Protein AF-A0A831TPX5-F1 (afdb_monomer)

Structure (mmCIF, N/CA/C/O backbone):
data_AF-A0A831TPX5-F1
#
_entry.id   AF-A0A831TPX5-F1
#
loop_
_atom_site.group_PDB
_atom_site.id
_atom_site.type_symbol
_atom_site.label_atom_id
_atom_site.label_alt_id
_atom_site.label_comp_id
_atom_site.label_asym_id
_atom_site.label_entity_id
_atom_site.label_seq_id
_atom_site.pdbx_PDB_ins_code
_atom_site.Cartn_x
_atom_site.Cartn_y
_atom_site.Cartn_z
_atom_site.occupancy
_atom_site.B_iso_or_equiv
_atom_site.auth_seq_id
_atom_site.auth_comp_id
_atom_site.auth_asym_id
_atom_site.auth_atom_id
_atom_site.pdbx_PDB_model_num
ATOM 1 N N . MET A 1 1 ? 73.472 39.319 -43.547 1.00 36.28 1 MET A N 1
ATOM 2 C CA . MET A 1 1 ? 73.494 40.676 -42.965 1.00 36.28 1 MET A CA 1
ATOM 3 C C . MET A 1 1 ? 72.247 40.851 -42.100 1.00 36.28 1 MET A C 1
ATOM 5 O O . MET A 1 1 ? 71.162 40.742 -42.641 1.00 36.28 1 MET A O 1
ATOM 9 N N . GLY A 1 2 ? 72.446 41.021 -40.784 1.00 32.66 2 GLY A N 1
ATOM 10 C CA . GLY A 1 2 ? 71.631 41.785 -39.815 1.00 32.66 2 GLY A CA 1
ATOM 11 C C . GLY A 1 2 ? 70.143 41.485 -39.553 1.00 32.66 2 GLY A C 1
ATOM 12 O O . GLY A 1 2 ? 69.319 41.897 -40.351 1.00 32.66 2 GLY A O 1
ATOM 13 N N . ASN A 1 3 ? 69.875 40.934 -38.349 1.00 35.81 3 ASN A N 1
ATOM 14 C CA . ASN A 1 3 ? 68.800 41.208 -37.353 1.00 35.81 3 ASN A CA 1
ATOM 15 C C . ASN A 1 3 ? 67.333 41.333 -37.812 1.00 35.81 3 ASN A C 1
ATOM 17 O O . ASN A 1 3 ? 67.030 42.085 -38.720 1.00 35.81 3 ASN A O 1
ATOM 21 N N . GLY A 1 4 ? 66.309 40.757 -37.173 1.00 29.73 4 GLY A N 1
ATOM 22 C CA . GLY A 1 4 ? 66.047 40.147 -35.853 1.00 29.73 4 GLY A CA 1
ATOM 23 C C . GLY A 1 4 ? 64.501 40.185 -35.685 1.00 29.73 4 GLY A C 1
ATOM 24 O O . GLY A 1 4 ? 63.853 40.926 -36.408 1.00 29.73 4 GLY A O 1
ATOM 25 N N . GLY A 1 5 ? 63.760 39.456 -34.855 1.00 30.70 5 GLY A N 1
ATOM 26 C CA . GLY A 1 5 ? 63.975 38.416 -33.864 1.00 30.70 5 GLY A CA 1
ATOM 27 C C . GLY A 1 5 ? 62.591 37.945 -33.350 1.00 30.70 5 GLY A C 1
ATOM 28 O O . GLY A 1 5 ? 61.688 38.757 -33.204 1.00 30.70 5 GLY A O 1
ATOM 29 N N . ARG A 1 6 ? 62.485 36.635 -33.067 1.00 35.03 6 ARG A N 1
ATOM 30 C CA . ARG A 1 6 ? 61.672 35.922 -32.043 1.00 35.03 6 ARG A CA 1
ATOM 31 C C . ARG A 1 6 ? 60.117 35.889 -32.076 1.00 35.03 6 ARG A C 1
ATOM 33 O O . ARG A 1 6 ? 59.445 36.823 -31.671 1.00 35.03 6 ARG A O 1
ATOM 40 N N . ASN A 1 7 ? 59.638 34.665 -32.366 1.00 34.72 7 ASN A N 1
ATOM 41 C CA . ASN A 1 7 ? 58.795 33.746 -31.558 1.00 34.72 7 ASN A CA 1
ATOM 42 C C . ASN A 1 7 ? 57.271 33.946 -31.315 1.00 34.72 7 ASN A C 1
ATOM 44 O O . ASN A 1 7 ? 56.852 34.683 -30.435 1.00 34.72 7 ASN A O 1
ATOM 48 N N . SER A 1 8 ? 56.503 33.094 -32.025 1.00 32.41 8 SER A N 1
ATOM 49 C CA . SER A 1 8 ? 55.579 32.012 -31.573 1.00 32.41 8 SER A CA 1
ATOM 50 C C . SER A 1 8 ? 54.280 32.257 -30.760 1.00 32.41 8 SER A C 1
ATOM 52 O O . SER A 1 8 ? 54.316 32.642 -29.600 1.00 32.41 8 SER A O 1
ATOM 54 N N . SER A 1 9 ? 53.182 31.776 -31.382 1.00 31.91 9 SER A N 1
ATOM 55 C CA . SER A 1 9 ? 52.057 30.926 -30.898 1.00 31.91 9 SER A CA 1
ATOM 56 C C . SER A 1 9 ? 50.964 31.418 -29.916 1.00 31.91 9 SER A C 1
ATOM 58 O O . SER A 1 9 ? 51.201 31.525 -28.723 1.00 31.91 9 SER A O 1
ATOM 60 N N . ALA A 1 10 ? 49.735 31.462 -30.468 1.00 32.88 10 ALA A N 1
ATOM 61 C CA . ALA A 1 10 ? 48.449 30.860 -30.037 1.00 32.88 10 ALA A CA 1
ATOM 62 C C . ALA A 1 10 ? 47.629 31.336 -28.797 1.00 32.88 10 ALA A C 1
ATOM 64 O O . ALA A 1 10 ? 48.148 31.532 -27.708 1.00 32.88 10 ALA A O 1
ATOM 65 N N . ILE A 1 11 ? 46.293 31.266 -29.010 1.00 29.12 11 ILE A N 1
ATOM 66 C CA . ILE A 1 11 ? 45.110 31.198 -28.100 1.00 29.12 11 ILE A CA 1
ATOM 67 C C . ILE A 1 11 ? 44.296 32.511 -27.869 1.00 29.12 11 ILE A C 1
ATOM 69 O O . ILE A 1 11 ? 44.862 33.589 -27.778 1.00 29.12 11 ILE A O 1
ATOM 73 N N . ALA A 1 12 ? 42.952 32.335 -27.852 1.00 30.84 12 ALA A N 1
ATOM 74 C CA . ALA A 1 12 ? 41.735 33.192 -27.692 1.00 30.84 12 ALA A CA 1
ATOM 75 C C . ALA A 1 12 ? 41.741 34.233 -26.513 1.00 30.84 12 ALA A C 1
ATOM 77 O O . ALA A 1 12 ? 42.834 34.443 -26.001 1.00 30.84 12 ALA A O 1
ATOM 78 N N . PRO A 1 13 ? 40.635 34.838 -25.949 1.00 55.84 13 PRO A N 1
ATOM 79 C CA . PRO A 1 13 ? 39.155 34.778 -26.169 1.00 55.84 13 PRO A CA 1
ATOM 80 C C . PRO A 1 13 ? 38.347 36.111 -25.878 1.00 55.84 13 PRO A C 1
ATOM 82 O O . PRO A 1 13 ? 38.926 37.179 -25.716 1.00 55.84 13 PRO A O 1
ATOM 85 N N . HIS A 1 14 ? 37.005 35.989 -25.729 1.00 29.92 14 HIS A N 1
ATOM 86 C CA . HIS A 1 14 ? 36.028 36.778 -24.913 1.00 29.92 14 HIS A CA 1
ATOM 87 C C . HIS A 1 14 ? 35.236 37.979 -25.481 1.00 29.92 14 HIS A C 1
ATOM 89 O O . HIS A 1 14 ? 35.812 38.940 -25.973 1.00 29.92 14 HIS A O 1
ATOM 95 N N . LEU A 1 15 ? 33.910 37.989 -25.208 1.00 27.42 15 LEU A N 1
ATOM 96 C CA . LEU A 1 15 ? 33.195 39.126 -24.584 1.00 27.42 15 LEU A CA 1
ATOM 97 C C . LEU A 1 15 ? 31.768 38.780 -24.089 1.00 27.42 15 LEU A C 1
ATOM 99 O O . LEU A 1 15 ? 31.024 38.048 -24.735 1.00 27.42 15 LEU A O 1
ATOM 103 N N . HIS A 1 16 ? 31.418 39.346 -22.926 1.00 29.38 16 HIS A N 1
ATOM 104 C CA . HIS A 1 16 ? 30.116 39.333 -22.244 1.00 29.38 16 HIS A CA 1
ATOM 105 C C . HIS A 1 16 ? 29.332 40.647 -22.494 1.00 29.38 16 HIS A C 1
ATOM 107 O O . HIS A 1 16 ? 29.947 41.698 -22.644 1.00 29.38 16 HIS A O 1
ATOM 113 N N . SER A 1 17 ? 27.992 40.529 -22.426 1.00 28.44 17 SER A N 1
ATOM 114 C CA . SER A 1 17 ? 26.932 41.485 -21.997 1.00 28.44 17 SER A CA 1
ATOM 115 C C . SER A 1 17 ? 26.693 42.840 -22.709 1.00 28.44 17 SER A C 1
ATOM 117 O O . SER A 1 17 ? 27.591 43.651 -22.885 1.00 28.44 17 SER A O 1
ATOM 119 N N . VAL A 1 18 ? 25.411 43.150 -23.005 1.00 28.69 18 VAL A N 1
ATOM 120 C CA . VAL A 1 18 ? 24.556 44.180 -22.339 1.00 28.69 18 VAL A CA 1
ATOM 121 C C . VAL A 1 18 ? 23.216 44.391 -23.093 1.00 28.69 18 VAL A C 1
ATOM 123 O O . VAL A 1 18 ? 23.148 44.378 -24.317 1.00 28.69 18 VAL A O 1
ATOM 126 N N . ILE A 1 19 ? 22.153 44.583 -22.301 1.00 31.42 19 ILE A N 1
ATOM 127 C CA . ILE A 1 19 ? 20.743 44.889 -22.616 1.00 31.42 19 ILE A CA 1
ATOM 128 C C . ILE A 1 19 ? 20.555 46.357 -23.058 1.00 31.42 19 ILE A C 1
ATOM 130 O O . ILE A 1 19 ? 21.204 47.245 -22.509 1.00 31.42 19 ILE A O 1
ATOM 134 N N . ALA A 1 20 ? 19.597 46.633 -23.957 1.00 26.70 20 ALA A N 1
ATOM 135 C CA . ALA A 1 20 ? 19.160 47.988 -24.322 1.00 26.70 20 ALA A CA 1
ATOM 136 C C . ALA A 1 20 ? 17.652 48.228 -24.079 1.00 26.70 20 ALA A C 1
ATOM 138 O O . ALA A 1 20 ? 16.811 47.367 -24.325 1.00 26.70 20 ALA A O 1
ATOM 139 N N . VAL A 1 21 ? 17.354 49.442 -23.605 1.00 31.36 21 VAL A N 1
ATOM 140 C CA . VAL A 1 21 ? 16.054 50.050 -23.243 1.00 31.36 21 VAL A CA 1
ATOM 141 C C . VAL A 1 21 ? 15.618 51.030 -24.352 1.00 31.36 21 VAL A C 1
ATOM 143 O O . VAL A 1 21 ? 16.508 51.586 -24.998 1.00 31.36 21 VAL A O 1
ATOM 146 N N . PRO A 1 22 ? 14.322 51.372 -24.544 1.00 40.38 22 PRO A N 1
ATOM 147 C CA . PRO A 1 22 ? 13.937 52.535 -25.342 1.00 40.38 22 PRO A CA 1
ATOM 148 C C . PRO A 1 22 ? 13.558 53.774 -24.504 1.00 40.38 22 PRO A C 1
ATOM 150 O O . PRO A 1 22 ? 13.015 53.702 -23.404 1.00 40.38 22 PRO A O 1
ATOM 153 N N . SER A 1 23 ? 13.884 54.932 -25.077 1.00 33.12 23 SER A N 1
ATOM 154 C CA . SER A 1 23 ? 13.981 56.272 -24.486 1.00 33.12 23 SER A CA 1
ATOM 155 C C . SER A 1 23 ? 12.757 57.181 -24.665 1.00 33.12 23 SER A C 1
ATOM 157 O O . SER A 1 23 ? 12.065 57.055 -25.672 1.00 33.12 23 SER A O 1
ATOM 159 N N . CYS A 1 24 ? 12.654 58.209 -23.802 1.00 28.72 24 CYS A N 1
ATOM 160 C CA . CYS A 1 24 ? 12.491 59.665 -24.085 1.00 28.72 24 CYS A CA 1
ATOM 161 C C . CYS A 1 24 ? 11.648 60.334 -22.979 1.00 28.72 24 CYS A C 1
ATOM 163 O O . CYS A 1 24 ? 10.703 59.729 -22.502 1.00 28.72 24 CYS A O 1
ATOM 165 N N . ARG A 1 25 ? 11.805 61.591 -22.547 1.00 31.75 25 ARG A N 1
ATOM 166 C CA . ARG A 1 25 ? 12.797 62.686 -22.634 1.00 31.75 25 ARG A CA 1
ATOM 167 C C . ARG A 1 25 ? 12.273 63.758 -21.650 1.00 31.75 25 ARG A C 1
ATOM 169 O O . ARG A 1 25 ? 11.066 63.963 -21.608 1.00 31.75 25 ARG A O 1
ATOM 176 N N . GLY A 1 26 ? 13.140 64.505 -20.956 1.00 27.52 26 GLY A N 1
ATOM 177 C CA . GLY A 1 26 ? 12.713 65.739 -20.269 1.00 27.52 26 GLY A CA 1
ATOM 178 C C . GLY A 1 26 ? 13.573 66.205 -19.089 1.00 27.52 26 GLY A C 1
ATOM 179 O O . GLY A 1 26 ? 13.233 65.946 -17.948 1.00 27.52 26 GLY A O 1
ATOM 180 N N . THR A 1 27 ? 14.682 66.889 -19.400 1.00 31.92 27 THR A N 1
ATOM 181 C CA . THR A 1 27 ? 15.332 68.035 -18.698 1.00 31.92 27 THR A CA 1
ATOM 182 C C . THR A 1 27 ? 14.761 68.479 -17.330 1.00 31.92 27 THR A C 1
ATOM 184 O O . THR A 1 27 ? 13.565 68.699 -17.237 1.00 31.92 27 THR A O 1
ATOM 187 N N . ARG A 1 28 ? 15.512 68.817 -16.264 1.00 28.83 28 ARG A N 1
ATOM 188 C CA . ARG A 1 28 ? 16.747 69.628 -16.137 1.00 28.83 28 ARG A CA 1
ATOM 189 C C . ARG A 1 28 ? 17.283 69.532 -14.679 1.00 28.83 28 ARG A C 1
ATOM 191 O O . ARG A 1 28 ? 16.526 69.308 -13.746 1.00 28.83 28 ARG A O 1
ATOM 198 N N . ARG A 1 29 ? 18.599 69.753 -14.532 1.00 31.20 29 ARG A N 1
ATOM 199 C CA . ARG A 1 29 ? 19.448 69.994 -13.325 1.00 31.20 29 ARG A CA 1
ATOM 200 C C . ARG A 1 29 ? 18.780 70.910 -12.256 1.00 31.20 29 ARG A C 1
ATOM 202 O O . ARG A 1 29 ? 17.997 71.752 -12.659 1.00 31.20 29 ARG A O 1
ATOM 209 N N . ARG A 1 30 ? 19.098 70.950 -10.944 1.00 30.22 30 ARG A N 1
ATOM 210 C CA . ARG A 1 30 ? 20.373 70.821 -10.188 1.00 30.22 30 ARG A CA 1
ATOM 211 C C . ARG A 1 30 ? 20.082 70.899 -8.655 1.00 30.22 30 ARG A C 1
ATOM 213 O O . ARG A 1 30 ? 19.224 71.674 -8.270 1.00 30.22 30 ARG A O 1
ATOM 220 N N . ARG A 1 31 ? 20.883 70.181 -7.844 1.00 30.41 31 ARG A N 1
ATOM 221 C CA . ARG A 1 31 ? 21.394 70.445 -6.462 1.00 30.41 31 ARG A CA 1
ATOM 222 C C . ARG A 1 31 ? 20.493 71.055 -5.356 1.00 30.41 31 ARG A C 1
ATOM 224 O O . ARG A 1 31 ? 20.192 72.235 -5.409 1.00 30.41 31 ARG A O 1
ATOM 231 N N . GLY A 1 32 ? 20.418 70.326 -4.230 1.00 27.17 32 GLY A N 1
ATOM 232 C CA . GLY A 1 32 ? 21.005 70.775 -2.950 1.00 27.17 32 GLY A CA 1
ATOM 233 C C . GLY A 1 32 ? 20.066 71.181 -1.801 1.00 27.17 32 GLY A C 1
ATOM 234 O O . GLY A 1 32 ? 19.286 72.108 -1.951 1.00 27.17 32 GLY A O 1
ATOM 235 N N . SER A 1 33 ? 20.298 70.544 -0.638 1.00 28.81 33 SER A N 1
ATOM 236 C CA . SER A 1 33 ? 20.060 70.983 0.762 1.00 28.81 33 SER A CA 1
ATOM 237 C C . SER A 1 33 ? 18.623 71.176 1.290 1.00 28.81 33 SER A C 1
ATOM 239 O O . SER A 1 33 ? 17.896 72.047 0.832 1.00 28.81 33 SER A O 1
ATOM 241 N N . GLY A 1 34 ? 18.267 70.417 2.343 1.00 25.14 34 GLY A N 1
ATOM 242 C CA . GLY A 1 34 ? 17.235 70.802 3.335 1.00 25.14 34 GLY A CA 1
ATOM 243 C C . GLY A 1 34 ? 17.777 71.839 4.341 1.00 25.14 34 GLY A C 1
ATOM 244 O O . GLY A 1 34 ? 18.803 72.445 4.027 1.00 25.14 34 GLY A O 1
ATOM 245 N N . PRO A 1 35 ? 1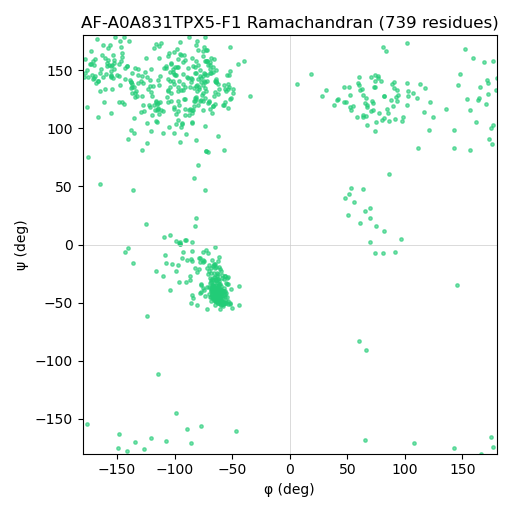7.233 71.996 5.573 1.00 57.00 35 PRO A N 1
ATOM 246 C CA . PRO A 1 35 ? 16.007 71.445 6.182 1.00 57.00 35 PRO A CA 1
ATOM 247 C C . PRO A 1 35 ? 15.150 72.512 6.949 1.00 57.00 35 PRO A C 1
ATOM 249 O O . PRO A 1 35 ? 15.473 73.693 6.928 1.00 57.00 35 PRO A O 1
ATOM 252 N N . LEU A 1 36 ? 14.132 72.035 7.696 1.00 28.33 36 LEU A N 1
ATOM 253 C CA . LEU A 1 36 ? 13.447 72.613 8.888 1.00 28.33 36 LEU A CA 1
ATOM 254 C C . LEU A 1 36 ? 12.051 73.281 8.755 1.00 28.33 36 LEU A C 1
ATOM 256 O O . LEU A 1 36 ? 11.840 74.168 7.942 1.00 28.33 36 LEU A O 1
ATOM 260 N N . ALA A 1 37 ? 11.154 72.778 9.631 1.00 28.92 37 ALA A N 1
ATOM 261 C CA . ALA A 1 37 ? 10.067 73.372 10.449 1.00 28.92 37 ALA A CA 1
ATOM 262 C C . ALA A 1 37 ? 9.495 74.766 10.091 1.00 28.92 37 ALA A C 1
ATOM 264 O O . ALA A 1 37 ? 10.238 75.660 9.729 1.00 28.92 37 ALA A O 1
ATOM 265 N N . GLY A 1 38 ? 8.213 75.100 10.285 1.00 28.47 38 GLY A N 1
ATOM 266 C CA . GLY A 1 38 ? 7.075 74.495 10.990 1.00 28.47 38 GLY A CA 1
ATOM 267 C C . GLY A 1 38 ? 5.949 75.551 11.143 1.00 28.47 38 GLY A C 1
ATOM 268 O O . GLY A 1 38 ? 6.144 76.690 10.738 1.00 28.47 38 GLY A O 1
ATOM 269 N N . GLU A 1 39 ? 4.832 75.154 11.773 1.00 28.22 39 GLU A N 1
ATOM 270 C CA . GLU A 1 39 ? 3.588 75.903 12.119 1.00 28.22 39 GLU A CA 1
ATOM 271 C C . GLU A 1 39 ? 2.426 75.895 11.094 1.00 28.22 39 GLU A C 1
ATOM 273 O O . GLU A 1 39 ? 2.648 76.057 9.904 1.00 28.22 39 GLU A O 1
ATOM 278 N N . ALA A 1 40 ? 1.129 75.794 11.442 1.00 32.75 40 ALA A N 1
ATOM 279 C CA . ALA A 1 40 ? 0.383 75.257 12.594 1.00 32.75 40 ALA A CA 1
ATOM 280 C C . ALA A 1 40 ? -1.153 75.305 12.300 1.00 32.75 40 ALA A C 1
ATOM 282 O O . ALA A 1 40 ? -1.613 76.219 11.624 1.00 32.75 40 ALA A O 1
ATOM 283 N N . ARG A 1 41 ? -1.924 74.423 12.979 1.00 30.56 41 ARG A N 1
ATOM 284 C CA . ARG A 1 41 ? -3.391 74.442 13.304 1.00 30.56 41 ARG A CA 1
ATOM 285 C C . ARG A 1 41 ? -4.397 74.084 12.173 1.00 30.56 41 ARG A C 1
ATOM 287 O O . ARG A 1 41 ? -4.149 74.406 11.027 1.00 30.56 41 ARG A O 1
ATOM 294 N N . PHE A 1 42 ? -5.550 73.415 12.375 1.00 27.08 42 PHE A N 1
ATOM 295 C CA . PHE A 1 42 ? -6.477 73.258 13.519 1.00 27.08 42 PHE A CA 1
ATOM 296 C C . PHE A 1 42 ? -7.366 71.977 13.392 1.00 27.08 42 PHE A C 1
ATOM 298 O O . PHE A 1 42 ? -7.716 71.593 12.284 1.00 27.08 42 PHE A O 1
ATOM 305 N N . ALA A 1 43 ? -7.806 71.448 14.551 1.00 28.58 43 ALA A N 1
ATOM 306 C CA . ALA A 1 43 ? -9.050 70.704 14.882 1.00 28.58 43 ALA A CA 1
ATOM 307 C C . ALA A 1 43 ? -9.395 69.322 14.263 1.00 28.58 43 ALA A C 1
ATOM 309 O O . ALA A 1 43 ? -9.509 69.150 13.057 1.00 28.58 43 ALA A O 1
ATOM 310 N N . GLY A 1 44 ? -9.727 68.367 15.148 1.00 28.47 44 GLY A N 1
ATOM 311 C CA . GLY A 1 44 ? -10.442 67.118 14.845 1.00 28.47 44 GLY A CA 1
ATOM 312 C C . GLY A 1 44 ? -11.785 67.014 15.579 1.00 28.47 44 GLY A C 1
ATOM 313 O O . GLY A 1 44 ? -12.021 67.803 16.487 1.00 28.47 44 GLY A O 1
ATOM 314 N N . VAL A 1 45 ? -12.621 66.027 15.213 1.00 28.38 45 VAL A N 1
ATOM 315 C CA . VAL A 1 45 ? -13.722 65.432 16.012 1.00 28.38 45 VAL A CA 1
ATOM 316 C C . VAL A 1 45 ? -13.948 63.970 15.556 1.00 28.38 45 VAL A C 1
ATOM 318 O O . VAL A 1 45 ? -13.583 63.581 14.452 1.00 28.38 45 VAL A O 1
ATOM 321 N N . ASP A 1 46 ? -14.521 63.180 16.461 1.00 34.00 46 ASP A N 1
ATOM 322 C CA . ASP A 1 46 ? -14.434 61.742 16.713 1.00 34.00 46 ASP A CA 1
ATOM 323 C C . ASP A 1 46 ? -15.769 60.970 16.454 1.00 34.00 46 ASP A C 1
ATOM 325 O O . ASP A 1 46 ? -16.851 61.546 16.567 1.00 34.00 46 ASP A O 1
ATOM 329 N N . ARG A 1 47 ? -15.655 59.637 16.279 1.00 34.38 47 ARG A N 1
ATOM 330 C CA . ARG A 1 47 ? -16.516 58.515 16.773 1.00 34.38 47 ARG A CA 1
ATOM 331 C C . ARG A 1 47 ? -17.927 58.121 16.241 1.00 34.38 47 ARG A C 1
ATOM 333 O O . ARG A 1 47 ? -18.856 58.921 16.203 1.00 34.38 47 ARG A O 1
ATOM 340 N N . ARG A 1 48 ? -18.085 56.767 16.191 1.00 30.94 48 ARG A N 1
ATOM 341 C CA . ARG A 1 48 ? -19.246 55.820 16.386 1.00 30.94 48 ARG A CA 1
ATOM 342 C C . ARG A 1 48 ? -19.592 55.000 15.121 1.00 30.94 48 ARG A C 1
ATOM 344 O O . ARG A 1 48 ? -19.666 55.580 14.056 1.00 30.94 48 ARG A O 1
ATOM 351 N N . GLY A 1 49 ? -19.836 53.680 15.089 1.00 27.77 49 GLY A N 1
ATOM 352 C CA . GLY A 1 49 ? -20.083 52.607 16.070 1.00 27.77 49 GLY A CA 1
ATOM 353 C C . GLY A 1 49 ? -21.267 51.730 15.589 1.00 27.77 49 GLY A C 1
ATOM 354 O O . GLY A 1 49 ? -22.357 52.270 15.480 1.00 27.77 49 GLY A O 1
ATOM 355 N N . TRP A 1 50 ? -21.086 50.430 15.299 1.00 31.00 50 TRP A N 1
ATOM 356 C CA . TRP A 1 50 ? -22.143 49.437 14.954 1.00 31.00 50 TRP A CA 1
ATOM 357 C C . TRP A 1 50 ? -21.697 48.055 15.493 1.00 31.00 50 TRP A C 1
ATOM 359 O O . TRP A 1 50 ? -20.519 47.737 15.379 1.00 31.00 50 TRP A O 1
ATOM 369 N N . GLY A 1 51 ? -22.484 47.173 16.123 1.00 27.28 51 GLY A N 1
ATOM 370 C CA . GLY A 1 51 ? -23.938 47.079 16.295 1.00 27.28 51 GLY A CA 1
ATOM 371 C C . GLY A 1 51 ? -24.471 45.749 15.727 1.00 27.28 51 GLY A C 1
ATOM 372 O O . GLY A 1 51 ? -24.660 45.637 14.526 1.00 27.28 51 GLY A O 1
ATOM 373 N N . THR A 1 52 ? -24.687 44.749 16.586 1.00 34.00 52 THR A N 1
ATOM 374 C CA . THR A 1 52 ? -25.214 43.384 16.336 1.00 34.00 52 THR A CA 1
ATOM 375 C C . THR A 1 52 ? -26.685 43.318 15.888 1.00 34.00 52 THR A C 1
ATOM 377 O O . THR A 1 52 ? -27.486 44.053 16.458 1.00 34.00 52 THR A O 1
ATOM 380 N N . ALA A 1 53 ? -27.077 42.328 15.060 1.00 27.44 53 ALA A N 1
ATOM 381 C CA . ALA A 1 53 ? -28.406 41.677 15.115 1.00 27.44 53 ALA A CA 1
ATOM 382 C C . ALA A 1 53 ? -28.486 40.338 14.332 1.00 27.44 53 ALA A C 1
ATOM 384 O O . ALA A 1 53 ? -28.110 40.262 13.166 1.00 27.44 53 ALA A O 1
ATOM 385 N N . ARG A 1 54 ? -29.036 39.301 14.987 1.00 33.62 54 ARG A N 1
ATOM 386 C CA . ARG A 1 54 ? -29.666 38.096 14.402 1.00 33.62 54 ARG A CA 1
ATOM 387 C C . ARG A 1 54 ? -31.115 38.425 14.016 1.00 33.62 54 ARG A C 1
ATOM 389 O O . ARG A 1 54 ? -31.742 39.176 14.757 1.00 33.62 54 ARG A O 1
ATOM 396 N N . LEU A 1 55 ? -31.685 37.740 13.018 1.00 26.42 55 LEU A N 1
ATOM 397 C CA . LEU A 1 55 ? -33.111 37.370 13.004 1.00 26.42 55 LEU A CA 1
ATOM 398 C C . LEU A 1 55 ? -33.400 36.209 12.034 1.00 26.42 55 LEU A C 1
ATOM 400 O O . LEU A 1 55 ? -32.925 36.182 10.904 1.00 26.42 55 LEU A O 1
ATOM 404 N N . LEU A 1 56 ? -34.172 35.249 12.547 1.00 29.95 56 LEU A N 1
ATOM 405 C CA . LEU A 1 56 ? -34.832 34.131 11.871 1.00 29.95 56 LEU A CA 1
ATOM 406 C C . LEU A 1 56 ? -36.020 34.618 11.026 1.00 29.95 56 LEU A C 1
ATOM 408 O O . LEU A 1 56 ? -36.649 35.609 11.387 1.00 29.95 56 LEU A O 1
ATOM 412 N N . THR A 1 57 ? -36.430 33.842 10.019 1.00 27.53 57 THR A N 1
ATOM 413 C CA . THR A 1 57 ? -37.842 33.435 9.845 1.00 27.53 57 THR A CA 1
ATOM 414 C C . THR A 1 57 ? -37.989 32.263 8.871 1.00 27.53 57 THR A C 1
ATOM 416 O O . THR A 1 57 ? -37.158 32.022 8.003 1.00 27.53 57 THR A O 1
ATOM 419 N N . CYS A 1 58 ? -39.048 31.502 9.128 1.00 26.22 58 CYS A N 1
ATOM 420 C CA . CYS A 1 58 ? -39.452 30.212 8.586 1.00 26.22 58 CYS A CA 1
ATOM 421 C C . CYS A 1 58 ? -40.438 30.392 7.410 1.00 26.22 58 CYS A C 1
ATOM 423 O O . CYS A 1 58 ? -41.062 31.447 7.310 1.00 26.22 58 CYS A O 1
ATOM 425 N N . GLY A 1 59 ? -40.655 29.359 6.587 1.00 24.70 59 GLY A N 1
ATOM 426 C CA . GLY A 1 59 ? -41.733 29.359 5.587 1.00 24.70 59 GLY A CA 1
ATOM 427 C C . GLY A 1 59 ? -41.762 28.134 4.669 1.00 24.70 59 GLY A C 1
ATOM 428 O O . GLY A 1 59 ? -41.187 28.151 3.589 1.00 24.70 59 GLY A O 1
ATOM 429 N N . SER A 1 60 ? -42.436 27.079 5.123 1.00 28.83 60 SER A N 1
ATOM 430 C CA . SER A 1 60 ? -42.750 25.817 4.432 1.00 28.83 60 SER A CA 1
ATOM 431 C C . SER A 1 60 ? -43.754 25.966 3.270 1.00 28.83 60 SER A C 1
ATOM 433 O O . SER A 1 60 ? -44.508 26.927 3.271 1.00 28.83 60 SER A O 1
ATOM 435 N N . PHE A 1 61 ? -43.798 24.986 2.346 1.00 26.11 61 PHE A N 1
ATOM 436 C CA . PHE A 1 61 ? -44.962 24.269 1.737 1.00 26.11 61 PHE A CA 1
ATOM 437 C C . PHE A 1 61 ? -44.477 23.588 0.422 1.00 26.11 61 PHE A C 1
ATOM 439 O O . PHE A 1 61 ? -43.996 24.266 -0.475 1.00 26.11 61 PHE A O 1
ATOM 446 N N . ALA A 1 62 ? -44.283 22.255 0.372 1.00 28.33 62 ALA A N 1
ATOM 447 C CA . ALA A 1 62 ? -45.248 21.203 -0.034 1.00 28.33 62 ALA A CA 1
ATOM 448 C C . ALA A 1 62 ? -45.770 21.332 -1.485 1.00 28.33 62 ALA A C 1
ATOM 450 O O . ALA A 1 62 ? -46.100 22.427 -1.904 1.00 28.33 62 ALA A O 1
ATOM 451 N N . ARG A 1 63 ? -46.040 20.294 -2.286 1.00 28.20 63 ARG A N 1
ATOM 452 C CA . ARG A 1 63 ? -45.664 18.871 -2.433 1.00 28.20 63 ARG A CA 1
ATOM 453 C C . ARG A 1 63 ? -46.286 18.451 -3.792 1.00 28.20 63 ARG A C 1
ATOM 455 O O . ARG A 1 63 ? -47.309 19.012 -4.161 1.00 28.20 63 ARG A O 1
ATOM 462 N N . ALA A 1 64 ? -45.751 17.389 -4.402 1.00 27.81 64 ALA A N 1
ATOM 463 C CA . ALA A 1 64 ? -46.410 16.465 -5.351 1.00 27.81 64 ALA A CA 1
ATOM 464 C C . ALA A 1 64 ? -46.764 16.951 -6.781 1.00 27.81 64 ALA A C 1
ATOM 466 O O . ALA A 1 64 ? -47.553 17.865 -6.966 1.00 27.81 64 ALA A O 1
ATOM 467 N N . ALA A 1 65 ? -46.279 16.260 -7.822 1.00 26.84 65 ALA A N 1
ATOM 468 C CA . ALA A 1 65 ? -46.857 15.034 -8.405 1.00 26.84 65 ALA A CA 1
ATOM 469 C C . ALA A 1 65 ? -46.236 14.734 -9.798 1.00 26.84 65 ALA A C 1
ATOM 471 O O . ALA A 1 65 ? -46.084 15.627 -10.624 1.00 26.84 65 ALA A O 1
ATOM 472 N N . GLN A 1 66 ? -45.877 13.470 -10.049 1.00 27.86 66 GLN A N 1
ATOM 473 C CA . GLN A 1 66 ? -45.557 12.884 -11.370 1.00 27.86 66 GLN A CA 1
ATOM 474 C C . GLN A 1 66 ? -46.861 12.410 -12.080 1.00 27.86 66 GLN A C 1
ATOM 476 O O . GLN A 1 66 ? -47.914 12.456 -11.447 1.00 27.86 66 GLN A O 1
ATOM 481 N N . PRO A 1 67 ? -46.809 11.677 -13.218 1.00 57.41 67 PRO A N 1
ATOM 482 C CA . PRO A 1 67 ? -46.387 11.996 -14.594 1.00 57.41 67 PRO A CA 1
ATOM 483 C C . PRO A 1 67 ? -47.574 11.756 -15.585 1.00 57.41 67 PRO A C 1
ATOM 485 O O . PRO A 1 67 ? -48.704 11.580 -15.127 1.00 57.41 67 PRO A O 1
ATOM 488 N N . PRO A 1 68 ? -47.384 11.707 -16.928 1.00 40.91 68 PRO A N 1
ATOM 489 C CA . PRO A 1 68 ? -47.319 10.380 -17.573 1.00 40.91 68 PRO A CA 1
ATOM 490 C C . PRO A 1 68 ? -46.470 10.268 -18.872 1.00 40.91 68 PRO A C 1
ATOM 492 O O . PRO A 1 68 ? -45.859 11.214 -19.353 1.00 40.91 68 PRO A O 1
ATOM 495 N N . ARG A 1 69 ? -46.445 9.019 -19.368 1.00 28.52 69 ARG A N 1
ATOM 496 C CA . ARG A 1 69 ? -45.695 8.350 -20.454 1.00 28.52 69 ARG A CA 1
ATOM 497 C C . ARG A 1 69 ? -46.075 8.714 -21.910 1.00 28.52 69 ARG A C 1
ATOM 499 O O . ARG A 1 69 ? -47.211 9.111 -22.143 1.00 28.52 69 ARG A O 1
ATOM 506 N N . LYS A 1 70 ? -45.179 8.288 -22.833 1.00 26.61 70 LYS A N 1
ATOM 507 C CA . LYS A 1 70 ? -45.345 7.645 -24.181 1.00 26.61 70 LYS A CA 1
ATOM 508 C C . LYS A 1 70 ? -44.641 8.404 -25.319 1.00 26.61 70 LYS A C 1
ATOM 510 O O . LYS A 1 70 ? -44.909 9.575 -25.520 1.00 26.61 70 LYS A O 1
ATOM 515 N N . GLU A 1 71 ? -43.555 7.869 -25.885 1.00 27.95 71 GLU A N 1
ATOM 516 C CA . GLU A 1 71 ? -43.394 6.867 -26.977 1.00 27.95 71 GLU A CA 1
ATOM 517 C C . GLU A 1 71 ? -43.026 7.531 -28.324 1.00 27.95 71 GLU A C 1
ATOM 519 O O . GLU A 1 71 ? -43.785 8.326 -28.858 1.00 27.95 71 GLU A O 1
ATOM 524 N N . ASN A 1 72 ? -41.858 7.122 -28.840 1.00 28.66 72 ASN A N 1
ATOM 525 C CA . ASN A 1 72 ? -41.422 6.960 -30.236 1.00 28.66 72 ASN A CA 1
ATOM 526 C C . ASN A 1 72 ? -41.632 8.083 -31.273 1.00 28.66 72 ASN A C 1
ATOM 528 O O . ASN A 1 72 ? -42.749 8.367 -31.688 1.00 28.66 72 ASN A O 1
ATOM 532 N N . SER A 1 73 ? -40.536 8.536 -31.897 1.00 28.06 73 SER A N 1
ATOM 533 C CA . SER A 1 73 ? -40.259 8.268 -33.328 1.00 28.06 73 SER A CA 1
ATOM 534 C C . SER A 1 73 ? -38.983 8.960 -33.839 1.00 28.06 73 SER A C 1
ATOM 536 O O . SER A 1 73 ? -38.456 9.899 -33.251 1.00 28.06 73 SER A O 1
ATOM 538 N N . HIS A 1 74 ? -38.465 8.383 -34.920 1.00 28.17 74 HIS A N 1
ATOM 539 C CA . HIS A 1 74 ? -37.197 8.614 -35.598 1.00 28.17 74 HIS A CA 1
ATOM 540 C C . HIS A 1 74 ? -37.048 9.963 -36.338 1.00 28.17 74 HIS A C 1
ATOM 542 O O . HIS A 1 74 ? -38.004 10.493 -36.886 1.00 28.17 74 HIS A O 1
ATOM 548 N N . ALA A 1 75 ? -35.771 10.334 -36.506 1.00 27.98 75 ALA A N 1
ATOM 549 C CA . ALA A 1 75 ? -35.135 10.882 -37.716 1.00 27.98 75 ALA A CA 1
ATOM 550 C C . ALA A 1 75 ? -35.336 12.361 -38.137 1.00 27.98 75 ALA A C 1
ATOM 552 O O . ALA A 1 75 ? -36.337 12.748 -38.725 1.00 27.98 75 ALA A O 1
ATOM 553 N N . SER A 1 76 ? -34.201 13.070 -38.050 1.00 27.20 76 SER A N 1
ATOM 554 C CA . SER A 1 76 ? -33.561 13.847 -39.130 1.00 27.20 76 SER A CA 1
ATOM 555 C C . SER A 1 76 ? -33.927 15.317 -39.388 1.00 27.20 76 SER A C 1
ATOM 557 O O . SER A 1 76 ? -35.077 15.701 -39.542 1.00 27.20 76 SER A O 1
ATOM 559 N N . LEU A 1 77 ? -32.830 16.052 -39.638 1.00 25.11 77 LEU A N 1
ATOM 560 C CA . LEU A 1 77 ? -32.641 17.285 -40.419 1.00 25.11 77 LEU A CA 1
ATOM 561 C C . LEU A 1 77 ? -32.748 18.656 -39.723 1.00 25.11 77 LEU A C 1
ATOM 563 O O . LEU A 1 77 ? -33.813 19.188 -39.454 1.00 25.11 77 LEU A O 1
ATOM 567 N N . ALA A 1 78 ? -31.551 19.244 -39.590 1.00 25.08 78 ALA A N 1
ATOM 568 C CA . ALA A 1 78 ? -31.161 20.580 -40.045 1.00 25.08 78 ALA A CA 1
ATOM 569 C C . ALA A 1 78 ? -32.021 21.783 -39.626 1.00 25.08 78 ALA A C 1
ATOM 571 O O . ALA A 1 78 ? -33.113 22.007 -40.137 1.00 25.08 78 ALA A O 1
ATOM 572 N N . CYS A 1 79 ? -31.412 22.680 -38.846 1.00 23.84 79 CYS A N 1
ATOM 573 C CA . CYS A 1 79 ? -31.842 24.070 -38.767 1.00 23.84 79 CYS A CA 1
ATOM 574 C C . CYS A 1 79 ? -30.732 24.986 -39.295 1.00 23.84 79 CYS A C 1
ATOM 576 O O . CYS A 1 79 ? -29.697 25.189 -38.660 1.00 23.84 79 CYS A O 1
ATOM 578 N N . CYS A 1 80 ? -30.965 25.524 -40.491 1.00 24.52 80 CYS A N 1
ATOM 579 C CA . CYS A 1 80 ? -30.364 26.762 -40.955 1.00 24.52 80 CYS A CA 1
ATOM 580 C C . CYS A 1 80 ? -31.032 27.937 -40.230 1.00 24.52 80 CYS A C 1
ATOM 582 O O . CYS A 1 80 ? -32.256 28.039 -40.240 1.00 24.52 80 CYS A O 1
ATOM 584 N N . ILE A 1 81 ? -30.246 28.896 -39.738 1.00 28.20 81 ILE A N 1
ATOM 585 C CA . ILE A 1 81 ? -30.708 30.279 -39.579 1.00 28.20 81 ILE A CA 1
ATOM 586 C C . ILE A 1 81 ? -29.865 31.155 -40.507 1.00 28.20 81 ILE A C 1
ATOM 588 O O . ILE A 1 81 ? -28.637 31.150 -40.477 1.00 28.20 81 ILE A O 1
ATOM 592 N N . ARG A 1 82 ? -30.572 31.865 -41.387 1.00 27.16 82 ARG A N 1
ATOM 593 C CA . ARG A 1 82 ? -30.092 32.836 -42.379 1.00 27.16 82 ARG A CA 1
ATOM 594 C C . ARG A 1 82 ? -30.589 34.245 -41.951 1.00 27.16 82 ARG A C 1
ATOM 596 O O . ARG A 1 82 ? -31.337 34.343 -40.984 1.00 27.16 82 ARG A O 1
ATOM 603 N N . PRO A 1 83 ? -30.193 35.352 -42.606 1.00 45.47 83 PRO A N 1
ATOM 604 C CA . PRO A 1 83 ? -29.226 36.299 -42.047 1.00 45.47 83 PRO A CA 1
ATOM 605 C C . PRO A 1 83 ? -29.741 37.759 -42.027 1.00 45.47 83 PRO A C 1
ATOM 607 O O . PRO A 1 83 ? -30.849 38.055 -42.475 1.00 45.47 83 PRO A O 1
ATOM 610 N N . ARG A 1 84 ? -28.888 38.707 -41.611 1.00 25.88 84 ARG A N 1
ATOM 611 C CA . ARG A 1 84 ? -29.004 40.134 -41.975 1.00 25.88 84 ARG A CA 1
ATOM 612 C C . ARG A 1 84 ? -27.821 40.577 -42.846 1.00 25.88 84 ARG A C 1
ATOM 614 O O . ARG A 1 84 ? -26.706 40.098 -42.682 1.00 25.88 84 ARG A O 1
ATOM 621 N N . ARG A 1 85 ? -28.143 41.431 -43.823 1.00 30.38 85 ARG A N 1
ATOM 622 C CA . ARG A 1 85 ? -27.332 41.923 -44.953 1.00 30.38 85 ARG A CA 1
ATOM 623 C C . ARG A 1 85 ? -26.453 43.131 -44.586 1.00 30.38 85 ARG A C 1
ATOM 625 O O . ARG A 1 85 ? -26.820 43.890 -43.698 1.00 30.38 85 ARG A O 1
ATOM 632 N N . GLY A 1 86 ? -25.420 43.358 -45.405 1.00 26.98 86 GLY A N 1
ATOM 633 C CA . GLY A 1 86 ? -24.650 44.608 -45.549 1.00 26.98 86 GLY A CA 1
ATOM 634 C C . GLY A 1 86 ? -23.168 44.286 -45.775 1.00 26.98 86 GLY A C 1
ATOM 635 O O . GLY A 1 86 ? -22.492 43.960 -44.815 1.00 26.98 86 GLY A O 1
ATOM 636 N N . ALA A 1 87 ? -22.735 43.992 -47.004 1.00 31.12 87 ALA A N 1
ATOM 637 C CA . ALA A 1 87 ? -22.234 44.914 -48.039 1.00 31.12 87 ALA A CA 1
ATOM 638 C C . ALA A 1 87 ? -20.701 45.121 -47.960 1.00 31.12 87 ALA A C 1
ATOM 640 O O . ALA A 1 87 ? -20.147 45.310 -46.887 1.00 31.12 87 ALA A O 1
ATOM 641 N N . ASP A 1 88 ? -20.089 45.065 -49.147 1.00 29.95 88 ASP A N 1
ATOM 642 C CA . ASP A 1 88 ? -18.710 45.389 -49.548 1.00 29.95 88 ASP A CA 1
ATOM 643 C C . ASP A 1 88 ? -17.569 44.350 -49.406 1.00 29.95 88 ASP A C 1
ATOM 645 O O . ASP A 1 88 ? -17.163 43.904 -48.338 1.00 29.95 88 ASP A O 1
ATOM 649 N N . ARG A 1 89 ? -17.029 43.992 -50.586 1.00 30.06 89 ARG A N 1
ATOM 650 C CA . ARG A 1 89 ? -15.725 43.358 -50.883 1.00 30.06 89 ARG A CA 1
ATOM 651 C C . ARG A 1 89 ? -14.784 44.457 -51.425 1.00 30.06 89 ARG A C 1
ATOM 653 O O . ARG A 1 89 ? -15.300 45.394 -52.031 1.00 30.06 89 ARG A O 1
ATOM 660 N N . PRO A 1 90 ? -13.441 44.334 -51.316 1.00 46.31 90 PRO A N 1
ATOM 661 C CA . PRO A 1 90 ? -12.619 43.585 -52.297 1.00 46.31 90 PRO A CA 1
ATOM 662 C C . PRO A 1 90 ? -11.526 42.707 -51.638 1.00 46.31 90 PRO A C 1
ATOM 664 O O . PRO A 1 90 ? -10.981 43.050 -50.601 1.00 46.31 90 PRO A O 1
ATOM 667 N N . ARG A 1 91 ? -11.360 41.448 -52.073 1.00 31.69 91 ARG A N 1
ATOM 668 C CA . ARG A 1 91 ? -10.269 40.906 -52.930 1.00 31.69 91 ARG A CA 1
ATOM 669 C C . ARG A 1 91 ? -8.829 41.195 -52.465 1.00 31.69 91 ARG A C 1
ATOM 671 O O . ARG A 1 91 ? -8.379 42.331 -52.515 1.00 31.69 91 ARG A O 1
ATOM 678 N N . GLY A 1 92 ? -8.098 40.112 -52.189 1.00 27.80 92 GLY A N 1
ATOM 679 C CA . GLY A 1 92 ? -6.637 40.042 -52.131 1.00 27.80 92 GLY A CA 1
ATOM 680 C C . GLY A 1 92 ? -6.192 38.576 -52.116 1.00 27.80 92 GLY A C 1
ATOM 681 O O . GLY A 1 92 ? -6.470 37.863 -51.157 1.00 27.80 92 GLY A O 1
ATOM 682 N N . ASP A 1 93 ? -5.597 38.136 -53.223 1.00 31.55 93 ASP A N 1
ATOM 683 C CA . ASP A 1 93 ? -5.120 36.780 -53.507 1.00 31.55 93 ASP A CA 1
ATOM 684 C C . ASP A 1 93 ? -3.876 36.392 -52.685 1.00 31.55 93 ASP A C 1
ATOM 686 O O . ASP A 1 93 ? -3.067 37.243 -52.322 1.00 31.55 93 ASP A O 1
ATOM 690 N N . GLY A 1 94 ? -3.683 35.088 -52.454 1.00 28.77 94 GLY A N 1
ATOM 691 C CA . GLY A 1 94 ? -2.476 34.543 -51.822 1.00 28.77 94 GLY A CA 1
ATOM 692 C C . GLY A 1 94 ? -2.462 33.015 -51.774 1.00 28.77 94 GLY A C 1
ATOM 693 O O . GLY A 1 94 ? -2.703 32.415 -50.733 1.00 28.77 94 GLY A O 1
ATOM 694 N N . VAL A 1 95 ? -2.206 32.388 -52.923 1.00 30.02 95 VAL A N 1
ATOM 695 C CA . VAL A 1 95 ? -2.007 30.940 -53.102 1.00 30.02 95 VAL A CA 1
ATOM 696 C C . VAL A 1 95 ? -0.556 30.567 -52.777 1.00 30.02 95 VAL A C 1
ATOM 698 O O . VAL A 1 95 ? 0.354 31.183 -53.320 1.00 30.02 95 VAL A O 1
ATOM 701 N N . TRP A 1 96 ? -0.340 29.494 -52.009 1.00 27.27 96 TRP A N 1
ATOM 702 C CA . TRP A 1 96 ? 0.908 28.718 -52.020 1.00 27.27 96 TRP A CA 1
ATOM 703 C C . TRP A 1 96 ? 0.584 27.232 -52.235 1.00 27.27 96 TRP A C 1
ATOM 705 O O . TRP A 1 96 ? -0.162 26.628 -51.468 1.00 27.27 96 TRP A O 1
ATOM 715 N N . ARG A 1 97 ? 1.114 26.664 -53.328 1.00 28.88 97 ARG A N 1
ATOM 716 C CA . ARG A 1 97 ? 1.062 25.238 -53.698 1.00 28.88 97 ARG A CA 1
ATOM 717 C C . ARG A 1 97 ? 2.438 24.605 -53.463 1.00 28.88 97 ARG A C 1
ATOM 719 O O . ARG A 1 97 ? 3.440 25.223 -53.808 1.00 28.88 97 ARG A O 1
ATOM 726 N N . PHE A 1 98 ? 2.465 23.356 -52.997 1.00 31.09 98 PHE A N 1
ATOM 727 C CA . PHE A 1 98 ? 3.630 22.457 -53.050 1.00 31.09 98 PHE A CA 1
ATOM 728 C C . PHE A 1 98 ? 3.416 21.346 -54.109 1.00 31.09 98 PHE A C 1
ATOM 730 O O . PHE A 1 98 ? 2.261 21.054 -54.439 1.00 31.09 98 PHE A O 1
ATOM 737 N N . PRO A 1 99 ? 4.489 20.769 -54.694 1.00 38.28 99 PRO A N 1
ATOM 738 C CA . PRO A 1 99 ? 4.433 19.961 -55.919 1.00 38.28 99 PRO A CA 1
ATOM 739 C C . PRO A 1 99 ? 4.243 18.447 -55.659 1.00 38.28 99 PRO A C 1
ATOM 741 O O . PRO A 1 99 ? 4.498 17.988 -54.546 1.00 38.28 99 PRO A O 1
ATOM 744 N N . PRO A 1 100 ? 3.834 17.650 -56.673 1.00 39.44 100 PRO A N 1
ATOM 745 C CA . PRO A 1 100 ? 3.701 16.196 -56.558 1.00 39.44 100 PRO A CA 1
ATOM 746 C C . PRO A 1 100 ? 4.992 15.455 -56.968 1.00 39.44 100 PRO A C 1
ATOM 748 O O . PRO A 1 100 ? 5.791 15.999 -57.737 1.00 39.44 100 PRO A O 1
ATOM 751 N N . PRO A 1 101 ? 5.196 14.199 -56.523 1.00 42.84 101 PRO A N 1
ATOM 752 C CA . PRO A 1 101 ? 6.352 13.407 -56.923 1.00 42.84 101 PRO A CA 1
ATOM 753 C C . PRO A 1 101 ? 6.169 12.775 -58.311 1.00 42.84 101 PRO A C 1
ATOM 755 O O . PRO A 1 101 ? 5.083 12.332 -58.694 1.00 42.84 101 PRO A O 1
ATOM 758 N N . ALA A 1 102 ? 7.272 12.735 -59.058 1.00 35.53 102 ALA A N 1
ATOM 759 C CA . ALA A 1 102 ? 7.400 12.081 -60.352 1.00 35.53 102 ALA A CA 1
ATOM 760 C C . ALA A 1 102 ? 7.461 10.553 -60.201 1.00 35.53 102 ALA A C 1
ATOM 762 O O . ALA A 1 102 ? 8.121 10.032 -59.305 1.00 35.53 102 ALA A O 1
ATOM 763 N N . GLY A 1 103 ? 6.796 9.844 -61.113 1.00 30.98 103 GLY A N 1
ATOM 764 C CA . GLY A 1 103 ? 6.912 8.397 -61.261 1.00 30.98 103 GLY A CA 1
ATOM 765 C C . GLY A 1 103 ? 7.832 7.993 -62.410 1.00 30.98 103 GLY A C 1
ATOM 766 O O . GLY A 1 103 ? 8.073 8.771 -63.333 1.00 30.98 103 GLY A O 1
ATOM 767 N N . THR A 1 104 ? 8.222 6.721 -62.417 1.00 32.28 104 THR A N 1
ATOM 768 C CA . THR A 1 104 ? 8.624 5.994 -63.626 1.00 32.28 104 THR A CA 1
ATOM 769 C C . THR A 1 104 ? 7.947 4.619 -63.686 1.00 32.28 104 THR A C 1
ATOM 771 O O . THR A 1 104 ? 7.930 3.838 -62.743 1.00 32.28 104 THR A O 1
ATOM 774 N N . ARG A 1 105 ? 7.326 4.416 -64.854 1.00 32.47 105 ARG A N 1
ATOM 775 C CA . ARG A 1 105 ? 6.750 3.224 -65.514 1.00 32.47 105 ARG A CA 1
ATOM 776 C C . ARG A 1 105 ? 7.749 2.049 -65.570 1.00 32.47 105 ARG A C 1
ATOM 778 O O . ARG A 1 105 ? 8.933 2.303 -65.441 1.00 32.47 105 ARG A O 1
ATOM 785 N N . ARG A 1 106 ? 7.453 0.792 -65.926 1.00 33.28 106 ARG A N 1
ATOM 786 C CA . ARG A 1 106 ? 6.307 -0.060 -66.341 1.00 33.28 106 ARG A CA 1
ATOM 787 C C . ARG A 1 106 ? 6.937 -1.468 -66.462 1.00 33.28 106 ARG A C 1
ATOM 789 O O . ARG A 1 106 ? 8.065 -1.535 -66.926 1.00 33.28 106 ARG A O 1
ATOM 796 N N . HIS A 1 107 ? 6.196 -2.549 -66.226 1.00 29.28 107 HIS A N 1
ATOM 797 C CA . HIS A 1 107 ? 6.094 -3.662 -67.186 1.00 29.28 107 HIS A CA 1
ATOM 798 C C . HIS A 1 107 ? 4.847 -4.501 -66.872 1.00 29.28 107 HIS A C 1
ATOM 800 O O . HIS A 1 107 ? 4.636 -4.946 -65.749 1.00 29.28 107 HIS A O 1
ATOM 806 N N . LEU A 1 108 ? 3.988 -4.616 -67.885 1.00 31.23 108 LEU A N 1
ATOM 807 C CA . LEU A 1 108 ? 2.864 -5.540 -67.984 1.00 31.23 108 LEU A CA 1
ATOM 808 C C . LEU A 1 108 ? 3.394 -6.871 -68.517 1.00 31.23 108 LEU A C 1
ATOM 810 O O . LEU A 1 108 ? 4.153 -6.842 -69.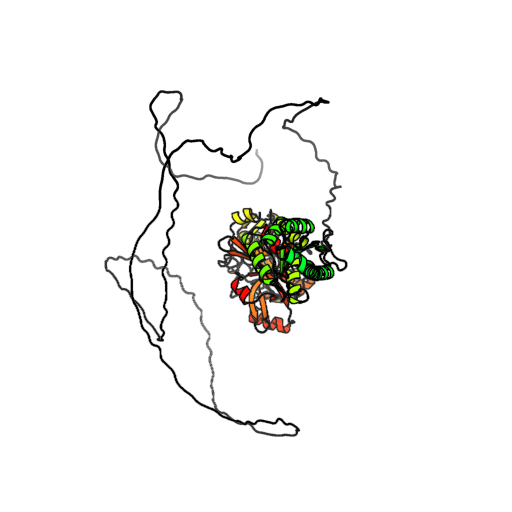479 1.00 31.23 108 LEU A O 1
ATOM 814 N N . GLU A 1 109 ? 2.866 -7.985 -68.016 1.00 28.50 109 GLU A N 1
ATOM 815 C CA . GLU A 1 109 ? 2.335 -9.047 -68.872 1.00 28.50 109 GLU A CA 1
ATOM 816 C C . GLU A 1 109 ? 1.261 -9.849 -68.124 1.00 28.50 109 GLU A C 1
ATOM 818 O O . GLU A 1 109 ? 1.282 -9.992 -66.905 1.00 28.50 109 GLU A O 1
ATOM 823 N N . ALA A 1 110 ? 0.247 -10.256 -68.880 1.00 30.70 110 ALA A N 1
ATOM 824 C CA . ALA A 1 110 ? -1.030 -10.795 -68.434 1.00 30.70 110 ALA A CA 1
ATOM 825 C C . ALA A 1 110 ? -1.200 -12.253 -68.887 1.00 30.70 110 ALA A C 1
ATOM 827 O O . ALA A 1 110 ? -0.466 -12.690 -69.771 1.00 30.70 110 ALA A O 1
ATOM 828 N N . ARG A 1 111 ? -2.287 -12.882 -68.390 1.00 31.36 111 ARG A N 1
ATOM 829 C CA . ARG A 1 111 ? -2.989 -14.134 -68.804 1.00 31.36 111 ARG A CA 1
ATOM 830 C C . ARG A 1 111 ? -2.865 -15.242 -67.743 1.00 31.36 111 ARG A C 1
ATOM 832 O O . ARG A 1 111 ? -1.800 -15.416 -67.184 1.00 31.36 111 ARG A O 1
ATOM 839 N N . HIS A 1 112 ? -3.872 -16.040 -67.383 1.00 29.22 112 HIS A N 1
ATOM 840 C CA . HIS A 1 112 ? -5.229 -16.287 -67.881 1.00 29.22 112 HIS A CA 1
ATOM 841 C C . HIS A 1 112 ? -6.092 -16.840 -66.719 1.00 29.22 112 HIS A C 1
ATOM 843 O O . HIS A 1 112 ? -5.617 -17.631 -65.912 1.00 29.22 112 HIS A O 1
ATOM 849 N N . HIS A 1 113 ? -7.375 -16.475 -66.682 1.00 33.53 113 HIS A N 1
ATOM 850 C CA . HIS A 1 113 ? -8.458 -17.216 -66.010 1.00 33.53 113 HIS A CA 1
ATOM 851 C C . HIS A 1 113 ? -9.110 -18.165 -67.047 1.00 33.53 113 HIS A C 1
ATOM 853 O O . HIS A 1 113 ? -9.018 -17.860 -68.241 1.00 33.53 113 HIS A O 1
ATOM 859 N N . PRO A 1 114 ? -9.788 -19.266 -66.648 1.00 49.34 114 PRO A N 1
ATOM 860 C CA . PRO A 1 114 ? -11.209 -19.134 -66.295 1.00 49.34 114 PRO A CA 1
ATOM 861 C C . PRO A 1 114 ? -11.733 -20.043 -65.165 1.00 49.34 114 PRO A C 1
ATOM 863 O O . PRO A 1 114 ? -11.161 -21.063 -64.799 1.00 49.34 114 PRO A O 1
ATOM 866 N N . ARG A 1 115 ? -12.881 -19.602 -64.633 1.00 36.03 115 ARG A N 1
ATOM 867 C CA . ARG A 1 115 ? -13.792 -20.260 -63.683 1.00 36.03 115 ARG A CA 1
ATOM 868 C C . ARG A 1 115 ? -14.669 -21.316 -64.364 1.00 36.03 115 ARG A C 1
ATOM 870 O O . ARG A 1 115 ? -15.135 -21.036 -65.460 1.00 36.03 115 ARG A O 1
ATOM 877 N N . ILE A 1 116 ? -15.057 -22.360 -63.621 1.00 31.05 116 ILE A N 1
ATOM 878 C CA . ILE A 1 116 ? -16.360 -23.080 -63.626 1.00 31.05 116 ILE A CA 1
ATOM 879 C C . ILE A 1 116 ? -16.467 -23.683 -62.198 1.00 31.05 116 ILE A C 1
ATOM 881 O O . ILE A 1 116 ? -15.451 -24.152 -61.706 1.00 31.05 116 ILE A O 1
ATOM 885 N N . GLY A 1 117 ? -17.525 -23.668 -61.376 1.00 27.73 117 GLY A N 1
ATOM 886 C CA . GLY A 1 117 ? -18.978 -23.558 -61.529 1.00 27.73 117 GLY A CA 1
ATOM 887 C C . GLY A 1 117 ? -19.619 -24.809 -60.887 1.00 27.73 117 GLY A C 1
ATOM 888 O O . GLY A 1 117 ? -19.277 -25.908 -61.301 1.00 27.73 117 GLY A O 1
ATOM 889 N N . GLY A 1 118 ? -20.527 -24.683 -59.903 1.00 26.47 118 GLY A N 1
ATOM 890 C CA . GLY A 1 118 ? -21.358 -25.822 -59.452 1.00 26.47 118 GLY A CA 1
ATOM 891 C C . GLY A 1 118 ? -21.884 -25.777 -58.008 1.00 26.47 118 GLY A C 1
ATOM 892 O O . GLY A 1 118 ? -21.114 -25.636 -57.070 1.00 26.47 118 GLY A O 1
ATOM 893 N N . ARG A 1 119 ? -23.210 -25.897 -57.858 1.00 31.25 119 ARG A N 1
ATOM 894 C CA . ARG A 1 119 ? -24.040 -25.917 -56.631 1.00 31.25 119 ARG A CA 1
ATOM 895 C C . ARG A 1 119 ? -24.339 -27.357 -56.143 1.00 31.25 119 ARG A C 1
ATOM 897 O O . ARG A 1 119 ? -24.165 -28.285 -56.920 1.00 31.25 119 ARG A O 1
ATOM 904 N N . ALA A 1 120 ? -24.994 -27.430 -54.966 1.00 29.14 120 ALA A N 1
ATOM 905 C CA . ALA A 1 120 ? -25.825 -28.513 -54.374 1.00 29.14 120 ALA A CA 1
ATOM 906 C C . ALA A 1 120 ? -25.050 -29.538 -53.512 1.00 29.14 120 ALA A C 1
ATOM 908 O O . ALA A 1 120 ? -24.033 -30.046 -53.954 1.00 29.14 120 ALA A O 1
ATOM 909 N N . ALA A 1 121 ? -25.313 -29.727 -52.210 1.00 30.70 121 ALA A N 1
ATOM 910 C CA . ALA A 1 121 ? -26.513 -30.120 -51.442 1.00 30.70 121 ALA A CA 1
ATOM 911 C C . ALA A 1 121 ? -26.686 -31.650 -51.292 1.00 30.70 121 ALA A C 1
ATOM 913 O O . ALA A 1 121 ? -26.833 -32.349 -52.285 1.00 30.70 121 ALA A O 1
ATOM 914 N N . LEU A 1 122 ? -26.789 -32.058 -50.016 1.00 30.62 122 LEU A N 1
ATOM 915 C CA . LEU A 1 122 ? -27.439 -33.246 -49.431 1.00 30.62 122 LEU A CA 1
ATOM 916 C C . LEU A 1 122 ? -26.770 -34.642 -49.460 1.00 30.62 122 LEU A C 1
ATOM 918 O O . LEU A 1 122 ? -26.232 -35.108 -50.455 1.00 30.62 122 LEU A O 1
ATOM 922 N N . ASP A 1 123 ? -26.978 -35.283 -48.301 1.00 28.39 123 ASP A N 1
ATOM 923 C CA . ASP A 1 123 ? -27.110 -36.709 -47.974 1.00 28.39 123 ASP A CA 1
ATOM 924 C C . ASP A 1 123 ? -25.920 -37.583 -47.528 1.00 28.39 123 ASP A C 1
ATOM 926 O O . ASP A 1 123 ? -24.903 -37.771 -48.189 1.00 28.39 123 ASP A O 1
ATOM 930 N N . SER A 1 124 ? -26.143 -38.168 -46.341 1.00 33.00 124 SER A N 1
ATOM 931 C CA . SER A 1 124 ? -25.444 -39.290 -45.701 1.00 33.00 124 SER A CA 1
ATOM 932 C C . SER A 1 124 ? -25.802 -40.647 -46.335 1.00 33.00 124 SER A C 1
ATOM 934 O O . SER A 1 124 ? -26.806 -40.761 -47.036 1.00 33.00 124 SER A O 1
ATOM 936 N N . PRO A 1 125 ? -25.076 -41.724 -45.975 1.00 44.69 125 PRO A N 1
ATOM 937 C CA . PRO A 1 125 ? -25.719 -42.893 -45.328 1.00 44.69 125 PRO A CA 1
ATOM 938 C C . PRO A 1 125 ? -24.886 -43.457 -44.140 1.00 44.69 125 PRO A C 1
ATOM 940 O O . PRO A 1 125 ? -23.665 -43.374 -44.154 1.00 44.69 125 PRO A O 1
ATOM 943 N N . ARG A 1 126 ? -25.495 -43.842 -42.994 1.00 33.22 126 ARG A N 1
ATOM 944 C CA . ARG A 1 126 ? -25.898 -45.219 -42.547 1.00 33.22 126 ARG A CA 1
ATOM 945 C C . ARG A 1 126 ? -24.760 -46.268 -42.623 1.00 33.22 126 ARG A C 1
ATOM 947 O O . ARG A 1 126 ? -24.120 -46.347 -43.655 1.00 33.22 126 ARG A O 1
ATOM 954 N N . THR A 1 127 ? -24.454 -47.178 -41.681 1.00 31.02 127 THR A N 1
ATOM 955 C CA . THR A 1 127 ? -25.083 -47.817 -40.483 1.00 31.02 127 THR A CA 1
ATOM 956 C C . THR A 1 127 ? -24.028 -48.814 -39.923 1.00 31.02 127 THR A C 1
ATOM 958 O O . THR A 1 127 ? -23.292 -49.364 -40.733 1.00 31.02 127 THR A O 1
ATOM 961 N N . ALA A 1 128 ? -23.810 -49.062 -38.619 1.00 28.12 128 ALA A N 1
ATOM 962 C CA . ALA A 1 128 ? -24.461 -50.043 -37.708 1.00 28.12 128 ALA A CA 1
ATOM 963 C C . ALA A 1 128 ? -23.426 -50.420 -36.601 1.00 28.12 128 ALA A C 1
ATOM 965 O O . ALA A 1 128 ? -22.240 -50.240 -36.838 1.00 28.12 128 ALA A O 1
ATOM 966 N N . ALA A 1 129 ? -23.676 -51.095 -35.471 1.00 31.05 129 ALA A N 1
ATOM 967 C CA . ALA A 1 129 ? -24.711 -51.167 -34.429 1.00 31.05 129 ALA A CA 1
ATOM 968 C C . ALA A 1 129 ? -24.226 -52.218 -33.382 1.00 31.05 129 ALA A C 1
ATOM 970 O O . ALA A 1 129 ? -23.472 -53.112 -33.763 1.00 31.05 129 ALA A O 1
ATOM 971 N N . ARG A 1 130 ? -24.778 -52.170 -32.146 1.00 30.98 130 ARG A N 1
ATOM 972 C CA . ARG A 1 130 ? -24.730 -53.120 -30.981 1.00 30.98 130 ARG A CA 1
ATOM 973 C C . ARG A 1 130 ? -23.845 -52.648 -29.806 1.00 30.98 130 ARG A C 1
ATOM 975 O O . ARG A 1 130 ? -22.715 -52.259 -30.039 1.00 30.98 130 ARG A O 1
ATOM 982 N N . THR A 1 131 ? -24.252 -52.638 -28.526 1.00 26.98 131 THR A N 1
ATOM 983 C CA . THR A 1 131 ? -25.464 -53.108 -27.805 1.00 26.98 131 THR A CA 1
ATOM 984 C C . THR A 1 131 ? -25.513 -52.479 -26.389 1.00 26.98 131 THR A C 1
ATOM 986 O O . THR A 1 131 ? -24.471 -52.255 -25.784 1.00 26.98 131 THR A O 1
ATOM 989 N N . ARG A 1 132 ? -26.731 -52.218 -25.883 1.00 31.50 132 ARG A N 1
ATOM 990 C CA . ARG A 1 132 ? -27.163 -51.829 -24.502 1.00 31.50 132 ARG A CA 1
ATOM 991 C C . ARG A 1 132 ? -27.414 -53.098 -23.629 1.00 31.50 132 ARG A C 1
ATOM 993 O O . ARG A 1 132 ? -27.305 -54.160 -24.247 1.00 31.50 132 ARG A O 1
ATOM 1000 N N . PRO A 1 133 ? -27.794 -53.092 -22.311 1.00 47.38 133 PRO A N 1
ATOM 1001 C CA . PRO A 1 133 ? -28.725 -52.181 -21.576 1.00 47.38 133 PRO A CA 1
ATOM 1002 C C . PRO A 1 133 ? -28.322 -51.853 -20.099 1.00 47.38 133 PRO A C 1
ATOM 1004 O O . PRO A 1 133 ? -27.292 -52.316 -19.642 1.00 47.38 133 PRO A O 1
ATOM 1007 N N . GLY A 1 134 ? -29.015 -51.039 -19.286 1.00 23.64 134 GLY A N 1
ATOM 1008 C CA . GLY A 1 134 ? -30.398 -50.558 -19.311 1.00 23.64 134 GLY A CA 1
ATOM 1009 C C . GLY A 1 134 ? -30.687 -49.385 -18.347 1.00 23.64 134 GLY A C 1
ATOM 1010 O O . GLY A 1 134 ? -29.824 -48.924 -17.610 1.00 23.64 134 GLY A O 1
ATOM 1011 N N . PHE A 1 135 ? -31.929 -48.918 -18.443 1.00 34.19 135 PHE A N 1
ATOM 1012 C CA . PHE A 1 135 ? -32.648 -47.823 -17.756 1.00 34.19 135 PHE A CA 1
ATOM 1013 C C . PHE A 1 135 ? -33.771 -48.479 -16.893 1.00 34.19 135 PHE A C 1
ATOM 1015 O O . PHE A 1 135 ? -33.986 -49.678 -17.120 1.00 34.19 135 PHE A O 1
ATOM 1022 N N . PRO A 1 136 ? -34.528 -47.803 -15.984 1.00 47.84 136 PRO A N 1
ATOM 1023 C CA . PRO A 1 136 ? -35.363 -46.641 -16.346 1.00 47.84 136 PRO A CA 1
ATOM 1024 C C . PRO A 1 136 ? -35.685 -45.576 -15.272 1.00 47.84 136 PRO A C 1
ATOM 1026 O O . PRO A 1 136 ? -35.615 -45.809 -14.070 1.00 47.84 136 PRO A O 1
ATOM 1029 N N . ASP A 1 137 ? -36.121 -44.418 -15.777 1.00 36.09 137 ASP A N 1
ATOM 1030 C CA . ASP A 1 137 ? -36.978 -43.438 -15.098 1.00 36.09 137 ASP A CA 1
ATOM 1031 C C . ASP A 1 137 ? -38.462 -43.852 -15.175 1.00 36.09 137 ASP A C 1
ATOM 1033 O O . ASP A 1 137 ? -38.908 -44.385 -16.194 1.00 36.09 137 ASP A O 1
ATOM 1037 N N . ALA A 1 138 ? -39.222 -43.502 -14.135 1.00 33.47 138 ALA A N 1
ATOM 1038 C CA . ALA A 1 138 ? -40.664 -43.206 -14.103 1.00 33.47 138 ALA A CA 1
ATOM 1039 C C . ALA A 1 138 ? -40.908 -42.424 -12.780 1.00 33.47 138 ALA A C 1
ATOM 1041 O O . ALA A 1 138 ? -40.228 -42.699 -11.799 1.00 33.47 138 ALA A O 1
ATOM 1042 N N . ASP A 1 139 ? -41.787 -41.429 -12.622 1.00 27.92 139 ASP A N 1
ATOM 1043 C CA . ASP A 1 139 ? -43.134 -41.299 -13.168 1.00 27.92 139 ASP A CA 1
ATOM 1044 C C . ASP A 1 139 ? -43.715 -39.874 -12.958 1.00 27.92 139 ASP A C 1
ATOM 1046 O O . ASP A 1 139 ? -43.310 -39.129 -12.065 1.00 27.92 139 ASP A O 1
ATOM 1050 N N . LEU A 1 140 ? -44.729 -39.541 -13.762 1.00 31.98 140 LEU A N 1
ATOM 1051 C CA . LEU A 1 140 ? -45.655 -38.400 -13.652 1.00 31.98 140 LEU A CA 1
ATOM 1052 C C . LEU A 1 140 ? -47.023 -38.897 -13.137 1.00 31.98 140 LEU A C 1
ATOM 1054 O O . LEU A 1 140 ? -47.427 -39.977 -13.555 1.00 31.98 140 LEU A O 1
ATOM 1058 N N . ARG A 1 141 ? -47.774 -38.071 -12.368 1.00 27.67 141 ARG A N 1
ATOM 1059 C CA . ARG A 1 141 ? -49.273 -37.905 -12.302 1.00 27.67 141 ARG A CA 1
ATOM 1060 C C . ARG A 1 141 ? -49.694 -37.311 -10.935 1.00 27.67 141 ARG A C 1
ATOM 1062 O O . ARG A 1 141 ? -49.293 -37.835 -9.911 1.00 27.67 141 ARG A O 1
ATOM 1069 N N . THR A 1 142 ? -50.280 -36.108 -10.817 1.00 30.56 142 THR A N 1
ATOM 1070 C CA . THR A 1 142 ? -51.677 -35.622 -11.042 1.00 30.56 142 THR A CA 1
ATOM 1071 C C . THR A 1 142 ? -52.778 -36.151 -10.099 1.00 30.56 142 THR A C 1
ATOM 1073 O O . THR A 1 142 ? -53.039 -37.347 -10.102 1.00 30.56 142 THR A O 1
ATOM 1076 N N . GLY A 1 143 ? -53.528 -35.221 -9.470 1.00 25.47 143 GLY A N 1
ATOM 1077 C CA . GLY A 1 143 ? -54.907 -35.371 -8.930 1.00 25.47 143 GLY A CA 1
ATOM 1078 C C . GLY A 1 143 ? -55.111 -34.608 -7.602 1.00 25.47 143 GLY A C 1
ATOM 1079 O O . GLY A 1 143 ? -54.495 -34.988 -6.620 1.00 25.47 143 GLY A O 1
ATOM 1080 N N . ARG A 1 144 ? -55.693 -33.393 -7.551 1.00 29.31 144 ARG A N 1
ATOM 1081 C CA . ARG A 1 144 ? -57.126 -32.967 -7.568 1.00 29.31 144 ARG A CA 1
ATOM 1082 C C . ARG A 1 144 ? -57.958 -33.358 -6.331 1.00 29.31 144 ARG A C 1
ATOM 1084 O O . ARG A 1 144 ? -58.194 -34.538 -6.146 1.00 29.31 144 ARG A O 1
ATOM 1091 N N . GLU A 1 145 ? -58.472 -32.338 -5.626 1.00 28.41 145 GLU A N 1
ATOM 1092 C CA . GLU A 1 145 ? -59.884 -32.032 -5.248 1.00 28.41 145 GLU A CA 1
ATOM 1093 C C . GLU A 1 145 ? -59.859 -30.661 -4.504 1.00 28.41 145 GLU A C 1
ATOM 1095 O O . GLU A 1 145 ? -58.967 -30.453 -3.686 1.00 28.41 145 GLU A O 1
ATOM 1100 N N . ALA A 1 146 ? -60.511 -29.569 -4.958 1.00 31.19 146 ALA A N 1
ATOM 1101 C CA . ALA A 1 146 ? -61.956 -29.219 -4.932 1.00 31.19 146 ALA A CA 1
ATOM 1102 C C . ALA A 1 146 ? -62.498 -29.171 -3.484 1.00 31.19 146 ALA A C 1
ATOM 1104 O O . ALA A 1 146 ? -62.130 -30.027 -2.697 1.00 31.19 146 ALA A O 1
ATOM 1105 N N . ASP A 1 147 ? -63.342 -28.269 -2.986 1.00 31.20 147 ASP A N 1
ATOM 1106 C CA . ASP A 1 147 ? -64.201 -27.151 -3.423 1.00 31.20 147 ASP A CA 1
ATOM 1107 C C . ASP A 1 147 ? -64.588 -26.475 -2.069 1.00 31.20 147 ASP A C 1
ATOM 1109 O O . ASP A 1 147 ? -64.631 -27.160 -1.048 1.00 31.20 147 ASP A O 1
ATOM 1113 N N . ASP A 1 148 ? -64.647 -25.160 -1.877 1.00 31.30 148 ASP A N 1
ATOM 1114 C CA . ASP A 1 148 ? -65.838 -24.297 -1.979 1.00 31.30 148 ASP A CA 1
ATOM 1115 C C . ASP A 1 148 ? -65.354 -22.917 -1.456 1.00 31.30 148 ASP A C 1
ATOM 1117 O O . ASP A 1 148 ? -64.597 -22.843 -0.491 1.00 31.30 148 ASP A O 1
ATOM 1121 N N . GLY A 1 149 ? -65.682 -21.748 -1.995 1.00 26.94 149 GLY A N 1
ATOM 1122 C CA . GLY A 1 149 ? -66.869 -21.406 -2.752 1.00 26.94 149 GLY A CA 1
ATOM 1123 C C . GLY A 1 149 ? -67.674 -20.349 -1.985 1.00 26.94 149 GLY A C 1
ATOM 1124 O O . GLY A 1 149 ? -68.275 -20.650 -0.964 1.00 26.94 149 GLY A O 1
ATOM 1125 N N . ARG A 1 150 ? -67.752 -19.147 -2.582 1.00 29.38 150 ARG A N 1
ATOM 1126 C CA . ARG A 1 150 ? -68.672 -18.001 -2.346 1.00 29.38 150 ARG A CA 1
ATOM 1127 C C . ARG A 1 150 ? -68.130 -16.871 -1.458 1.00 29.38 150 ARG A C 1
ATOM 1129 O O . ARG A 1 150 ? -67.875 -17.056 -0.282 1.00 29.38 150 ARG A O 1
ATOM 1136 N N . GLN A 1 151 ? -67.764 -15.710 -2.012 1.00 29.70 151 GLN A N 1
ATOM 1137 C CA . GLN A 1 151 ? -68.494 -14.694 -2.808 1.00 29.70 151 GLN A CA 1
ATOM 1138 C C . GLN A 1 151 ? -69.093 -13.578 -1.941 1.00 29.70 151 GLN A C 1
ATOM 1140 O O . GLN A 1 151 ? -69.959 -13.864 -1.125 1.00 29.70 151 GLN A O 1
ATOM 1145 N N . ARG A 1 152 ? -68.748 -12.336 -2.348 1.00 30.34 152 ARG A N 1
ATOM 1146 C CA . ARG A 1 152 ? -69.610 -11.131 -2.405 1.00 30.34 152 ARG A CA 1
ATOM 1147 C C . ARG A 1 152 ? -69.934 -10.493 -1.038 1.00 30.34 152 ARG A C 1
ATOM 1149 O O . ARG A 1 152 ? -70.163 -11.191 -0.071 1.00 30.34 152 ARG A O 1
ATOM 1156 N N . ASP A 1 153 ? -69.884 -9.183 -0.808 1.00 28.92 153 ASP A N 1
ATOM 1157 C CA . ASP A 1 153 ? -70.022 -7.981 -1.633 1.00 28.92 153 ASP A CA 1
ATOM 1158 C C . ASP A 1 153 ? -69.268 -6.808 -0.955 1.00 28.92 153 ASP A C 1
ATOM 1160 O O . ASP A 1 153 ? -69.121 -6.779 0.267 1.00 28.92 153 ASP A O 1
ATOM 1164 N N . GLY A 1 154 ? -68.806 -5.816 -1.725 1.00 28.72 154 GLY A N 1
ATOM 1165 C CA . GLY A 1 154 ? -68.613 -4.451 -1.197 1.00 28.72 154 GLY A CA 1
ATOM 1166 C C . GLY A 1 154 ? -69.900 -3.634 -1.379 1.00 28.72 154 GLY A C 1
ATOM 1167 O O . GLY A 1 154 ? -70.931 -4.201 -1.727 1.00 28.72 154 GLY A O 1
ATOM 1168 N N . PRO A 1 155 ? -69.850 -2.294 -1.376 1.00 57.84 155 PRO A N 1
ATOM 1169 C CA . PRO A 1 155 ? -69.120 -1.341 -0.539 1.00 57.84 155 PRO A CA 1
ATOM 1170 C C . PRO A 1 155 ? -70.117 -0.642 0.426 1.00 57.84 155 PRO A C 1
ATOM 1172 O O . PRO A 1 155 ? -71.258 -1.074 0.509 1.00 57.84 155 PRO A O 1
ATOM 1175 N N . VAL A 1 156 ? -69.719 0.428 1.137 1.00 29.67 156 VAL A N 1
ATOM 1176 C CA . VAL A 1 156 ? -70.525 1.647 1.442 1.00 29.67 156 VAL A CA 1
ATOM 1177 C C . VAL A 1 156 ? -69.885 2.437 2.598 1.00 29.67 156 VAL A C 1
ATOM 1179 O O . VAL A 1 156 ? -69.690 1.931 3.698 1.00 29.67 156 VAL A O 1
ATOM 1182 N N . ALA A 1 157 ? -69.604 3.714 2.335 1.00 36.69 157 ALA A N 1
ATOM 1183 C CA . ALA A 1 157 ? -69.569 4.785 3.332 1.00 36.69 157 ALA A CA 1
ATOM 1184 C C . ALA A 1 157 ? -70.911 5.541 3.287 1.00 36.69 157 ALA A C 1
ATOM 1186 O O . ALA A 1 157 ? -71.526 5.608 2.221 1.00 36.69 157 ALA A O 1
ATOM 1187 N N . PRO A 1 158 ? -71.349 6.154 4.397 1.00 43.12 158 PRO A N 1
ATOM 1188 C CA . PRO A 1 158 ? -71.557 7.616 4.408 1.00 43.12 158 PRO A CA 1
ATOM 1189 C C . PRO A 1 158 ? -71.056 8.233 5.741 1.00 43.12 158 PRO A C 1
ATOM 1191 O O . PRO A 1 158 ? -71.041 7.566 6.766 1.00 43.12 158 PRO A O 1
ATOM 1194 N N . ALA A 1 159 ? -70.426 9.411 5.815 1.00 30.19 159 ALA A N 1
ATOM 1195 C CA . ALA A 1 159 ? -70.847 10.787 5.503 1.00 30.19 159 ALA A CA 1
ATOM 1196 C C . ALA A 1 159 ? -71.849 11.424 6.503 1.00 30.19 159 ALA A C 1
ATOM 1198 O O . ALA A 1 159 ? -72.979 10.969 6.625 1.00 30.19 159 ALA A O 1
ATOM 1199 N N . GLY A 1 160 ? -71.437 12.565 7.093 1.00 28.17 160 GLY A N 1
ATOM 1200 C CA . GLY A 1 160 ? -72.281 13.632 7.683 1.00 28.17 160 GLY A CA 1
ATOM 1201 C C . GLY A 1 160 ? -72.380 13.634 9.223 1.00 28.17 160 GLY A C 1
ATOM 1202 O O . GLY A 1 160 ? -72.627 12.597 9.808 1.00 28.17 160 GLY A O 1
ATOM 1203 N N . GLY A 1 161 ? -72.221 14.732 9.974 1.00 25.95 161 GLY A N 1
ATOM 1204 C CA . GLY A 1 161 ? -72.037 16.145 9.641 1.00 25.95 161 GLY A CA 1
ATOM 1205 C C . GLY A 1 161 ? -71.864 17.029 10.897 1.00 25.95 161 GLY A C 1
ATOM 1206 O O . GLY A 1 161 ? -72.473 16.778 11.925 1.00 25.95 161 GLY A O 1
ATOM 1207 N N . ARG A 1 162 ? -71.004 18.053 10.769 1.00 30.42 162 ARG A N 1
ATOM 1208 C CA . ARG A 1 162 ? -71.175 19.484 11.133 1.00 30.42 162 ARG A CA 1
ATOM 1209 C C . ARG A 1 162 ? -72.061 19.887 12.332 1.00 30.42 162 ARG A C 1
ATOM 1211 O O . ARG A 1 162 ? -73.250 19.612 12.327 1.00 30.42 162 ARG A O 1
ATOM 1218 N N . LEU A 1 163 ? -71.518 20.787 13.169 1.00 29.62 163 LEU A N 1
ATOM 1219 C CA . LEU A 1 163 ? -71.934 22.194 13.440 1.00 29.62 163 LEU A CA 1
ATOM 1220 C C . LEU A 1 163 ? -71.118 22.688 14.663 1.00 29.62 163 LEU A C 1
ATOM 1222 O O . LEU A 1 163 ? -71.002 21.958 15.634 1.00 29.62 163 LEU A O 1
ATOM 1226 N N . GLY A 1 164 ? -70.311 23.756 14.559 1.00 26.06 164 GLY A N 1
ATOM 1227 C CA . GLY A 1 164 ? -70.663 25.134 14.967 1.00 26.06 164 GLY A CA 1
ATOM 1228 C C . GLY A 1 164 ? -70.468 25.307 16.488 1.00 26.06 164 GLY A C 1
ATOM 1229 O O . GLY A 1 164 ? -70.959 24.495 17.245 1.00 26.06 164 GLY A O 1
ATOM 1230 N N . GLY A 1 165 ? -69.766 26.269 17.079 1.00 26.58 165 GLY A N 1
ATOM 1231 C CA . GLY A 1 165 ? -69.227 27.554 16.668 1.00 26.58 165 GLY A CA 1
ATOM 1232 C C . GLY A 1 165 ? -69.292 28.489 17.892 1.00 26.58 165 GLY A C 1
ATOM 1233 O O . GLY A 1 165 ? -70.324 28.548 18.543 1.00 26.58 165 GLY A O 1
ATOM 1234 N N . GLN A 1 166 ? -68.218 29.256 18.117 1.00 28.59 166 GLN A N 1
ATOM 1235 C CA . GLN A 1 166 ? -68.178 30.586 18.759 1.00 28.59 166 GLN A CA 1
ATOM 1236 C C . GLN A 1 166 ? -68.183 30.778 20.299 1.00 28.59 166 GLN A C 1
ATOM 1238 O O . GLN A 1 166 ? -69.153 30.467 20.973 1.00 28.59 166 GLN A O 1
ATOM 1243 N N . ARG A 1 167 ? -67.167 31.578 20.715 1.00 27.17 167 ARG A N 1
ATOM 1244 C CA . ARG A 1 167 ? -67.154 32.671 21.735 1.00 27.17 167 ARG A CA 1
ATOM 1245 C C . ARG A 1 167 ? -67.217 32.228 23.216 1.00 27.17 167 ARG A C 1
ATOM 1247 O O . ARG A 1 167 ? -67.880 31.260 23.524 1.00 27.17 167 ARG A O 1
ATOM 1254 N N . ARG A 1 168 ? -66.589 32.878 24.207 1.00 27.17 168 ARG A N 1
ATOM 1255 C CA . ARG A 1 168 ? -65.887 34.173 24.363 1.00 27.17 168 ARG A CA 1
ATOM 1256 C C . ARG A 1 168 ? -65.162 34.181 25.735 1.00 27.17 168 ARG A C 1
ATOM 1258 O O . ARG A 1 168 ? -65.602 33.466 26.621 1.00 27.17 168 ARG A O 1
ATOM 1265 N N . GLU A 1 169 ? -64.096 34.989 25.833 1.00 27.78 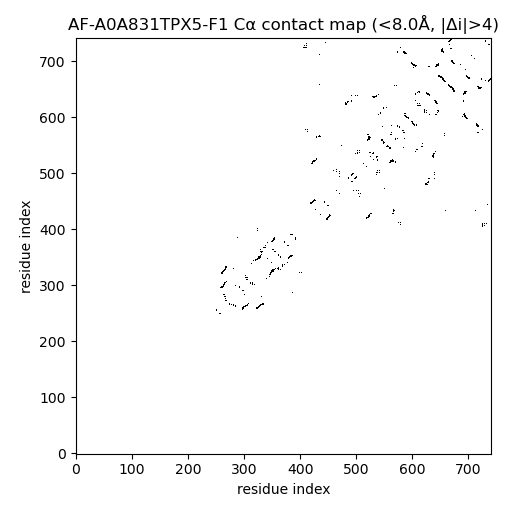169 GLU A N 1
ATOM 1266 C CA . GLU A 1 169 ? -63.671 35.899 26.939 1.00 27.78 169 GLU A CA 1
ATOM 1267 C C . GLU A 1 169 ? -63.855 35.457 28.411 1.00 27.78 169 GLU A C 1
ATOM 1269 O O . GLU A 1 169 ? -64.959 35.141 28.824 1.00 27.78 169 GLU A O 1
ATOM 1274 N N . ALA A 1 170 ? -62.756 35.364 29.185 1.00 27.88 170 ALA A N 1
ATOM 1275 C CA . ALA A 1 170 ? -62.282 36.349 30.198 1.00 27.88 170 ALA A CA 1
ATOM 1276 C C . ALA A 1 170 ? -63.096 36.283 31.517 1.00 27.88 170 ALA A C 1
ATOM 1278 O O . ALA A 1 170 ? -64.288 36.044 31.477 1.00 27.88 170 ALA A O 1
ATOM 1279 N N . ALA A 1 171 ? -62.588 36.451 32.734 1.00 28.27 171 ALA A N 1
ATOM 1280 C CA . ALA A 1 171 ? -61.353 36.967 33.305 1.00 28.27 171 ALA A CA 1
ATOM 1281 C C . ALA A 1 171 ? -61.207 36.360 34.725 1.00 28.27 171 ALA A C 1
ATOM 1283 O O . ALA A 1 171 ? -62.147 35.741 35.213 1.00 28.27 171 ALA A O 1
ATOM 1284 N N . ASP A 1 172 ? -60.039 36.507 35.355 1.00 27.06 172 ASP A N 1
ATOM 1285 C CA . ASP A 1 172 ? -59.918 37.144 36.681 1.00 27.06 172 ASP A CA 1
ATOM 1286 C C . ASP A 1 172 ? -58.459 37.081 37.166 1.00 27.06 172 ASP A C 1
ATOM 1288 O O . ASP A 1 172 ? -57.946 36.052 37.608 1.00 27.06 172 ASP A O 1
ATOM 1292 N N . GLU A 1 173 ? -57.781 38.226 37.052 1.00 29.30 173 GLU A N 1
ATOM 1293 C CA . GLU A 1 173 ? -56.733 38.634 37.993 1.00 29.30 173 GLU A CA 1
ATOM 1294 C C . GLU A 1 173 ? -57.393 39.109 39.303 1.00 29.30 173 GLU A C 1
ATOM 1296 O O . GLU A 1 173 ? -58.577 39.453 39.323 1.00 29.30 173 GLU A O 1
ATOM 1301 N N . PRO A 1 174 ? -56.606 39.265 40.379 1.00 39.62 174 PRO A N 1
ATOM 1302 C CA . PRO A 1 174 ? -56.398 40.652 40.785 1.00 39.62 174 PRO A CA 1
ATOM 1303 C C . PRO A 1 174 ? -54.935 41.041 41.042 1.00 39.62 174 PRO A C 1
ATOM 1305 O O . PRO A 1 174 ? -54.146 40.336 41.672 1.00 39.62 174 PRO A O 1
ATOM 1308 N N . GLU A 1 175 ? -54.647 42.250 40.558 1.00 28.55 175 GLU A N 1
ATOM 1309 C CA . GLU A 1 175 ? -53.554 43.172 40.869 1.00 28.55 175 GLU A CA 1
ATOM 1310 C C . GLU A 1 175 ? -53.274 43.349 42.383 1.00 28.55 175 GLU A C 1
ATOM 1312 O O . GLU A 1 175 ? -54.194 43.318 43.194 1.00 28.55 175 GLU A O 1
ATOM 1317 N N . CYS A 1 176 ? -52.046 43.732 42.787 1.00 24.25 176 CYS A N 1
ATOM 1318 C CA . CYS A 1 176 ? -51.652 45.157 42.866 1.00 24.25 176 CYS A CA 1
ATOM 1319 C C . CYS A 1 176 ? -50.277 45.439 43.536 1.00 24.25 176 CYS A C 1
ATOM 1321 O O . CYS A 1 176 ? -50.036 45.112 44.690 1.00 24.25 176 CYS A O 1
ATOM 1323 N N . ARG A 1 177 ? -49.473 46.233 42.802 1.00 26.88 177 ARG A N 1
ATOM 1324 C CA . ARG A 1 177 ? -48.630 47.397 43.202 1.00 26.88 177 ARG A CA 1
ATOM 1325 C C . ARG A 1 177 ? -47.321 47.277 44.025 1.00 26.88 177 ARG A C 1
ATOM 1327 O O . ARG A 1 177 ? -47.330 47.094 45.228 1.00 26.88 177 ARG A O 1
ATOM 1334 N N . ARG A 1 178 ? -46.233 47.681 43.321 1.00 29.73 178 ARG A N 1
ATOM 1335 C CA . ARG A 1 178 ? -45.255 48.797 43.566 1.00 29.73 178 ARG A CA 1
ATOM 1336 C C . ARG A 1 178 ? -44.593 48.859 44.967 1.00 29.73 178 ARG A C 1
ATOM 1338 O O . ARG A 1 178 ? -45.287 48.969 45.954 1.00 29.73 178 ARG A O 1
ATOM 1345 N N . GLN A 1 179 ? -43.266 48.953 45.149 1.00 27.22 179 GLN A N 1
ATOM 1346 C CA . GLN A 1 179 ? -42.310 49.930 44.594 1.00 27.22 179 GLN A CA 1
ATOM 1347 C C . GLN A 1 179 ? -40.837 49.541 44.929 1.00 27.22 179 GLN A C 1
ATOM 1349 O O . GLN A 1 179 ? -40.568 48.690 45.766 1.00 27.22 179 GLN A O 1
ATOM 1354 N N . ARG A 1 180 ? -39.886 50.190 44.242 1.00 31.77 180 ARG A N 1
ATOM 1355 C CA . ARG A 1 180 ? -38.427 49.943 44.139 1.00 31.77 180 ARG A CA 1
ATOM 1356 C C . ARG A 1 180 ? -37.594 50.213 45.410 1.00 31.77 180 ARG A C 1
ATOM 1358 O O . ARG A 1 180 ? -37.859 51.195 46.083 1.00 31.77 180 ARG A O 1
ATOM 1365 N N . THR A 1 181 ? -36.434 49.545 45.543 1.00 27.08 181 THR A N 1
ATOM 1366 C CA . THR A 1 181 ? -35.094 50.173 45.736 1.00 27.08 181 THR A CA 1
ATOM 1367 C C . THR A 1 181 ? -33.939 49.222 45.336 1.00 27.08 181 THR A C 1
ATOM 1369 O O . THR A 1 181 ? -34.110 48.015 45.229 1.00 27.08 181 THR A O 1
ATOM 1372 N N . ARG A 1 182 ? -32.781 49.813 44.997 1.00 30.73 182 ARG A N 1
ATOM 1373 C CA . ARG A 1 182 ? -31.602 49.278 44.270 1.00 30.73 182 ARG A CA 1
ATOM 1374 C C . ARG A 1 182 ? -30.635 48.427 45.123 1.00 30.73 182 ARG A C 1
ATOM 1376 O O . ARG A 1 182 ? -30.417 48.787 46.273 1.00 30.73 182 ARG A O 1
ATOM 1383 N N . ARG A 1 183 ? -29.875 47.505 44.491 1.00 27.80 183 ARG A N 1
ATOM 1384 C CA . ARG A 1 183 ? -28.386 47.382 44.575 1.00 27.80 183 ARG A CA 1
ATOM 1385 C C . ARG A 1 183 ? -27.809 46.402 43.520 1.00 27.80 183 ARG A C 1
ATOM 1387 O O . ARG A 1 183 ? -28.463 45.444 43.135 1.00 27.80 183 ARG A O 1
ATOM 1394 N N . HIS A 1 184 ? -26.615 46.729 43.011 1.00 29.38 184 HIS A N 1
ATOM 1395 C CA . HIS A 1 184 ? -25.915 46.180 41.828 1.00 29.38 184 HIS A CA 1
ATOM 1396 C C . HIS A 1 184 ? -25.264 44.780 41.995 1.00 29.38 184 HIS A C 1
ATOM 1398 O O . HIS A 1 184 ? -24.964 44.396 43.124 1.00 29.38 184 HIS A O 1
ATOM 1404 N N . PRO A 1 185 ? -24.933 44.076 40.882 1.00 40.44 185 PRO A N 1
ATOM 1405 C CA . PRO A 1 185 ? -24.272 42.764 40.878 1.00 40.44 185 PRO A CA 1
ATOM 1406 C C . PRO A 1 185 ? -22.738 42.820 40.675 1.00 40.44 185 PRO A C 1
ATOM 1408 O O . PRO A 1 185 ? -22.212 43.718 40.015 1.00 40.44 185 PRO A O 1
ATOM 1411 N N . ARG A 1 186 ? -22.023 41.811 41.203 1.00 30.50 186 ARG A N 1
ATOM 1412 C CA . ARG A 1 186 ? -20.577 41.569 41.008 1.00 30.50 186 ARG A CA 1
ATOM 1413 C C . ARG A 1 186 ? -20.319 40.656 39.797 1.00 30.50 186 ARG A C 1
ATOM 1415 O O . ARG A 1 186 ? -20.990 39.644 39.631 1.00 30.50 186 ARG A O 1
ATOM 1422 N N . ARG A 1 187 ? -19.329 41.030 38.975 1.00 29.48 187 ARG A N 1
ATOM 1423 C CA . ARG A 1 187 ? -18.803 40.306 37.801 1.00 29.48 187 ARG A CA 1
ATOM 1424 C C . ARG A 1 187 ? -17.614 39.406 38.175 1.00 29.48 187 ARG A C 1
ATOM 1426 O O . ARG A 1 187 ? -16.791 39.806 38.993 1.00 29.48 187 ARG A O 1
ATOM 1433 N N . LEU A 1 188 ? -17.487 38.268 37.488 1.00 28.41 188 LEU A N 1
ATOM 1434 C CA . LEU A 1 188 ? -16.268 37.453 37.350 1.00 28.41 188 LEU A CA 1
ATOM 1435 C C . LEU A 1 188 ? -15.556 37.818 36.025 1.00 28.41 188 LEU A C 1
ATOM 1437 O O . LEU A 1 188 ? -16.265 38.029 35.036 1.00 28.41 188 LEU A O 1
ATOM 1441 N N . PRO A 1 189 ? -14.209 37.906 35.957 1.00 39.28 189 PRO A N 1
ATOM 1442 C CA . PRO A 1 189 ? -13.499 38.221 34.718 1.00 39.28 189 PRO A CA 1
ATOM 1443 C C . PRO A 1 189 ? -12.750 37.031 34.090 1.00 39.28 189 PRO A C 1
ATOM 1445 O O . PRO A 1 189 ? -12.261 36.129 34.769 1.00 39.28 189 PRO A O 1
ATOM 1448 N N . ALA A 1 190 ? -12.626 37.115 32.763 1.00 29.95 190 ALA A N 1
ATOM 1449 C CA . ALA A 1 190 ? -11.766 36.326 31.888 1.00 29.95 190 ALA A CA 1
ATOM 1450 C C . ALA A 1 190 ? -10.268 36.605 32.132 1.00 29.95 190 ALA A C 1
ATOM 1452 O O . ALA A 1 190 ? -9.899 37.715 32.517 1.00 29.95 190 ALA A O 1
ATOM 1453 N N . ARG A 1 191 ? -9.395 35.627 31.847 1.00 30.80 191 ARG A N 1
ATOM 1454 C CA . ARG A 1 191 ? -7.933 35.802 31.843 1.00 30.80 191 ARG A CA 1
ATOM 1455 C C . ARG A 1 191 ? -7.363 35.623 30.440 1.00 30.80 191 ARG A C 1
ATOM 1457 O O . ARG A 1 191 ? -7.512 34.570 29.830 1.00 30.80 191 ARG A O 1
ATOM 1464 N N . GLY A 1 192 ? -6.687 36.671 29.978 1.00 27.38 192 GLY A N 1
ATOM 1465 C CA . GLY A 1 192 ? -5.757 36.666 28.860 1.00 27.38 192 GLY A CA 1
ATOM 1466 C C . GLY A 1 192 ? -4.315 36.852 29.346 1.00 27.38 192 GLY A C 1
ATOM 1467 O O . GLY A 1 192 ? -4.083 37.442 30.395 1.00 27.38 192 GLY A O 1
ATOM 1468 N N . ARG A 1 193 ? -3.412 36.281 28.543 1.00 30.17 193 ARG A N 1
ATOM 1469 C CA . ARG A 1 193 ? -1.997 36.575 28.241 1.00 30.17 193 ARG A CA 1
ATOM 1470 C C . ARG A 1 193 ? -1.079 37.263 29.272 1.00 30.17 193 ARG A C 1
ATOM 1472 O O . ARG A 1 193 ? -1.300 38.376 29.727 1.00 30.17 193 ARG A O 1
ATOM 1479 N N . TRP A 1 194 ? 0.038 36.561 29.445 1.00 29.31 194 TRP A N 1
ATOM 1480 C CA . TRP A 1 194 ? 1.399 36.922 29.834 1.00 29.31 194 TRP A CA 1
ATOM 1481 C C . TRP A 1 194 ? 1.930 38.287 29.362 1.00 29.31 194 TRP A C 1
ATOM 1483 O O . TRP A 1 194 ? 1.979 38.516 28.156 1.00 29.31 194 TRP A O 1
ATOM 1493 N N . GLN A 1 195 ? 2.439 39.095 30.305 1.00 27.39 195 GLN A N 1
ATOM 1494 C CA . GLN A 1 195 ? 3.780 39.711 30.271 1.00 27.39 195 GLN A CA 1
ATOM 1495 C C . GLN A 1 195 ? 4.142 40.392 31.614 1.00 27.39 195 GLN A C 1
ATOM 1497 O O . GLN A 1 195 ? 3.286 40.983 32.264 1.00 27.39 195 GLN A O 1
ATOM 1502 N N . ASP A 1 196 ? 5.428 40.258 31.961 1.00 27.25 196 ASP A N 1
ATOM 1503 C CA . ASP A 1 196 ? 6.310 41.087 32.808 1.00 27.25 196 ASP A CA 1
ATOM 1504 C C . ASP A 1 196 ? 6.205 41.122 34.356 1.00 27.25 196 ASP A C 1
ATOM 1506 O O . ASP A 1 196 ? 5.415 41.834 34.962 1.00 27.25 196 ASP A O 1
ATOM 1510 N N . ALA A 1 197 ? 7.087 40.310 34.963 1.00 27.52 197 ALA A N 1
ATOM 1511 C CA . ALA A 1 197 ? 8.305 40.660 35.726 1.00 27.52 197 ALA A CA 1
ATOM 1512 C C . ALA A 1 197 ? 8.294 41.545 37.009 1.00 27.52 197 ALA A C 1
ATOM 1514 O O . ALA A 1 197 ? 7.772 42.651 37.037 1.00 27.52 197 ALA A O 1
ATOM 1515 N N . LEU A 1 198 ? 9.103 41.056 37.977 1.00 26.72 198 LEU A N 1
ATOM 1516 C CA . LEU A 1 198 ? 9.759 41.693 39.145 1.00 26.72 198 LEU A CA 1
ATOM 1517 C C . LEU A 1 198 ? 8.921 41.926 40.421 1.00 26.72 198 LEU A C 1
ATOM 1519 O O . LEU A 1 198 ? 8.096 42.825 40.485 1.00 26.72 198 LEU A O 1
ATOM 1523 N N . ASP A 1 199 ? 9.165 41.142 41.483 1.00 27.27 199 ASP A N 1
ATOM 1524 C CA . ASP A 1 199 ? 10.081 41.504 42.588 1.00 27.27 199 ASP A CA 1
ATOM 1525 C C . ASP A 1 199 ? 9.958 40.544 43.794 1.00 27.27 199 ASP A C 1
ATOM 1527 O O . ASP A 1 199 ? 8.891 39.982 44.045 1.00 27.27 199 ASP A O 1
ATOM 1531 N N . ARG A 1 200 ? 11.033 40.482 44.602 1.00 29.95 200 ARG A N 1
ATOM 1532 C CA . ARG A 1 200 ? 11.274 39.692 45.844 1.00 29.95 200 ARG A CA 1
ATOM 1533 C C . ARG A 1 200 ? 11.784 38.264 45.574 1.00 29.95 200 ARG A C 1
ATOM 1535 O O . ARG A 1 200 ? 11.067 37.438 45.039 1.00 29.95 200 ARG A O 1
ATOM 1542 N N . GLY A 1 201 ? 13.008 37.862 45.905 1.00 25.12 201 GLY A N 1
ATOM 1543 C CA . GLY A 1 201 ? 13.975 38.394 46.858 1.00 25.12 201 GLY A CA 1
ATOM 1544 C C . GLY A 1 201 ? 14.126 37.406 48.007 1.00 25.12 201 GLY A C 1
ATOM 1545 O O . GLY A 1 201 ? 13.510 37.611 49.040 1.00 25.12 201 GLY A O 1
ATOM 1546 N N . GLU A 1 202 ? 14.951 36.370 47.842 1.00 30.02 202 GLU A N 1
ATOM 1547 C CA . GLU A 1 202 ? 15.551 35.653 48.969 1.00 30.02 202 GLU A CA 1
ATOM 1548 C C . GLU A 1 202 ? 16.857 34.956 48.566 1.00 30.02 202 GLU A C 1
ATOM 1550 O O . GLU A 1 202 ? 17.089 34.600 47.413 1.00 30.02 202 GLU A O 1
ATOM 1555 N N . ARG A 1 203 ? 17.772 34.928 49.532 1.00 27.67 203 ARG A N 1
ATOM 1556 C CA . ARG A 1 203 ? 19.227 34.833 49.390 1.00 27.67 203 ARG A CA 1
ATOM 1557 C C . ARG A 1 203 ? 19.688 33.378 49.367 1.00 27.67 203 ARG A C 1
ATOM 1559 O O . ARG A 1 203 ? 19.257 32.609 50.213 1.00 27.67 203 ARG A O 1
ATOM 1566 N N . CYS A 1 204 ? 20.717 33.080 48.575 1.00 25.94 204 CYS A N 1
ATOM 1567 C CA . CYS A 1 204 ? 21.762 32.141 48.991 1.00 25.94 204 CYS A CA 1
ATOM 1568 C C . CYS A 1 204 ? 23.113 32.531 48.359 1.00 25.94 204 CYS A C 1
ATOM 1570 O O . CYS A 1 204 ? 23.228 32.690 47.148 1.00 25.94 204 CYS A O 1
ATOM 1572 N N . ARG A 1 205 ? 24.107 32.765 49.226 1.00 27.64 205 ARG A N 1
ATOM 1573 C CA . ARG A 1 205 ? 25.525 33.091 48.956 1.00 27.64 205 ARG A CA 1
ATOM 1574 C C . ARG A 1 205 ? 26.230 31.848 48.379 1.00 27.64 205 ARG A C 1
ATOM 1576 O O . ARG A 1 205 ? 25.997 30.764 48.892 1.00 27.64 205 ARG A O 1
ATOM 1583 N N . SER A 1 206 ? 26.833 31.904 47.189 1.00 30.55 206 SER A N 1
ATOM 1584 C CA . SER A 1 206 ? 28.181 32.379 46.795 1.00 30.55 206 SER A CA 1
ATOM 1585 C C . SER A 1 206 ? 29.311 31.364 47.011 1.00 30.55 206 SER A C 1
ATOM 1587 O O . SER A 1 206 ? 29.708 31.146 48.146 1.00 30.55 206 SER A O 1
ATOM 1589 N N . ASP A 1 207 ? 29.828 30.825 45.902 1.00 28.52 207 ASP A N 1
ATOM 1590 C CA . ASP A 1 207 ? 31.247 30.623 45.539 1.00 28.52 207 ASP A CA 1
ATOM 1591 C C . ASP A 1 207 ? 31.257 29.939 44.151 1.00 28.52 207 ASP A C 1
ATOM 1593 O O . ASP A 1 207 ? 30.478 29.028 43.917 1.00 28.52 207 ASP A O 1
ATOM 1597 N N . GLY A 1 208 ? 32.020 30.305 43.123 1.00 27.27 208 GLY A N 1
ATOM 1598 C CA . GLY A 1 208 ? 32.970 31.380 42.919 1.00 27.27 208 GLY A CA 1
ATOM 1599 C C . GLY A 1 208 ? 33.365 31.437 41.430 1.00 27.27 208 GLY A C 1
ATOM 1600 O O . GLY A 1 208 ? 33.528 30.417 40.777 1.00 27.27 208 GLY A O 1
ATOM 1601 N N . LYS A 1 209 ? 33.541 32.674 40.952 1.00 27.64 209 LYS A N 1
ATOM 1602 C CA . LYS A 1 209 ? 34.453 33.156 39.892 1.00 27.64 209 LYS A CA 1
ATOM 1603 C C . LYS A 1 209 ? 34.308 32.685 38.422 1.00 27.64 209 LYS A C 1
ATOM 1605 O O . LYS A 1 209 ? 34.803 31.636 38.052 1.00 27.64 209 LYS A O 1
ATOM 1610 N N . ARG A 1 210 ? 33.868 33.678 37.616 1.00 28.28 210 ARG A N 1
ATOM 1611 C CA . ARG A 1 210 ? 34.469 34.252 36.372 1.00 28.28 210 ARG A CA 1
ATOM 1612 C C . ARG A 1 210 ? 34.635 33.309 35.163 1.00 28.28 210 ARG A C 1
ATOM 1614 O O . ARG A 1 210 ? 35.208 32.249 35.289 1.00 28.28 210 ARG A O 1
ATOM 1621 N N . GLY A 1 211 ? 34.286 33.664 33.928 1.00 26.41 211 GLY A N 1
ATOM 1622 C CA . GLY A 1 211 ? 33.812 34.916 33.339 1.00 26.41 211 GLY A CA 1
ATOM 1623 C C . GLY A 1 211 ? 33.934 34.833 31.806 1.00 26.41 211 GLY A C 1
ATOM 1624 O O . GLY A 1 211 ? 34.996 34.505 31.300 1.00 26.41 211 GLY A O 1
ATOM 1625 N N . SER A 1 212 ? 32.812 35.087 31.127 1.00 28.62 212 SER A N 1
ATOM 1626 C CA . SER A 1 212 ? 32.612 35.812 29.856 1.00 28.62 212 SER A CA 1
ATOM 1627 C C . SER A 1 212 ? 33.532 35.655 28.620 1.00 28.62 212 SER A C 1
ATOM 1629 O O . SER A 1 212 ? 34.687 36.062 28.651 1.00 28.62 212 SER A O 1
ATOM 1631 N N . LEU A 1 213 ? 32.855 35.314 27.504 1.00 29.28 213 LEU A N 1
ATOM 1632 C CA . LEU A 1 213 ? 32.796 36.003 26.186 1.00 29.28 213 LEU A CA 1
ATOM 1633 C C . LEU A 1 213 ? 34.106 36.109 25.368 1.00 29.28 213 LEU A C 1
ATOM 1635 O O . LEU A 1 213 ? 35.054 36.749 25.792 1.00 29.28 213 LEU A O 1
ATOM 1639 N N . LEU A 1 214 ? 34.263 35.431 24.223 1.00 27.78 214 LEU A N 1
ATOM 1640 C CA . LEU A 1 214 ? 33.631 35.628 22.897 1.00 27.78 214 LEU A CA 1
ATOM 1641 C C . LEU A 1 214 ? 34.057 36.940 22.211 1.00 27.78 214 LEU A C 1
ATOM 1643 O O . LEU A 1 214 ? 33.512 37.988 22.543 1.00 27.78 214 LEU A O 1
ATOM 1647 N N . HIS A 1 215 ? 34.968 36.855 21.229 1.00 25.86 215 HIS A N 1
ATOM 1648 C CA . HIS A 1 215 ? 35.031 37.716 20.036 1.00 25.86 215 HIS A CA 1
ATOM 1649 C C . HIS A 1 215 ? 35.849 37.062 18.909 1.00 25.86 215 HIS A C 1
ATOM 1651 O O . HIS A 1 215 ? 36.774 36.290 19.149 1.00 25.86 215 HIS A O 1
ATOM 1657 N N . GLU A 1 216 ? 35.415 37.360 17.689 1.00 28.55 216 GLU A N 1
ATOM 1658 C CA . GLU A 1 216 ? 35.799 36.793 16.400 1.00 28.55 216 GLU A CA 1
ATOM 1659 C C . GLU A 1 216 ? 37.130 37.335 15.832 1.00 28.55 216 GLU A C 1
ATOM 1661 O O . GLU A 1 216 ? 37.595 38.407 16.207 1.00 28.55 216 GLU A O 1
ATOM 1666 N N . ALA A 1 217 ? 37.603 36.617 14.801 1.00 28.42 217 ALA A N 1
ATOM 1667 C CA . ALA A 1 217 ? 38.059 37.139 13.501 1.00 28.42 217 ALA A CA 1
ATOM 1668 C C . ALA A 1 217 ? 39.568 37.365 13.198 1.00 28.42 217 ALA A C 1
ATOM 1670 O O . ALA A 1 217 ? 40.159 38.375 13.554 1.00 28.42 217 ALA A O 1
ATOM 1671 N N . ILE A 1 218 ? 40.046 36.479 12.301 1.00 26.91 218 ILE A N 1
ATOM 1672 C CA . ILE A 1 218 ? 40.722 36.735 11.000 1.00 26.91 218 ILE A CA 1
ATOM 1673 C C . ILE A 1 218 ? 42.269 36.800 10.918 1.00 26.91 218 ILE A C 1
ATOM 1675 O O . ILE A 1 218 ? 42.918 37.634 11.534 1.00 26.91 218 ILE A O 1
ATOM 1679 N N . ALA A 1 219 ? 42.760 35.995 9.950 1.00 26.00 219 ALA A N 1
ATOM 1680 C CA . ALA A 1 219 ? 44.031 36.012 9.194 1.00 26.00 219 ALA A CA 1
ATOM 1681 C C . ALA A 1 219 ? 45.312 35.586 9.941 1.00 26.00 219 ALA A C 1
ATOM 1683 O O . ALA A 1 219 ? 45.562 36.017 11.053 1.00 26.00 219 ALA A O 1
ATOM 1684 N N . GLY A 1 220 ? 46.210 34.765 9.391 1.00 24.19 220 GLY A N 1
ATOM 1685 C CA . GLY A 1 220 ? 46.345 34.166 8.065 1.00 24.19 220 GLY A CA 1
ATOM 1686 C C . GLY A 1 220 ? 47.652 33.350 7.990 1.00 24.19 220 GLY A C 1
ATOM 1687 O O . GLY A 1 220 ? 48.371 33.250 8.980 1.00 24.19 220 GLY A O 1
ATOM 1688 N N . CYS A 1 221 ? 47.938 32.852 6.785 1.00 24.33 221 CYS A N 1
ATOM 1689 C CA . CYS A 1 221 ? 49.208 32.295 6.290 1.00 24.33 221 CYS A CA 1
ATOM 1690 C C . CYS A 1 221 ? 49.523 30.803 6.543 1.00 24.33 221 CYS A C 1
ATOM 1692 O O . CYS A 1 221 ? 49.864 30.381 7.639 1.00 24.33 221 CYS A O 1
ATOM 1694 N N . GLU A 1 222 ? 49.401 30.051 5.439 1.00 26.94 222 GLU A N 1
ATOM 1695 C CA . GLU A 1 222 ? 50.439 29.226 4.787 1.00 26.94 222 GLU A CA 1
ATOM 1696 C C . GLU A 1 222 ? 51.306 28.279 5.636 1.00 26.94 222 GLU A C 1
ATOM 1698 O O . GLU A 1 222 ? 52.077 28.701 6.490 1.00 26.94 222 GLU A O 1
ATOM 1703 N N . GLY A 1 223 ? 51.270 26.987 5.286 1.00 27.02 223 GLY A N 1
ATOM 1704 C CA . GLY A 1 223 ? 52.233 26.000 5.773 1.00 27.02 223 GLY A CA 1
ATOM 1705 C C . GLY A 1 223 ? 51.898 24.560 5.382 1.00 27.02 223 GLY A C 1
ATOM 1706 O O . GLY A 1 223 ? 51.183 23.880 6.102 1.00 27.02 223 GLY A O 1
ATOM 1707 N N . GLU A 1 224 ? 52.430 24.150 4.231 1.00 26.86 224 GLU A N 1
ATOM 1708 C CA . GLU A 1 224 ? 52.952 22.814 3.893 1.00 26.86 224 GLU A CA 1
ATOM 1709 C C . GLU A 1 224 ? 52.085 21.546 4.050 1.00 26.86 224 GLU A C 1
ATOM 1711 O O . GLU A 1 224 ? 51.703 21.087 5.123 1.00 26.86 224 GLU A O 1
ATOM 1716 N N . VAL A 1 225 ? 51.896 20.898 2.898 1.00 28.64 225 VAL A N 1
ATOM 1717 C CA . VAL A 1 225 ? 51.462 19.510 2.736 1.00 28.64 225 VAL A CA 1
ATOM 1718 C C . VAL A 1 225 ? 52.639 18.579 3.039 1.00 28.64 225 VAL A C 1
ATOM 1720 O O . VAL A 1 225 ? 53.688 18.696 2.411 1.00 28.64 225 VAL A O 1
ATOM 1723 N N . SER A 1 226 ? 52.436 17.594 3.917 1.00 26.06 226 SER A N 1
ATOM 1724 C CA . SER A 1 226 ? 53.232 16.361 3.937 1.00 26.06 226 SER A CA 1
ATOM 1725 C C . SER A 1 226 ? 52.340 15.159 4.299 1.00 26.06 226 SER A C 1
ATOM 1727 O O . SER A 1 226 ? 51.392 15.328 5.074 1.00 26.06 226 SER A O 1
ATOM 1729 N N . PRO A 1 227 ? 52.557 13.975 3.694 1.00 34.03 227 PRO A N 1
ATOM 1730 C CA . PRO A 1 227 ? 51.583 12.895 3.654 1.00 34.03 227 PRO A CA 1
ATOM 1731 C C . PRO A 1 227 ? 51.840 11.887 4.776 1.00 34.03 227 PRO A C 1
ATOM 1733 O O . PRO A 1 227 ? 52.909 11.302 4.825 1.00 34.03 227 PRO A O 1
ATOM 1736 N N . ASP A 1 228 ? 50.866 11.685 5.663 1.00 27.89 228 ASP A N 1
ATOM 1737 C CA . ASP A 1 228 ? 50.584 10.388 6.301 1.00 27.89 228 ASP A CA 1
ATOM 1738 C C . ASP A 1 228 ? 49.485 10.544 7.358 1.00 27.89 228 ASP A C 1
ATOM 1740 O O . ASP A 1 228 ? 49.698 10.989 8.482 1.00 27.89 228 ASP A O 1
ATOM 1744 N N . SER A 1 229 ? 48.263 10.174 6.985 1.00 26.48 229 SER A N 1
ATOM 1745 C CA . SER A 1 229 ? 47.236 9.695 7.925 1.00 26.48 229 SER A CA 1
ATOM 1746 C C . SER A 1 229 ? 46.106 9.008 7.155 1.00 26.48 229 SER A C 1
ATOM 1748 O O . SER A 1 229 ? 44.919 9.286 7.313 1.00 26.48 229 SER A O 1
ATOM 1750 N N . ALA A 1 230 ? 46.482 8.050 6.305 1.00 33.28 230 ALA A N 1
ATOM 1751 C CA . ALA A 1 230 ? 45.564 7.054 5.771 1.00 33.28 230 ALA A CA 1
ATOM 1752 C C . ALA A 1 230 ? 45.340 5.939 6.809 1.00 33.28 230 ALA A C 1
ATOM 1754 O O . ALA A 1 230 ? 45.772 4.810 6.622 1.00 33.28 230 ALA A O 1
ATOM 1755 N N . ALA A 1 231 ? 44.677 6.248 7.925 1.00 30.91 231 ALA A N 1
ATOM 1756 C CA . ALA A 1 231 ? 44.067 5.248 8.802 1.00 30.91 231 ALA A CA 1
ATOM 1757 C C . ALA A 1 231 ? 43.106 5.922 9.792 1.00 30.91 231 ALA A C 1
ATOM 1759 O O . ALA A 1 231 ? 43.417 6.958 10.362 1.00 30.91 231 ALA A O 1
ATOM 1760 N N . ALA A 1 232 ? 41.968 5.270 10.040 1.00 32.34 232 ALA A N 1
ATOM 1761 C CA . ALA A 1 232 ? 40.955 5.604 11.051 1.00 32.34 232 ALA A CA 1
ATOM 1762 C C . ALA A 1 232 ? 39.868 6.630 10.668 1.00 32.34 232 ALA A C 1
ATOM 1764 O O . ALA A 1 232 ? 39.587 7.587 11.382 1.00 32.34 232 ALA A O 1
ATOM 1765 N N . ARG A 1 233 ? 39.086 6.298 9.634 1.00 27.72 233 ARG A N 1
ATOM 1766 C CA . ARG A 1 233 ? 37.621 6.458 9.700 1.00 27.72 233 ARG A CA 1
ATOM 1767 C C . ARG A 1 233 ? 36.953 5.150 9.292 1.00 27.72 233 ARG A C 1
ATOM 1769 O O . ARG A 1 233 ? 36.530 4.974 8.155 1.00 27.72 233 ARG A O 1
ATOM 1776 N N . ARG A 1 234 ? 36.868 4.210 10.242 1.00 26.25 234 ARG A N 1
ATOM 1777 C CA . ARG A 1 234 ? 35.929 3.084 10.157 1.00 26.25 234 ARG A CA 1
ATOM 1778 C C . ARG A 1 234 ? 34.516 3.669 10.157 1.00 26.25 234 ARG A C 1
ATOM 1780 O O . ARG A 1 234 ? 33.959 3.944 11.213 1.00 26.25 234 ARG A O 1
ATOM 1787 N N . ARG A 1 235 ? 33.956 3.896 8.968 1.00 28.64 235 ARG A N 1
ATOM 1788 C CA . ARG A 1 235 ? 32.507 4.007 8.800 1.00 28.64 235 ARG A CA 1
ATOM 1789 C C . ARG A 1 235 ? 31.929 2.640 9.149 1.00 28.64 235 ARG A C 1
ATOM 1791 O O . ARG A 1 235 ? 32.336 1.627 8.582 1.00 28.64 235 ARG A O 1
ATOM 1798 N N . SER A 1 236 ? 31.049 2.614 10.139 1.00 28.23 236 SER A N 1
ATOM 1799 C CA . SER A 1 236 ? 30.210 1.466 10.444 1.00 28.23 236 SER A CA 1
ATOM 1800 C C . SER A 1 236 ? 29.497 1.017 9.166 1.00 28.23 236 SER A C 1
ATOM 1802 O O . SER A 1 236 ? 28.845 1.810 8.489 1.00 28.23 236 SER A O 1
ATOM 1804 N N . ARG A 1 237 ? 29.667 -0.262 8.819 1.00 24.19 237 ARG A N 1
ATOM 1805 C CA . ARG A 1 237 ? 28.839 -0.962 7.832 1.00 24.19 237 ARG A CA 1
ATOM 1806 C C . ARG A 1 237 ? 27.364 -0.804 8.233 1.00 24.19 237 ARG A C 1
ATOM 1808 O O . ARG A 1 237 ? 27.072 -1.051 9.405 1.00 24.19 237 ARG A O 1
ATOM 1815 N N . PRO A 1 238 ? 26.436 -0.464 7.323 1.00 25.30 238 PRO A N 1
ATOM 1816 C CA . PRO A 1 238 ? 25.031 -0.715 7.591 1.00 25.30 238 PRO A CA 1
ATOM 1817 C C . PRO A 1 238 ? 24.856 -2.236 7.625 1.00 25.30 238 PRO A C 1
ATOM 1819 O O . PRO A 1 238 ? 25.211 -2.940 6.678 1.00 25.30 238 PRO A O 1
ATOM 1822 N N . ALA A 1 239 ? 24.424 -2.748 8.774 1.00 26.39 239 ALA A N 1
ATOM 1823 C CA . ALA A 1 239 ? 24.101 -4.154 8.920 1.00 26.39 239 ALA A CA 1
ATOM 1824 C C . ALA A 1 239 ? 22.909 -4.498 8.019 1.00 26.39 239 ALA A C 1
ATOM 1826 O O . ALA A 1 239 ? 21.998 -3.696 7.822 1.00 26.39 239 ALA A O 1
ATOM 1827 N N . GLN A 1 240 ? 22.989 -5.697 7.458 1.00 32.31 240 GLN A N 1
ATOM 1828 C CA . GLN A 1 240 ? 22.027 -6.332 6.573 1.00 32.31 240 GLN A CA 1
ATOM 1829 C C . GLN A 1 240 ? 20.605 -6.269 7.145 1.00 32.31 240 GLN A C 1
ATOM 1831 O O . GLN A 1 240 ? 20.381 -6.603 8.307 1.00 32.31 240 GLN A O 1
ATOM 1836 N N . GLY A 1 241 ? 19.644 -5.893 6.301 1.00 28.00 241 GLY A N 1
ATOM 1837 C CA . GLY A 1 241 ? 18.225 -6.098 6.561 1.00 28.00 241 GLY A CA 1
ATOM 1838 C C . GLY A 1 241 ? 17.886 -7.581 6.447 1.00 28.00 241 GLY A C 1
ATOM 1839 O O . GLY A 1 241 ? 17.395 -8.031 5.422 1.00 28.00 241 GLY A O 1
ATOM 1840 N N . SER A 1 242 ? 18.176 -8.351 7.492 1.00 26.70 242 SER A N 1
ATOM 1841 C CA . SER A 1 242 ? 17.285 -9.449 7.857 1.00 26.70 242 SER A CA 1
ATOM 1842 C C . SER A 1 242 ? 16.115 -8.816 8.601 1.00 26.70 242 SER A C 1
ATOM 1844 O O . SER A 1 242 ? 16.355 -7.958 9.451 1.00 26.70 242 SER A O 1
ATOM 1846 N N . LEU A 1 243 ? 14.882 -9.224 8.306 1.00 40.53 243 LEU A N 1
ATOM 1847 C CA . LEU A 1 243 ? 13.708 -8.976 9.147 1.00 40.53 243 LEU A CA 1
ATOM 1848 C C . LEU A 1 243 ? 13.972 -9.547 10.552 1.00 40.53 243 LEU A C 1
ATOM 1850 O O . LEU A 1 243 ? 13.595 -10.670 10.871 1.00 40.53 243 LEU A O 1
ATOM 1854 N N . VAL A 1 244 ? 14.695 -8.795 11.380 1.00 29.23 244 VAL A N 1
ATOM 1855 C CA . VAL A 1 244 ? 14.796 -9.044 12.811 1.00 29.23 244 VAL A CA 1
ATOM 1856 C C . VAL A 1 244 ? 13.478 -8.534 13.386 1.00 29.23 244 VAL A C 1
ATOM 1858 O O . VAL A 1 244 ? 13.147 -7.372 13.133 1.00 29.23 244 VAL A O 1
ATOM 1861 N N . PRO A 1 245 ? 12.704 -9.361 14.111 1.00 33.84 245 PRO A N 1
ATOM 1862 C CA . PRO A 1 245 ? 11.543 -8.876 14.843 1.00 33.84 245 PRO A CA 1
ATOM 1863 C C . PRO A 1 245 ? 11.986 -7.688 15.690 1.00 33.84 245 PRO A C 1
ATOM 1865 O O . PRO A 1 245 ? 12.970 -7.798 16.423 1.00 33.84 245 PRO A O 1
ATOM 1868 N N . ASP A 1 246 ? 11.309 -6.550 15.547 1.00 40.81 246 ASP A N 1
ATOM 1869 C CA . ASP A 1 246 ? 11.589 -5.380 16.370 1.00 40.81 246 ASP A CA 1
ATOM 1870 C C . ASP A 1 246 ? 11.509 -5.814 17.848 1.00 40.81 246 ASP A C 1
ATOM 1872 O O . ASP A 1 246 ? 10.448 -6.272 18.281 1.00 40.81 246 ASP A O 1
ATOM 1876 N N . PRO A 1 247 ? 12.602 -5.726 18.630 1.00 36.22 247 PRO A N 1
ATOM 1877 C CA . PRO A 1 247 ? 12.625 -6.191 20.015 1.00 36.22 247 PRO A CA 1
ATOM 1878 C C . PRO A 1 247 ? 11.688 -5.394 20.942 1.00 36.22 247 PRO A C 1
ATOM 1880 O O . PRO A 1 247 ? 11.593 -5.718 22.124 1.00 36.22 247 PRO A O 1
ATOM 1883 N N . SER A 1 248 ? 11.002 -4.363 20.431 1.00 43.28 248 SER A N 1
ATOM 1884 C CA . SER A 1 248 ? 9.940 -3.637 21.132 1.00 43.28 248 SER A CA 1
ATOM 1885 C C . SER A 1 248 ? 8.537 -4.254 21.005 1.00 43.28 248 SER A C 1
ATOM 1887 O O . SER A 1 248 ? 7.662 -3.886 21.789 1.00 43.28 248 SER A O 1
ATOM 1889 N N . LEU A 1 249 ? 8.321 -5.212 20.091 1.00 52.22 249 LEU A N 1
ATOM 1890 C CA . LEU A 1 249 ? 7.021 -5.859 19.885 1.00 52.22 249 LEU A CA 1
ATOM 1891 C C . LEU A 1 249 ? 6.664 -6.778 21.055 1.00 52.22 249 LEU A C 1
ATOM 1893 O O . LEU A 1 249 ? 7.360 -7.757 21.346 1.00 52.22 249 LEU A O 1
ATOM 1897 N N . ARG A 1 250 ? 5.527 -6.508 21.700 1.00 62.50 250 ARG A N 1
ATOM 1898 C CA . ARG A 1 250 ? 4.970 -7.419 22.705 1.00 62.50 250 ARG A CA 1
ATOM 1899 C C . ARG A 1 250 ? 4.378 -8.621 21.984 1.00 62.50 250 ARG A C 1
ATOM 1901 O O . ARG A 1 250 ? 3.278 -8.521 21.454 1.00 62.50 250 ARG A O 1
ATOM 1908 N N . VAL A 1 251 ? 5.069 -9.755 21.965 1.00 58.16 251 VAL A N 1
ATOM 1909 C CA . VAL A 1 251 ? 4.576 -10.981 21.318 1.00 58.16 251 VAL A CA 1
ATOM 1910 C C . VAL A 1 251 ? 4.267 -12.096 22.314 1.00 58.16 251 VAL A C 1
ATOM 1912 O O . VAL A 1 251 ? 4.947 -12.248 23.329 1.00 58.16 251 VAL A O 1
ATOM 1915 N N . ASP A 1 252 ? 3.236 -12.890 22.026 1.00 56.88 252 ASP A N 1
ATOM 1916 C CA . ASP A 1 252 ? 2.884 -14.075 22.800 1.00 56.88 252 ASP A CA 1
ATOM 1917 C C . ASP A 1 252 ? 3.880 -15.219 22.536 1.00 56.88 252 ASP A C 1
ATOM 1919 O O . ASP A 1 252 ? 4.796 -15.131 21.715 1.00 56.88 252 ASP A O 1
ATOM 1923 N N . ARG A 1 253 ? 3.677 -16.358 23.210 1.00 42.62 253 ARG A N 1
ATOM 1924 C CA . ARG A 1 253 ? 4.512 -17.564 23.043 1.00 42.62 253 ARG A CA 1
ATOM 1925 C C . ARG A 1 253 ? 4.486 -18.156 21.625 1.00 42.62 253 ARG A C 1
ATOM 1927 O O . ARG A 1 253 ? 5.264 -19.064 21.350 1.00 42.62 253 ARG A O 1
ATOM 1934 N N . ARG A 1 254 ? 3.586 -17.691 20.754 1.00 45.16 254 ARG A N 1
ATOM 1935 C CA . ARG A 1 254 ? 3.426 -18.101 19.353 1.00 45.16 254 ARG A CA 1
ATOM 1936 C C . ARG A 1 254 ? 3.867 -16.999 18.375 1.00 45.16 254 ARG A C 1
ATOM 1938 O O . ARG A 1 254 ? 3.697 -17.178 17.173 1.00 45.16 254 ARG A O 1
ATOM 1945 N N . GLY A 1 255 ? 4.439 -15.895 18.866 1.00 51.75 255 GLY A N 1
ATOM 1946 C CA . GLY A 1 255 ? 4.919 -14.778 18.051 1.00 51.75 255 GLY A CA 1
ATOM 1947 C C . GLY A 1 255 ? 3.839 -13.781 17.613 1.00 51.75 255 GLY A C 1
ATOM 1948 O O . GLY A 1 255 ? 4.112 -12.956 16.745 1.00 51.75 255 GLY A O 1
ATOM 1949 N N . ARG A 1 256 ? 2.620 -13.839 18.168 1.00 59.69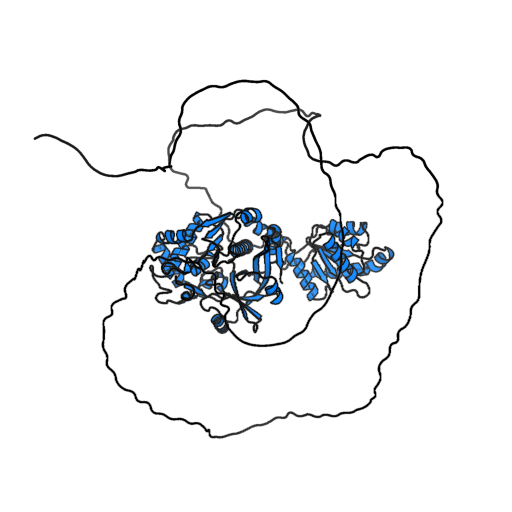 256 ARG A N 1
ATOM 1950 C CA . ARG A 1 256 ? 1.513 -12.924 17.830 1.00 59.69 256 ARG A CA 1
ATOM 1951 C C . ARG A 1 256 ? 1.552 -11.674 18.694 1.00 59.69 256 ARG A C 1
ATOM 1953 O O . ARG A 1 256 ? 1.857 -11.776 19.875 1.00 59.69 256 ARG A O 1
ATOM 1960 N N . ALA A 1 257 ? 1.203 -10.518 18.134 1.00 66.81 257 ALA A N 1
ATOM 1961 C CA . ALA A 1 257 ? 1.123 -9.273 18.894 1.00 66.81 257 ALA A CA 1
ATOM 1962 C C . ALA A 1 257 ? 0.158 -9.403 20.093 1.00 66.81 257 ALA A C 1
ATOM 1964 O O . ALA A 1 257 ? -0.953 -9.924 19.978 1.00 66.81 257 ALA A O 1
ATOM 1965 N N . THR A 1 258 ? 0.594 -8.931 21.257 1.00 82.62 258 THR A N 1
ATOM 1966 C CA . THR A 1 258 ? -0.141 -8.978 22.524 1.00 82.62 258 THR A CA 1
ATOM 1967 C C . THR A 1 258 ? -0.492 -7.571 22.968 1.00 82.62 258 THR A C 1
ATOM 1969 O O . THR A 1 258 ? 0.380 -6.752 23.245 1.00 82.62 258 THR A O 1
ATOM 1972 N N . MET A 1 259 ? -1.793 -7.301 23.054 1.00 91.94 259 MET A N 1
ATOM 1973 C CA . MET A 1 259 ? -2.332 -6.036 23.538 1.00 91.94 259 MET A CA 1
ATOM 1974 C C . MET A 1 259 ? -2.805 -6.167 24.981 1.00 91.94 259 MET A C 1
ATOM 1976 O O . MET A 1 259 ? -3.263 -7.231 25.404 1.00 91.94 259 MET A O 1
ATOM 1980 N N . ARG A 1 260 ? -2.750 -5.057 25.715 1.00 96.25 260 ARG A N 1
ATOM 1981 C CA . ARG A 1 260 ? -3.494 -4.872 26.960 1.00 96.25 260 ARG A CA 1
ATOM 1982 C C . ARG A 1 260 ? -4.884 -4.377 26.623 1.00 96.25 260 ARG A C 1
ATOM 1984 O O . ARG A 1 260 ? -5.045 -3.269 26.122 1.00 96.25 260 ARG A O 1
ATOM 1991 N N . ILE A 1 261 ? -5.894 -5.171 26.925 1.00 98.12 261 ILE A N 1
ATOM 1992 C CA . ILE A 1 261 ? -7.281 -4.856 26.615 1.00 98.12 261 ILE A CA 1
ATOM 1993 C C . ILE A 1 261 ? -8.022 -4.603 27.919 1.00 98.12 261 ILE A C 1
ATOM 1995 O O . ILE A 1 261 ? -8.148 -5.482 28.770 1.00 98.12 261 ILE A O 1
ATOM 1999 N N . GLY A 1 262 ? -8.492 -3.375 28.089 1.00 98.38 262 GLY A N 1
ATOM 2000 C CA . GLY A 1 262 ? -9.365 -2.999 29.186 1.00 98.38 262 GLY A CA 1
ATOM 2001 C C . GLY A 1 262 ? -10.789 -3.417 28.863 1.00 98.38 262 GLY A C 1
ATOM 2002 O O . GLY A 1 262 ? -11.223 -3.198 27.741 1.00 98.38 262 GLY A O 1
ATOM 2003 N N . ILE A 1 263 ? -11.543 -3.983 29.800 1.00 98.69 263 ILE A N 1
ATOM 2004 C CA . ILE A 1 263 ? -12.968 -4.268 29.582 1.00 98.69 263 ILE A CA 1
ATOM 2005 C C . ILE A 1 263 ? -13.807 -3.811 30.769 1.00 98.69 263 ILE A C 1
ATOM 2007 O O . ILE A 1 263 ? -13.490 -4.111 31.920 1.00 98.69 263 ILE A O 1
ATOM 2011 N N . CYS A 1 264 ? -14.896 -3.100 30.486 1.00 98.31 264 CYS A N 1
ATOM 2012 C CA . CYS A 1 264 ? -15.895 -2.717 31.477 1.00 98.31 264 CYS A CA 1
ATOM 2013 C C . CYS A 1 264 ? -17.315 -2.973 30.968 1.00 98.31 264 CYS A C 1
ATOM 2015 O O . CYS A 1 264 ? -17.575 -2.960 29.764 1.00 98.31 264 CYS A O 1
ATOM 2017 N N . THR A 1 265 ? -18.240 -3.217 31.898 1.00 98.44 265 THR A N 1
ATOM 2018 C CA . THR A 1 265 ? -19.640 -3.537 31.589 1.00 98.44 265 THR A CA 1
ATOM 2019 C C . THR A 1 265 ? -20.587 -2.541 32.232 1.00 98.44 265 THR A C 1
ATOM 2021 O O . THR A 1 265 ? -20.446 -2.213 33.410 1.00 98.44 265 THR A O 1
ATOM 2024 N N . PHE A 1 266 ? -21.582 -2.099 31.469 1.00 98.44 266 PHE A N 1
ATOM 2025 C CA . PHE A 1 266 ? -22.571 -1.115 31.902 1.00 98.44 266 PHE A CA 1
ATOM 2026 C C . PHE A 1 266 ? -23.893 -1.787 32.295 1.00 98.44 266 PHE A C 1
ATOM 2028 O O . PHE A 1 266 ? -24.275 -2.817 31.735 1.00 98.44 266 PHE A O 1
ATOM 2035 N N . THR A 1 267 ? -24.602 -1.199 33.260 1.00 98.00 267 THR A N 1
ATOM 2036 C CA . THR A 1 267 ? -25.935 -1.641 33.695 1.00 98.00 267 THR A CA 1
ATOM 2037 C C . THR A 1 267 ? -26.848 -0.451 34.018 1.00 98.00 267 THR A C 1
ATOM 2039 O O . THR A 1 267 ? -26.485 0.713 33.828 1.00 98.00 267 THR A O 1
ATOM 2042 N N . ASP A 1 268 ? -28.068 -0.741 34.462 1.00 97.50 268 ASP A N 1
ATOM 2043 C CA . ASP A 1 268 ? -29.115 0.238 34.741 1.00 97.50 268 ASP A CA 1
ATOM 2044 C C . ASP A 1 268 ? -28.712 1.181 35.882 1.00 97.50 268 ASP A C 1
ATOM 2046 O O . ASP A 1 268 ? -28.184 0.736 36.898 1.00 97.50 268 ASP A O 1
ATOM 2050 N N . GLY A 1 269 ? -29.016 2.478 35.764 1.00 96.88 269 GLY A N 1
ATOM 2051 C CA . GLY A 1 269 ? -28.634 3.458 36.784 1.00 96.88 269 GLY A CA 1
ATOM 2052 C C . GLY A 1 269 ? -29.393 3.367 38.111 1.00 96.88 269 GLY A C 1
ATOM 2053 O O . GLY A 1 269 ? -29.063 4.056 39.076 1.00 96.88 269 GLY A O 1
ATOM 2054 N N . ARG A 1 270 ? -30.427 2.527 38.197 1.00 97.94 270 ARG A N 1
ATOM 2055 C CA . ARG A 1 270 ? -31.168 2.278 39.438 1.00 97.94 270 ARG A CA 1
ATOM 2056 C C . ARG A 1 270 ? -30.439 1.220 40.261 1.00 97.94 270 ARG A C 1
ATOM 2058 O O . ARG A 1 270 ? -30.425 0.057 39.871 1.00 97.94 270 ARG A O 1
ATOM 2065 N N . GLN A 1 271 ? -29.950 1.590 41.448 1.00 97.31 271 GLN A N 1
ATOM 2066 C CA . GLN A 1 271 ? -29.181 0.711 42.347 1.00 97.31 271 GLN A CA 1
ATOM 2067 C C . GLN A 1 271 ? -29.773 -0.702 42.494 1.00 97.31 271 GLN A C 1
ATOM 2069 O O . GLN A 1 271 ? -29.094 -1.685 42.222 1.00 97.31 271 GLN A O 1
ATOM 2074 N N . ARG A 1 272 ? -31.068 -0.809 42.828 1.00 97.94 272 ARG A N 1
ATOM 2075 C CA . ARG A 1 272 ? -31.765 -2.102 42.986 1.00 97.94 272 ARG A CA 1
ATOM 2076 C C . ARG A 1 272 ? -31.718 -2.999 41.740 1.00 97.94 272 ARG A C 1
ATOM 2078 O O . ARG A 1 272 ? -31.831 -4.215 41.844 1.00 97.94 272 ARG A O 1
ATOM 2085 N N . VAL A 1 273 ? -31.643 -2.399 40.549 1.00 97.62 273 VAL A N 1
ATOM 2086 C CA . VAL A 1 273 ? -31.566 -3.11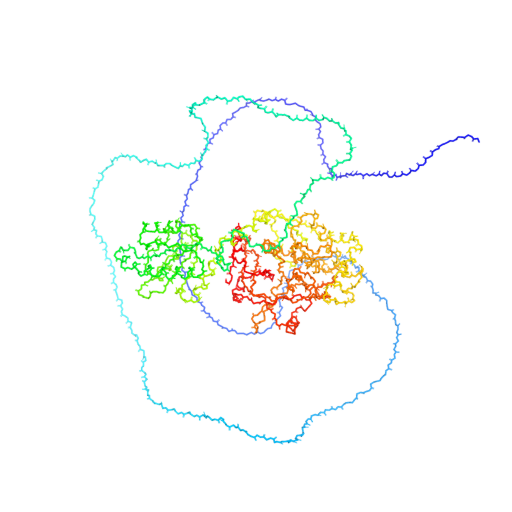3 39.268 1.00 97.62 273 VAL A CA 1
ATOM 2087 C C . VAL A 1 273 ? -30.115 -3.495 38.990 1.00 97.62 273 VAL A C 1
ATOM 2089 O O . VAL A 1 273 ? -29.855 -4.654 38.682 1.00 97.62 273 VAL A O 1
ATOM 2092 N N . ALA A 1 274 ? -29.178 -2.562 39.184 1.00 97.12 274 ALA A N 1
ATOM 2093 C CA . ALA A 1 274 ? -27.744 -2.813 39.059 1.00 97.12 274 ALA A CA 1
ATOM 2094 C C . ALA A 1 274 ? -27.274 -3.959 39.968 1.00 97.12 274 ALA A C 1
ATOM 2096 O O . ALA A 1 274 ? -26.561 -4.847 39.518 1.00 97.12 274 ALA A O 1
ATOM 2097 N N . GLU A 1 275 ? -27.709 -3.984 41.231 1.00 97.44 275 GLU A N 1
ATOM 2098 C CA . GLU A 1 275 ? -27.396 -5.051 42.191 1.00 97.44 275 GLU A CA 1
ATOM 2099 C C . GLU A 1 275 ? -27.941 -6.407 41.741 1.00 97.44 275 GLU A C 1
ATOM 2101 O O . GLU A 1 275 ? -27.210 -7.395 41.765 1.00 97.44 275 GLU A O 1
ATOM 2106 N N . ARG A 1 276 ? -29.193 -6.447 41.264 1.00 97.50 276 ARG A N 1
ATOM 2107 C CA . ARG A 1 276 ? -29.821 -7.677 40.765 1.00 97.50 276 ARG A CA 1
ATOM 2108 C C . ARG A 1 276 ? -29.106 -8.242 39.535 1.00 97.50 276 ARG A C 1
ATOM 2110 O O . ARG A 1 276 ? -28.977 -9.454 39.432 1.00 97.50 276 ARG A O 1
ATOM 2117 N N . LEU A 1 277 ? -28.675 -7.381 38.612 1.00 97.19 277 LEU A N 1
ATOM 2118 C CA . LEU A 1 277 ? -28.086 -7.781 37.325 1.00 97.19 277 LEU A CA 1
ATOM 2119 C C . LEU A 1 277 ? -26.558 -7.901 37.356 1.00 97.19 277 LEU A C 1
ATOM 2121 O O . LEU A 1 277 ? -25.959 -8.337 36.377 1.00 97.19 277 LEU A O 1
ATOM 2125 N N . ARG A 1 278 ? -25.909 -7.519 38.461 1.00 97.69 278 ARG A N 1
ATOM 2126 C CA . ARG A 1 278 ? -24.446 -7.435 38.581 1.00 97.69 278 ARG A CA 1
ATOM 2127 C C . ARG A 1 278 ? -23.736 -8.717 38.157 1.00 97.69 278 ARG A C 1
ATOM 2129 O O . ARG A 1 278 ? -22.799 -8.668 37.364 1.00 97.69 278 ARG A O 1
ATOM 2136 N N . ASN A 1 279 ? -24.183 -9.856 38.683 1.00 96.88 279 ASN A N 1
ATOM 2137 C CA . ASN A 1 279 ? -23.547 -11.145 38.417 1.00 96.88 279 ASN A CA 1
ATOM 2138 C C . ASN A 1 279 ? -23.712 -11.575 36.958 1.00 96.88 279 ASN A C 1
ATOM 2140 O O . ASN A 1 279 ? -22.753 -12.090 36.382 1.00 96.88 279 ASN A O 1
ATOM 2144 N N . ASP A 1 280 ? -24.878 -11.305 36.365 1.00 95.19 280 ASP A N 1
ATOM 2145 C CA . ASP A 1 280 ? -25.150 -11.586 34.957 1.00 95.19 280 ASP A CA 1
ATOM 2146 C C . ASP A 1 280 ? -24.250 -10.721 34.071 1.00 95.19 280 ASP A C 1
ATOM 2148 O O . ASP A 1 280 ? -23.496 -11.251 33.257 1.00 95.19 280 ASP A O 1
ATOM 2152 N N . CYS A 1 281 ? -24.230 -9.402 34.299 1.00 97.56 281 CYS A N 1
ATOM 2153 C CA . CYS A 1 281 ? -23.374 -8.450 33.588 1.00 97.56 281 CYS A CA 1
ATOM 2154 C C . CYS A 1 281 ? -21.890 -8.843 33.627 1.00 97.56 281 CYS A C 1
ATOM 2156 O O . CYS A 1 281 ? -21.241 -8.938 32.584 1.00 97.56 281 CYS A O 1
ATOM 2158 N N . LEU A 1 282 ? -21.354 -9.123 34.819 1.00 97.94 282 LEU A N 1
ATOM 2159 C CA . LEU A 1 282 ? -19.966 -9.572 34.967 1.00 97.94 282 LEU A CA 1
ATOM 2160 C C . LEU A 1 282 ? -19.746 -10.975 34.379 1.00 97.94 282 LEU A C 1
ATOM 2162 O O . LEU A 1 282 ? -18.634 -11.303 33.978 1.00 97.94 282 LEU A O 1
ATOM 2166 N N . GLY A 1 283 ? -20.787 -11.805 34.288 1.00 97.25 283 GLY A N 1
ATOM 2167 C CA . GLY A 1 283 ? -20.759 -13.071 33.559 1.00 97.25 283 GLY A CA 1
ATOM 2168 C C . GLY A 1 283 ? -20.506 -12.874 32.065 1.00 97.25 283 GLY A C 1
ATOM 2169 O O . GLY A 1 283 ? -19.627 -13.534 31.517 1.00 97.25 283 GLY A O 1
ATOM 2170 N N . PHE A 1 284 ? -21.212 -11.937 31.424 1.00 96.69 284 PHE A N 1
ATOM 2171 C CA . PHE A 1 284 ? -20.950 -11.554 30.029 1.00 96.69 284 PHE A CA 1
ATOM 2172 C C . PHE A 1 284 ? -19.542 -10.967 29.859 1.00 96.69 284 PHE A C 1
ATOM 2174 O O . PHE A 1 284 ? -18.835 -11.357 28.935 1.00 96.69 284 PHE A O 1
ATOM 2181 N N . GLN A 1 285 ? -19.103 -10.098 30.780 1.00 97.88 285 GLN A N 1
ATOM 2182 C CA . GLN A 1 285 ? -17.742 -9.549 30.762 1.00 97.88 285 GLN A CA 1
ATOM 2183 C C . GLN A 1 285 ? -16.680 -10.648 30.749 1.00 97.88 285 GLN A C 1
ATOM 2185 O O . GLN A 1 285 ? -15.785 -10.636 29.907 1.00 97.88 285 GLN A O 1
ATOM 2190 N N . ARG A 1 286 ? -16.803 -11.615 31.668 1.00 97.88 286 ARG A N 1
ATOM 2191 C CA . ARG A 1 286 ? -15.845 -12.714 31.805 1.00 97.88 286 ARG A CA 1
ATOM 2192 C C . ARG A 1 286 ? -15.770 -13.577 30.553 1.00 97.88 286 ARG A C 1
ATOM 2194 O O . ARG A 1 286 ? -14.681 -14.031 30.231 1.00 97.88 286 ARG A O 1
ATOM 2201 N N . ARG A 1 287 ? -16.878 -13.794 29.832 1.00 96.94 287 ARG A N 1
ATOM 2202 C CA . ARG A 1 287 ? -16.847 -14.552 28.568 1.00 96.94 287 ARG A CA 1
ATOM 2203 C C . ARG A 1 287 ? -15.988 -13.855 27.518 1.00 96.94 287 ARG A C 1
ATOM 2205 O O . ARG A 1 287 ? -15.055 -14.464 27.006 1.00 96.94 287 ARG A O 1
ATOM 2212 N N . VAL A 1 288 ? -16.227 -12.563 27.288 1.00 97.75 288 VAL A N 1
ATOM 2213 C CA . VAL A 1 288 ? -15.416 -11.760 26.358 1.00 97.75 288 VAL A CA 1
ATOM 2214 C C . VAL A 1 288 ? -13.955 -11.706 26.817 1.00 97.75 288 VAL A C 1
ATOM 2216 O O . VAL A 1 288 ? -13.047 -11.922 26.021 1.00 97.75 288 VAL A O 1
ATOM 2219 N N . ALA A 1 289 ? -13.715 -11.476 28.111 1.00 98.12 289 ALA A N 1
ATOM 2220 C CA . ALA A 1 289 ? -12.371 -11.422 28.679 1.00 98.12 289 ALA A CA 1
ATOM 2221 C C . ALA A 1 289 ? -11.611 -12.751 28.535 1.00 98.12 289 ALA A C 1
ATOM 2223 O O . ALA A 1 289 ? -10.429 -12.746 28.202 1.00 98.12 289 ALA A O 1
ATOM 2224 N N . ASN A 1 290 ? -12.270 -13.886 28.772 1.00 98.19 290 ASN A N 1
ATOM 2225 C CA . ASN A 1 290 ? -11.662 -15.207 28.624 1.00 98.19 290 ASN A CA 1
ATOM 2226 C C . ASN A 1 290 ? -11.309 -15.492 27.168 1.00 98.19 290 ASN A C 1
ATOM 2228 O O . ASN A 1 290 ? -10.174 -15.872 26.899 1.00 98.19 290 ASN A O 1
ATOM 2232 N N . TRP A 1 291 ? -12.222 -15.210 26.237 1.00 97.31 291 TRP A N 1
ATOM 2233 C CA . TRP A 1 291 ? -11.939 -15.359 24.813 1.00 97.31 291 TRP A CA 1
ATOM 2234 C C . TRP A 1 291 ? -10.748 -14.489 24.371 1.00 97.31 291 TRP A C 1
ATOM 2236 O O . TRP A 1 291 ? -9.838 -14.978 23.707 1.00 97.31 291 TRP A O 1
ATOM 2246 N N . LEU A 1 292 ? -10.672 -13.226 24.809 1.00 97.19 292 LEU A N 1
ATOM 2247 C CA . LEU A 1 292 ? -9.529 -12.345 24.517 1.00 97.19 292 LEU A CA 1
ATOM 2248 C C . LEU A 1 292 ? -8.201 -12.888 25.075 1.00 97.19 292 LEU A C 1
ATOM 2250 O O . LEU A 1 292 ? -7.165 -12.783 24.417 1.00 97.19 292 LEU A O 1
ATOM 2254 N N . ARG A 1 293 ? -8.218 -13.498 26.268 1.00 96.62 293 ARG A N 1
ATOM 2255 C CA . ARG A 1 293 ? -7.040 -14.176 26.840 1.00 96.62 293 ARG A CA 1
ATOM 2256 C C . ARG A 1 293 ? -6.647 -15.412 26.039 1.00 96.62 293 ARG A C 1
ATOM 2258 O O . ARG A 1 293 ? -5.458 -15.655 25.855 1.00 96.62 293 ARG A O 1
ATOM 2265 N N . GLU A 1 294 ? -7.618 -16.176 25.544 1.00 95.44 294 GLU A N 1
ATOM 2266 C CA . GLU A 1 294 ? -7.378 -17.326 24.662 1.00 95.44 294 GLU A CA 1
ATOM 2267 C C . GLU A 1 294 ? -6.755 -16.905 23.323 1.00 95.44 294 GLU A C 1
ATOM 2269 O O . GLU A 1 294 ? -5.931 -17.644 22.781 1.00 95.44 294 GLU A O 1
ATOM 2274 N N . GLN A 1 295 ? -7.057 -15.693 22.838 1.00 93.69 295 GLN A N 1
ATOM 2275 C CA . GLN A 1 295 ? -6.367 -15.078 21.693 1.00 93.69 295 GLN A CA 1
ATOM 2276 C C . GLN A 1 295 ? -4.938 -14.597 22.012 1.00 93.69 295 GLN A C 1
ATOM 2278 O O . GLN A 1 295 ? -4.223 -14.172 21.108 1.00 93.69 295 GLN A O 1
ATOM 2283 N N . GLY A 1 296 ? -4.499 -14.690 23.272 1.00 92.38 296 GLY A N 1
ATOM 2284 C CA . GLY A 1 296 ? -3.145 -14.349 23.714 1.00 92.38 296 GLY A CA 1
ATOM 2285 C C . GLY A 1 296 ? -2.994 -12.943 24.298 1.00 92.38 296 GLY A C 1
ATOM 2286 O O . GLY A 1 296 ? -1.879 -12.552 24.632 1.00 92.38 296 GLY A O 1
ATOM 2287 N N . HIS A 1 297 ? -4.074 -12.174 24.452 1.00 94.69 297 HIS A N 1
ATOM 2288 C CA . HIS A 1 297 ? -4.008 -10.802 24.963 1.00 94.69 297 HIS A CA 1
ATOM 2289 C C . HIS A 1 297 ? -3.996 -10.725 26.500 1.00 94.69 297 HIS A C 1
ATOM 2291 O O . HIS A 1 297 ? -4.534 -11.583 27.204 1.00 94.69 297 HIS A O 1
ATOM 2297 N N . GLU A 1 298 ? -3.417 -9.649 27.037 1.00 96.25 298 GLU A N 1
ATOM 2298 C CA . GLU A 1 298 ? -3.510 -9.310 28.458 1.00 96.25 298 GLU A CA 1
ATOM 2299 C C . GLU A 1 298 ? -4.829 -8.566 28.697 1.00 96.25 298 GLU A C 1
ATOM 2301 O O . GLU A 1 298 ? -5.079 -7.544 28.069 1.00 96.25 298 GLU A O 1
ATOM 2306 N N . VAL A 1 299 ? -5.686 -9.045 29.603 1.00 98.06 299 VAL A N 1
ATOM 2307 C CA . VAL A 1 299 ? -7.008 -8.431 29.828 1.00 98.06 299 VAL A CA 1
ATOM 2308 C C . VAL A 1 299 ? -7.124 -7.838 31.227 1.00 98.06 299 VAL A C 1
ATOM 2310 O O . VAL A 1 299 ? -7.045 -8.564 32.224 1.00 98.06 299 VAL A O 1
ATOM 2313 N N . ILE A 1 300 ? -7.382 -6.529 31.281 1.00 98.00 300 ILE A N 1
ATOM 2314 C CA . ILE A 1 300 ? -7.624 -5.746 32.494 1.00 98.00 300 ILE A CA 1
ATOM 2315 C C . ILE A 1 300 ? -9.136 -5.588 32.667 1.00 98.00 300 ILE A C 1
ATOM 2317 O O . ILE A 1 300 ? -9.788 -4.802 31.983 1.00 98.00 300 ILE A O 1
ATOM 2321 N N . GLU A 1 301 ? -9.710 -6.343 33.596 1.00 98.31 301 GLU A N 1
ATOM 2322 C CA . GLU A 1 301 ? -11.146 -6.293 33.868 1.00 98.31 301 GLU A CA 1
ATOM 2323 C C . GLU A 1 301 ? -11.500 -5.200 34.886 1.00 98.31 301 GLU A C 1
ATOM 2325 O O . GLU A 1 301 ? -10.881 -5.080 35.956 1.00 98.31 301 GLU A O 1
ATOM 2330 N N . ALA A 1 302 ? -12.562 -4.451 34.585 1.00 97.56 302 ALA A N 1
ATOM 2331 C CA . ALA A 1 302 ? -13.313 -3.716 35.588 1.00 97.56 302 ALA A CA 1
ATOM 2332 C C . ALA A 1 302 ? -13.775 -4.689 36.680 1.00 97.56 302 ALA A C 1
ATOM 2334 O O . ALA A 1 302 ? -14.302 -5.766 36.393 1.00 97.56 302 ALA A O 1
ATOM 2335 N N . SER A 1 303 ? -13.563 -4.313 37.940 1.00 96.50 303 SER A N 1
ATOM 2336 C CA . SER A 1 303 ? -13.923 -5.140 39.094 1.00 96.50 303 SER A CA 1
ATOM 2337 C C . SER A 1 303 ? -15.415 -5.085 39.418 1.00 96.50 303 SER A C 1
ATOM 2339 O O . SER A 1 303 ? -15.898 -5.897 40.202 1.00 96.50 303 SER A O 1
ATOM 2341 N N . ASP A 1 304 ? -16.130 -4.106 38.862 1.00 97.94 304 ASP A N 1
ATOM 2342 C CA . ASP A 1 304 ? -17.556 -3.912 39.083 1.00 97.94 304 ASP A CA 1
ATOM 2343 C C . ASP A 1 304 ? -18.270 -3.370 37.834 1.00 97.94 304 ASP A C 1
ATOM 2345 O O . ASP A 1 304 ? -17.633 -2.876 36.904 1.00 97.94 304 ASP A O 1
ATOM 2349 N N . VAL A 1 305 ? -19.601 -3.448 37.823 1.00 98.06 305 VAL A N 1
ATOM 2350 C CA . VAL A 1 305 ? -20.450 -2.859 36.781 1.00 98.06 305 VAL A CA 1
ATOM 2351 C C . VAL A 1 305 ? -20.532 -1.339 36.913 1.00 98.06 305 VAL A C 1
ATOM 2353 O O . VAL A 1 305 ? -20.560 -0.787 38.015 1.00 98.06 305 VAL A O 1
ATOM 2356 N N . ILE A 1 306 ? -20.633 -0.655 35.777 1.00 98.62 306 ILE A N 1
ATOM 2357 C CA . ILE A 1 306 ? -20.847 0.789 35.711 1.00 98.62 306 ILE A CA 1
ATOM 2358 C C . ILE A 1 306 ? -22.352 1.077 35.742 1.00 98.62 306 ILE A C 1
ATOM 2360 O O . ILE A 1 306 ? -23.081 0.707 34.822 1.00 98.62 306 ILE A O 1
ATOM 2364 N N . TRP A 1 307 ? -22.814 1.753 36.795 1.00 98.00 307 TRP A N 1
ATOM 2365 C CA . TRP A 1 307 ? -24.229 2.096 37.010 1.00 98.00 307 TRP A CA 1
ATOM 2366 C C . TRP A 1 307 ? -24.453 3.500 37.594 1.00 98.00 307 TRP A C 1
ATOM 2368 O O . TRP A 1 307 ? -25.582 3.931 37.797 1.00 98.00 307 TRP A O 1
ATOM 2378 N N . ASN A 1 308 ? -23.386 4.227 37.906 1.00 98.00 308 ASN A N 1
ATOM 2379 C CA . ASN A 1 308 ? -23.419 5.625 38.331 1.00 98.00 308 ASN A CA 1
ATOM 2380 C C . ASN A 1 308 ? -22.069 6.297 38.030 1.00 98.00 308 ASN A C 1
ATOM 2382 O O . ASN A 1 308 ? -21.091 5.610 37.726 1.00 98.00 308 ASN A O 1
ATOM 2386 N N . TYR A 1 309 ? -21.984 7.619 38.195 1.00 97.19 309 TYR A N 1
ATOM 2387 C CA . TYR A 1 309 ? -20.756 8.380 37.930 1.00 97.19 309 TYR A CA 1
ATOM 2388 C C . TYR A 1 309 ? -19.529 7.872 38.708 1.00 97.19 309 TYR A C 1
ATOM 2390 O O . TYR A 1 309 ? -18.440 7.758 38.148 1.00 97.19 309 TYR A O 1
ATOM 2398 N N . ALA A 1 310 ? -19.693 7.522 39.991 1.00 97.94 310 ALA A N 1
ATOM 2399 C CA . ALA A 1 310 ? -18.586 7.038 40.816 1.00 97.94 310 ALA A CA 1
ATOM 2400 C C . ALA A 1 310 ? -18.016 5.715 40.278 1.00 97.94 310 ALA A C 1
ATOM 2402 O O . ALA A 1 310 ? -16.800 5.566 40.169 1.00 97.94 310 ALA A O 1
ATOM 2403 N N . SER A 1 311 ? -18.889 4.782 39.886 1.00 97.94 311 SER A N 1
ATOM 2404 C CA . SER A 1 311 ? -18.487 3.530 39.240 1.00 97.94 311 SER A CA 1
ATOM 2405 C C . SER A 1 311 ? -17.909 3.759 37.840 1.00 97.94 311 SER A C 1
ATOM 2407 O O . SER A 1 311 ? -16.896 3.148 37.521 1.00 97.94 311 SER A O 1
ATOM 2409 N N . ALA A 1 312 ? -18.467 4.673 37.035 1.00 98.00 312 ALA A N 1
ATOM 2410 C CA . ALA A 1 312 ? -17.945 4.994 35.705 1.00 98.00 312 ALA A CA 1
ATOM 2411 C C . ALA A 1 312 ? -16.490 5.462 35.789 1.00 98.00 312 ALA A C 1
ATOM 2413 O O . ALA A 1 312 ? -15.622 4.888 35.137 1.00 98.00 312 ALA A O 1
ATOM 2414 N N . ARG A 1 313 ? -16.213 6.424 36.676 1.00 98.06 313 ARG A N 1
ATOM 2415 C CA . ARG A 1 313 ? -14.857 6.905 36.942 1.00 98.06 313 ARG A CA 1
ATOM 2416 C C . ARG A 1 313 ? -13.946 5.795 37.462 1.00 98.06 313 ARG A C 1
ATOM 2418 O O . ARG A 1 313 ? -12.907 5.540 36.867 1.00 98.06 313 ARG A O 1
ATOM 2425 N N . ALA A 1 314 ? -14.332 5.119 38.546 1.00 98.38 314 ALA A N 1
ATOM 2426 C CA . ALA A 1 314 ? -13.464 4.140 39.201 1.00 98.38 314 ALA A CA 1
ATOM 2427 C C . ALA A 1 314 ? -13.118 2.949 38.291 1.00 98.38 314 ALA A C 1
ATOM 2429 O O . ALA A 1 314 ? -11.980 2.482 38.285 1.00 98.38 314 ALA A O 1
ATOM 2430 N N . GLN A 1 315 ? -14.088 2.452 37.516 1.00 98.44 315 GLN A N 1
ATOM 2431 C CA . GLN A 1 315 ? -13.865 1.320 36.618 1.00 98.44 315 GLN A CA 1
ATOM 2432 C C . GLN A 1 315 ? -13.123 1.730 35.342 1.00 98.44 315 GLN A C 1
ATOM 2434 O O . GLN A 1 315 ? -12.288 0.962 34.873 1.00 98.44 315 GLN A O 1
ATOM 2439 N N . ALA A 1 316 ? -13.363 2.934 34.810 1.00 97.75 316 ALA A N 1
ATOM 2440 C CA . ALA A 1 316 ? -12.607 3.439 33.667 1.00 97.75 316 ALA A CA 1
ATOM 2441 C C . ALA A 1 316 ? -11.143 3.741 34.033 1.00 97.75 316 ALA A C 1
ATOM 2443 O O . ALA A 1 316 ? -10.244 3.279 33.337 1.00 97.75 316 ALA A O 1
ATOM 2444 N N . GLU A 1 317 ? -10.881 4.410 35.166 1.00 97.94 317 GLU A N 1
ATOM 2445 C CA . GLU A 1 317 ? -9.518 4.652 35.676 1.00 97.94 317 GLU A CA 1
ATOM 2446 C C . GLU A 1 317 ? -8.751 3.336 35.888 1.00 97.94 317 GLU A C 1
ATOM 2448 O O . GLU A 1 317 ? -7.562 3.249 35.583 1.00 97.94 317 GLU A O 1
ATOM 2453 N N . ARG A 1 318 ? -9.434 2.280 36.353 1.00 97.94 318 ARG A N 1
ATOM 2454 C CA . ARG A 1 318 ? -8.839 0.949 36.539 1.00 97.94 318 ARG A CA 1
ATOM 2455 C C . ARG A 1 318 ? -8.331 0.337 35.234 1.00 97.94 318 ARG A C 1
ATOM 2457 O O . ARG A 1 318 ? -7.296 -0.324 35.250 1.00 97.94 318 ARG A O 1
ATOM 2464 N N . ILE A 1 319 ? -9.058 0.523 34.135 1.00 97.69 319 ILE A N 1
ATOM 2465 C CA . ILE A 1 319 ? -8.698 -0.046 32.831 1.00 97.69 319 ILE A CA 1
ATOM 2466 C C . ILE A 1 319 ? -7.911 0.934 31.948 1.00 97.69 319 ILE A C 1
ATOM 2468 O O . ILE A 1 319 ? -7.550 0.581 30.831 1.00 97.69 319 ILE A O 1
ATOM 2472 N N . ALA A 1 320 ? -7.620 2.150 32.420 1.00 95.81 320 ALA A N 1
ATOM 2473 C CA . ALA A 1 320 ? -7.073 3.235 31.601 1.00 95.81 320 ALA A CA 1
ATOM 2474 C C . ALA A 1 320 ? -5.672 2.972 31.024 1.00 95.81 320 ALA A C 1
ATOM 2476 O O . ALA A 1 320 ? -5.284 3.608 30.049 1.00 95.81 320 ALA A O 1
ATOM 2477 N N . SER A 1 321 ? -4.913 2.029 31.588 1.00 93.38 321 SER A N 1
ATOM 2478 C CA . SER A 1 321 ? -3.591 1.620 31.089 1.00 93.38 321 SER A CA 1
ATOM 2479 C C . SER A 1 321 ? -3.642 0.598 29.940 1.00 93.38 321 SER A C 1
ATOM 2481 O O . SER A 1 321 ? -2.627 -0.042 29.647 1.00 93.38 321 SER A O 1
ATOM 2483 N N . CYS A 1 322 ? -4.808 0.434 29.309 1.00 96.06 322 CYS A N 1
ATOM 2484 C CA . CYS A 1 322 ? -5.012 -0.431 28.155 1.00 96.06 322 CYS A CA 1
ATOM 2485 C C . CYS A 1 322 ? -4.589 0.221 26.832 1.00 96.06 322 CYS A C 1
ATOM 2487 O O . CYS A 1 322 ? -4.534 1.441 26.695 1.00 96.06 322 CYS A O 1
ATOM 2489 N N . ASP A 1 323 ? -4.317 -0.632 25.851 1.00 96.06 323 ASP A N 1
ATOM 2490 C CA . ASP A 1 323 ? -4.063 -0.260 24.463 1.00 96.06 323 ASP A CA 1
ATOM 2491 C C . ASP A 1 323 ? -5.392 -0.158 23.680 1.00 96.06 323 ASP A C 1
ATOM 2493 O O . ASP A 1 323 ? -5.521 0.685 22.798 1.00 96.06 323 ASP A O 1
ATOM 2497 N N . VAL A 1 324 ? -6.408 -0.951 24.059 1.00 97.31 324 VAL A N 1
ATOM 2498 C CA . VAL A 1 324 ? -7.802 -0.883 23.574 1.00 97.31 324 VAL A CA 1
ATOM 2499 C C . VAL A 1 324 ? -8.771 -1.054 24.747 1.00 97.31 324 VAL A C 1
ATOM 2501 O O . VAL A 1 324 ? -8.560 -1.912 25.605 1.00 97.31 324 VAL A O 1
ATOM 2504 N N . ALA A 1 325 ? -9.864 -0.286 24.763 1.00 98.19 325 ALA A N 1
ATOM 2505 C CA . ALA A 1 325 ? -10.938 -0.420 25.745 1.00 98.19 325 ALA A CA 1
ATOM 2506 C C . ALA A 1 325 ? -12.193 -1.055 25.127 1.00 98.19 325 ALA A C 1
ATOM 2508 O O . ALA A 1 325 ? -12.735 -0.561 24.146 1.00 98.19 325 ALA A O 1
ATOM 2509 N N . VAL A 1 326 ? -12.701 -2.121 25.735 1.00 98.50 326 VAL A N 1
ATOM 2510 C CA . VAL A 1 326 ? -13.938 -2.806 25.359 1.00 98.50 326 VAL A CA 1
ATOM 2511 C C . VAL A 1 326 ? -15.064 -2.365 26.286 1.00 98.50 326 VAL A C 1
ATOM 2513 O O . VAL A 1 326 ? -15.035 -2.586 27.499 1.00 98.50 326 VAL A O 1
ATOM 2516 N N . PHE A 1 327 ? -16.084 -1.753 25.696 1.00 98.50 327 PHE A N 1
ATOM 2517 C CA . PHE A 1 327 ? -17.324 -1.372 26.355 1.00 98.50 327 PHE A CA 1
ATOM 2518 C C . PHE A 1 327 ? -18.376 -2.439 26.095 1.00 98.50 327 PHE A C 1
ATOM 2520 O O . PHE A 1 327 ? -18.894 -2.577 24.987 1.00 98.50 327 PHE A O 1
ATOM 2527 N N . ASN A 1 328 ? -18.671 -3.209 27.133 1.00 98.06 328 ASN A N 1
ATOM 2528 C CA . ASN A 1 328 ? -19.512 -4.387 27.063 1.00 98.06 328 ASN A CA 1
ATOM 2529 C C . ASN A 1 328 ? -20.958 -4.061 27.472 1.00 98.06 328 ASN A C 1
ATOM 2531 O O . ASN A 1 328 ? -21.213 -3.590 28.585 1.00 98.06 328 ASN A O 1
ATOM 2535 N N . PHE A 1 329 ? -21.915 -4.353 26.591 1.00 98.00 329 PHE A N 1
ATOM 2536 C CA . PHE A 1 329 ? -23.344 -4.126 26.816 1.00 98.00 329 PHE A CA 1
ATOM 2537 C C . PHE A 1 329 ? -24.110 -5.450 26.747 1.00 98.00 329 PHE A C 1
ATOM 2539 O O . PHE A 1 329 ? -23.982 -6.208 25.787 1.00 98.00 329 PHE A O 1
ATOM 2546 N N . CYS A 1 330 ? -24.912 -5.734 27.773 1.00 96.19 330 CYS A N 1
ATOM 2547 C CA . CYS A 1 330 ? -25.733 -6.951 27.864 1.00 96.19 330 CYS A CA 1
ATOM 2548 C C . CYS A 1 330 ? -27.110 -6.718 28.514 1.00 96.19 330 CYS A C 1
ATOM 2550 O O . CYS A 1 330 ? -27.935 -7.625 28.538 1.00 96.19 330 CYS A O 1
ATOM 2552 N N . VAL A 1 331 ? -27.379 -5.517 29.032 1.00 97.25 331 VAL A N 1
ATOM 2553 C CA . VAL A 1 331 ? -28.652 -5.090 29.642 1.00 97.25 331 VAL A CA 1
ATOM 2554 C C . VAL A 1 331 ? -28.864 -3.592 29.363 1.00 97.25 331 VAL A C 1
ATOM 2556 O O . VAL A 1 331 ? -27.973 -2.955 28.801 1.00 97.25 331 VAL A O 1
ATOM 2559 N N . TRP A 1 332 ? -30.009 -3.006 29.750 1.00 97.69 332 TRP A N 1
ATOM 2560 C CA . TRP A 1 332 ? -30.162 -1.541 29.689 1.00 97.69 332 TRP A CA 1
ATOM 2561 C C . TRP A 1 332 ? -29.072 -0.849 30.516 1.00 97.69 332 TRP A C 1
ATOM 2563 O O . TRP A 1 332 ? -28.844 -1.237 31.659 1.00 97.69 332 TRP A O 1
ATOM 2573 N N . SER A 1 333 ? -28.484 0.222 29.994 1.00 97.62 333 SER A N 1
ATOM 2574 C CA . SER A 1 333 ? -27.636 1.142 30.748 1.00 97.62 333 SER A CA 1
ATOM 2575 C C . SER A 1 333 ? -27.892 2.570 30.300 1.00 97.62 333 SER A C 1
ATOM 2577 O O . SER A 1 333 ? -28.294 2.801 29.161 1.00 97.62 333 SER A O 1
ATOM 2579 N N . PHE A 1 334 ? -27.658 3.540 31.182 1.00 98.19 334 PHE A N 1
ATOM 2580 C CA . PHE A 1 334 ? -27.825 4.943 30.812 1.00 98.19 334 PHE A CA 1
ATOM 2581 C C . PHE A 1 334 ? -26.631 5.369 29.940 1.00 98.19 334 PHE A C 1
ATOM 2583 O O . PHE A 1 334 ? -25.495 5.243 30.405 1.00 98.19 334 PHE A O 1
ATOM 2590 N N . PRO A 1 335 ? -26.849 5.880 28.712 1.00 97.75 335 PRO A N 1
ATOM 2591 C CA . PRO A 1 335 ? -25.759 6.249 27.799 1.00 97.75 335 PRO A CA 1
ATOM 2592 C C . PRO A 1 335 ? -24.799 7.302 28.366 1.00 97.75 335 PRO A C 1
ATOM 2594 O O . PRO A 1 335 ? -23.614 7.313 28.044 1.00 97.75 335 PRO A O 1
ATOM 2597 N N . ASP A 1 336 ? -25.293 8.134 29.284 1.00 96.94 336 ASP A N 1
ATOM 2598 C CA . ASP A 1 336 ? -24.508 9.095 30.063 1.00 96.94 336 ASP A CA 1
ATOM 2599 C C . ASP A 1 336 ? -23.286 8.445 30.746 1.00 96.94 336 ASP A C 1
ATOM 2601 O O . ASP A 1 336 ? -22.188 8.997 30.727 1.00 96.94 336 ASP A O 1
ATOM 2605 N N . PHE A 1 337 ? -23.409 7.213 31.253 1.00 98.06 337 PHE A N 1
ATOM 2606 C CA . PHE A 1 337 ? -22.273 6.515 31.862 1.00 98.06 337 PHE A CA 1
ATOM 2607 C C . PHE A 1 337 ? -21.204 6.111 30.845 1.00 98.06 337 PHE A C 1
ATOM 2609 O O . PHE A 1 337 ? -20.028 6.036 31.195 1.00 98.06 337 PHE A O 1
ATOM 2616 N N . THR A 1 338 ? -21.591 5.867 29.590 1.00 97.69 338 THR A N 1
ATOM 2617 C CA . THR A 1 338 ? -20.651 5.590 28.500 1.00 97.69 338 THR A CA 1
ATOM 2618 C C . THR A 1 338 ? -19.809 6.821 28.185 1.00 97.69 338 THR A C 1
ATOM 2620 O O . THR A 1 338 ? -18.588 6.698 28.098 1.00 97.69 338 THR A O 1
ATOM 2623 N N . ALA A 1 339 ? -20.430 8.003 28.084 1.00 97.75 339 ALA A N 1
ATOM 2624 C CA . ALA A 1 339 ? -19.697 9.261 27.927 1.00 97.75 339 ALA A CA 1
ATOM 2625 C C . ALA A 1 339 ? -18.744 9.493 29.106 1.00 97.75 339 ALA A C 1
ATOM 2627 O O . ALA A 1 339 ? -17.557 9.736 28.910 1.00 97.75 339 ALA A O 1
ATOM 2628 N N . GLN A 1 340 ? -19.243 9.334 30.334 1.00 97.81 340 GLN A N 1
ATOM 2629 C CA . GLN A 1 340 ? -18.449 9.534 31.547 1.00 97.81 340 GLN A CA 1
ATOM 2630 C C . GLN A 1 340 ? -17.248 8.589 31.627 1.00 97.81 340 GLN A C 1
ATOM 2632 O O . GLN A 1 340 ? -16.165 9.028 31.993 1.00 97.81 340 GLN A O 1
ATOM 2637 N N . ALA A 1 341 ? -17.410 7.310 31.283 1.00 98.06 341 ALA A N 1
ATOM 2638 C CA . ALA A 1 341 ? -16.304 6.356 31.266 1.00 98.06 341 ALA A CA 1
ATOM 2639 C C . ALA A 1 341 ? -15.274 6.691 30.173 1.00 98.06 341 ALA A C 1
ATOM 2641 O O . ALA A 1 341 ? -14.072 6.605 30.421 1.00 98.06 341 ALA A O 1
ATOM 2642 N N . ALA A 1 342 ? -15.728 7.100 28.983 1.00 97.38 342 ALA A N 1
ATOM 2643 C CA . ALA A 1 342 ? -14.856 7.432 27.857 1.00 97.38 342 ALA A CA 1
ATOM 2644 C C . ALA A 1 342 ? -13.912 8.615 28.143 1.00 97.38 342 ALA A C 1
ATOM 2646 O O . ALA A 1 342 ? -12.800 8.638 27.617 1.00 97.38 342 ALA A O 1
ATOM 2647 N N . GLU A 1 343 ? -14.308 9.560 29.002 1.00 96.06 343 GLU A N 1
ATOM 2648 C CA . GLU A 1 343 ? -13.466 10.702 29.398 1.00 96.06 343 GLU A CA 1
ATOM 2649 C C . GLU A 1 343 ? -12.186 10.297 30.144 1.00 96.06 343 GLU A C 1
ATOM 2651 O O . GLU A 1 343 ? -11.187 11.013 30.097 1.00 96.06 343 GLU A O 1
ATOM 2656 N N . PHE A 1 344 ? -12.177 9.133 30.796 1.00 96.31 344 PHE A N 1
ATOM 2657 C CA . PHE A 1 344 ? -11.002 8.626 31.513 1.00 96.31 344 PHE A CA 1
ATOM 2658 C C . PHE A 1 344 ? -10.100 7.741 30.643 1.00 96.31 344 PHE A C 1
ATOM 2660 O O . PHE A 1 344 ? -9.116 7.195 31.141 1.00 96.31 344 PHE A O 1
ATOM 2667 N N . LEU A 1 345 ? -10.420 7.586 29.354 1.00 96.06 345 LEU A N 1
ATOM 2668 C CA . LEU A 1 345 ? -9.726 6.687 28.438 1.00 96.06 345 LEU A CA 1
ATOM 2669 C C . LEU A 1 345 ? -9.126 7.459 27.262 1.00 96.06 345 LEU A C 1
ATOM 2671 O O . LEU A 1 345 ? -9.792 8.255 26.597 1.00 96.06 345 LEU A O 1
ATOM 2675 N N . SER A 1 346 ? -7.855 7.189 26.975 1.00 92.62 346 SER A N 1
ATOM 2676 C CA . SER A 1 346 ? -7.176 7.637 25.752 1.00 92.62 346 SER A CA 1
ATOM 2677 C C . SER A 1 346 ? -7.147 6.561 24.662 1.00 92.62 346 SER A C 1
ATOM 2679 O O . SER A 1 346 ? -6.920 6.886 23.498 1.00 92.62 346 SER A O 1
ATOM 2681 N N . ALA A 1 347 ? -7.375 5.299 25.034 1.00 94.50 347 ALA A N 1
ATOM 2682 C CA . ALA A 1 347 ? -7.378 4.160 24.127 1.00 94.50 347 ALA A CA 1
ATOM 2683 C C . ALA A 1 347 ? -8.588 4.186 23.169 1.00 94.50 347 ALA A C 1
ATOM 2685 O O . ALA A 1 347 ? -9.659 4.679 23.544 1.00 94.50 347 ALA A O 1
ATOM 2686 N N . PRO A 1 348 ? -8.460 3.622 21.952 1.00 95.56 348 PRO A N 1
ATOM 2687 C CA . PRO A 1 348 ? -9.598 3.334 21.087 1.00 95.56 348 PRO A CA 1
ATOM 2688 C C . PRO A 1 348 ? -10.649 2.487 21.811 1.00 95.56 348 PRO A C 1
ATOM 2690 O O . PRO A 1 348 ? -10.313 1.540 22.525 1.00 95.56 348 PRO A O 1
ATOM 2693 N N . ILE A 1 349 ? -11.923 2.828 21.611 1.00 98.19 349 ILE A N 1
ATOM 2694 C CA . ILE A 1 349 ? -13.052 2.165 22.269 1.00 98.19 349 ILE A CA 1
ATOM 2695 C C . ILE A 1 349 ? -13.729 1.208 21.287 1.00 98.19 349 ILE A C 1
ATOM 2697 O O . ILE A 1 349 ? -14.090 1.606 20.183 1.00 98.19 349 ILE A O 1
ATOM 2701 N N . LEU A 1 350 ? -13.960 -0.033 21.706 1.00 98.38 350 LEU A N 1
ATOM 2702 C CA . LEU A 1 350 ? -14.791 -1.013 21.016 1.00 98.38 350 LEU A CA 1
ATOM 2703 C C . LEU A 1 350 ? -16.073 -1.248 21.810 1.00 98.38 350 LEU A C 1
ATOM 2705 O O . LEU A 1 350 ? -16.035 -1.799 22.908 1.00 98.38 350 LEU A O 1
ATOM 2709 N N . CYS A 1 351 ? -17.224 -0.880 21.258 1.00 98.25 351 CYS A N 1
ATOM 2710 C CA . CYS A 1 351 ? -18.506 -1.273 21.827 1.00 98.25 351 CYS A CA 1
ATOM 2711 C C . CYS A 1 351 ? -18.857 -2.698 21.381 1.00 98.25 351 CYS A C 1
ATOM 2713 O O . CYS A 1 351 ? -18.904 -2.973 20.181 1.00 98.25 351 CYS A O 1
ATOM 2715 N N . VAL A 1 352 ? -19.163 -3.575 22.339 1.00 97.56 352 VAL A N 1
ATOM 2716 C CA . VAL A 1 352 ? -19.628 -4.950 22.106 1.00 97.56 352 VAL A CA 1
ATOM 2717 C C . VAL A 1 352 ? -21.040 -5.105 22.665 1.00 97.56 352 VAL A C 1
ATOM 2719 O O . VAL A 1 352 ? -21.264 -4.969 23.870 1.00 97.56 352 VAL A O 1
ATOM 2722 N N . GLY A 1 353 ? -22.007 -5.363 21.785 1.00 95.25 353 GLY A N 1
ATOM 2723 C CA . GLY A 1 353 ? -23.409 -5.584 22.140 1.00 95.25 353 GLY A CA 1
ATOM 2724 C C . GLY A 1 353 ? -23.763 -7.069 22.158 1.00 95.25 353 GLY A C 1
ATOM 2725 O O . GLY A 1 353 ? -24.118 -7.629 21.121 1.00 95.25 353 GLY A O 1
ATOM 2726 N N . ASN A 1 354 ? -23.720 -7.692 23.336 1.00 91.31 354 ASN A N 1
ATOM 2727 C CA . ASN A 1 354 ? -24.024 -9.116 23.498 1.00 91.31 354 ASN A CA 1
ATOM 2728 C C . ASN A 1 354 ? -25.514 -9.411 23.335 1.00 91.31 354 ASN A C 1
ATOM 2730 O O . ASN A 1 354 ? -26.375 -8.555 23.564 1.00 91.31 354 ASN A O 1
ATOM 2734 N N . ILE A 1 355 ? -25.817 -10.667 23.014 1.00 89.31 355 ILE A N 1
ATOM 2735 C CA . ILE A 1 355 ? -27.185 -11.167 22.920 1.00 89.31 355 ILE A CA 1
ATOM 2736 C C . ILE A 1 355 ? -27.666 -11.582 24.314 1.00 89.31 355 ILE A C 1
ATOM 2738 O O . ILE A 1 355 ? -27.184 -12.543 24.907 1.00 89.31 355 ILE A O 1
ATOM 2742 N N . ASN A 1 356 ? -28.646 -10.851 24.838 1.00 92.00 356 ASN A N 1
ATOM 2743 C CA . ASN A 1 356 ? -29.344 -11.194 26.072 1.00 92.00 356 ASN A CA 1
ATOM 2744 C C . ASN A 1 356 ? -30.836 -10.875 25.911 1.00 92.00 356 ASN A C 1
ATOM 2746 O O . ASN A 1 356 ? -31.243 -9.754 26.191 1.00 92.00 356 ASN A O 1
ATOM 2750 N N . PRO A 1 357 ? -31.677 -11.811 25.444 1.00 90.00 357 PRO A N 1
ATOM 2751 C CA . PRO A 1 357 ? -33.073 -11.507 25.123 1.00 90.00 357 PRO A CA 1
ATOM 2752 C C . PRO A 1 357 ? -33.918 -11.141 26.353 1.00 90.00 357 PRO A C 1
ATOM 2754 O O . PRO A 1 357 ? -34.973 -10.529 26.207 1.00 90.00 357 PRO A O 1
ATOM 2757 N N . ALA A 1 358 ? -33.462 -11.481 27.564 1.00 93.50 358 ALA A N 1
ATOM 2758 C CA . ALA A 1 358 ? -34.163 -11.148 28.800 1.00 93.50 358 ALA A CA 1
ATOM 2759 C C . ALA A 1 358 ? -34.100 -9.648 29.146 1.00 93.50 358 ALA A C 1
ATOM 2761 O O . ALA A 1 358 ? -34.930 -9.166 29.920 1.00 93.50 358 ALA A O 1
ATOM 2762 N N . TYR A 1 359 ? -33.137 -8.904 28.586 1.00 95.88 359 TYR A N 1
ATOM 2763 C CA . TYR A 1 359 ? -32.891 -7.502 28.919 1.00 95.88 359 TYR A CA 1
ATOM 2764 C C . TYR A 1 359 ? -32.479 -6.685 27.684 1.00 95.88 359 TYR A C 1
ATOM 2766 O O . TYR A 1 359 ? -31.867 -7.201 26.760 1.00 95.88 359 TYR A O 1
ATOM 2774 N N . PRO A 1 360 ? -32.752 -5.373 27.635 1.00 95.38 360 PRO A N 1
ATOM 2775 C CA . PRO A 1 360 ? -32.580 -4.591 26.409 1.00 95.38 360 PRO A CA 1
ATOM 2776 C C . PRO A 1 360 ? -31.122 -4.115 26.204 1.00 95.38 360 PRO A C 1
ATOM 2778 O O . PRO A 1 360 ? -30.856 -2.919 26.080 1.00 95.38 360 PRO A O 1
ATOM 2781 N N . GLY A 1 361 ? -30.164 -5.049 26.155 1.00 94.81 361 GLY A N 1
ATOM 2782 C CA . GLY A 1 361 ? -28.733 -4.772 25.958 1.00 94.81 361 GLY A CA 1
ATOM 2783 C C . GLY A 1 361 ? -28.410 -4.057 24.647 1.00 94.81 361 GLY A C 1
ATOM 2784 O O . GLY A 1 361 ? -27.618 -3.119 24.628 1.00 94.81 361 GLY A O 1
ATOM 2785 N N . TRP A 1 362 ? -29.082 -4.426 23.556 1.00 95.31 362 TRP A N 1
ATOM 2786 C CA . TRP A 1 362 ? -28.914 -3.751 22.264 1.00 95.31 362 TRP A CA 1
ATOM 2787 C C . TRP A 1 362 ? -29.461 -2.323 22.263 1.00 95.31 362 TRP A C 1
ATOM 2789 O O . TRP A 1 362 ? -28.912 -1.453 21.592 1.00 95.31 362 TRP A O 1
ATOM 2799 N N . VAL A 1 363 ? -30.504 -2.053 23.052 1.00 97.12 363 VAL A N 1
ATOM 2800 C CA . VAL A 1 363 ? -31.032 -0.690 23.201 1.00 97.12 363 VAL A CA 1
ATOM 2801 C C . VAL A 1 363 ? -29.985 0.197 23.875 1.00 97.12 363 VAL A C 1
ATOM 2803 O O . VAL A 1 363 ? -29.762 1.316 23.422 1.00 97.12 363 VAL A O 1
ATOM 2806 N N . ALA A 1 364 ? -29.291 -0.318 24.897 1.00 97.62 364 ALA A N 1
ATOM 2807 C CA . ALA A 1 364 ? -28.162 0.377 25.513 1.00 97.62 364 ALA A CA 1
ATOM 2808 C C . ALA A 1 364 ? -27.002 0.567 24.532 1.00 97.62 364 ALA A C 1
ATOM 2810 O O . ALA A 1 364 ? -26.532 1.684 24.368 1.00 97.62 364 ALA A O 1
ATOM 2811 N N . PHE A 1 365 ? -26.599 -0.493 23.827 1.00 97.81 365 PHE A N 1
ATOM 2812 C CA . PHE A 1 365 ? -25.529 -0.454 22.829 1.00 97.81 365 PHE A CA 1
ATOM 2813 C C . PHE A 1 365 ? -25.735 0.654 21.783 1.00 97.81 365 PHE A C 1
ATOM 2815 O O . PHE A 1 365 ? -24.840 1.470 21.570 1.00 97.81 365 PHE A O 1
ATOM 2822 N N . PHE A 1 366 ? -26.914 0.724 21.153 1.00 97.75 366 PHE A N 1
ATOM 2823 C CA . PHE A 1 366 ? -27.184 1.735 20.125 1.00 97.75 366 PHE A CA 1
ATOM 2824 C C . PHE A 1 366 ? -27.304 3.148 20.701 1.00 97.75 366 PHE A C 1
ATOM 2826 O O . PHE A 1 366 ? -26.838 4.100 20.077 1.00 97.75 366 PHE A O 1
ATOM 2833 N N . ALA A 1 367 ? -27.889 3.296 21.891 1.00 98.25 367 ALA A N 1
ATOM 2834 C CA . ALA A 1 367 ? -27.989 4.595 22.544 1.00 98.25 367 ALA A CA 1
ATOM 2835 C C . ALA A 1 367 ? -26.604 5.123 22.970 1.00 98.25 367 ALA A C 1
ATOM 2837 O O . ALA A 1 367 ? -26.282 6.278 22.710 1.00 98.25 367 ALA A O 1
ATOM 2838 N N . SER A 1 368 ? -25.755 4.260 23.532 1.00 98.06 368 SER A N 1
ATOM 2839 C CA . SER A 1 368 ? -24.364 4.557 23.889 1.00 98.06 368 SER A CA 1
ATOM 2840 C C . SER A 1 368 ? -23.492 4.869 22.671 1.00 98.06 368 SER A C 1
ATOM 2842 O O . SER A 1 368 ? -22.682 5.792 22.731 1.00 98.06 368 SER A O 1
ATOM 2844 N N . ALA A 1 369 ? -23.688 4.165 21.552 1.00 96.94 369 ALA A N 1
ATOM 2845 C CA . ALA A 1 369 ? -23.053 4.502 20.278 1.00 96.94 369 ALA A CA 1
ATOM 2846 C C . ALA A 1 369 ? -23.432 5.921 19.817 1.00 96.94 369 ALA A C 1
ATOM 2848 O O . ALA A 1 369 ? -22.556 6.716 19.486 1.00 96.94 369 ALA A O 1
ATOM 2849 N N . GLY A 1 370 ? -24.725 6.265 19.863 1.00 97.62 370 GLY A N 1
ATOM 2850 C CA . GLY A 1 370 ? -25.198 7.615 19.547 1.00 97.62 370 GLY A CA 1
ATOM 2851 C C . GLY A 1 370 ? -24.593 8.686 20.458 1.00 97.62 370 GLY A C 1
ATOM 2852 O O . GLY A 1 370 ? -24.202 9.745 19.979 1.00 97.62 370 GLY A O 1
ATOM 2853 N N . THR A 1 371 ? -24.441 8.393 21.752 1.00 98.00 371 THR A N 1
ATOM 2854 C CA . THR A 1 371 ? -23.778 9.297 22.699 1.00 98.00 371 THR A CA 1
ATOM 2855 C C . THR A 1 371 ? -22.310 9.539 22.352 1.00 98.00 371 THR A C 1
ATOM 2857 O O . THR A 1 371 ? -21.884 10.690 22.370 1.00 98.00 371 THR A O 1
ATOM 2860 N N . LEU A 1 372 ? -21.533 8.500 22.020 1.00 97.62 372 LEU A N 1
ATOM 2861 C CA . LEU A 1 372 ? -20.123 8.666 21.639 1.00 97.62 372 LEU A CA 1
ATOM 2862 C C . LEU A 1 372 ? -19.966 9.481 20.346 1.00 97.62 372 LEU A C 1
ATOM 2864 O O . LEU A 1 372 ? -19.100 10.356 20.292 1.00 97.62 372 LEU A O 1
ATOM 2868 N N . ASP A 1 373 ? -20.835 9.259 19.353 1.00 96.75 373 ASP A N 1
ATOM 2869 C CA . ASP A 1 373 ? -20.901 10.085 18.139 1.00 96.75 373 ASP A CA 1
ATOM 2870 C C . ASP A 1 373 ? -21.224 11.559 18.485 1.00 96.75 373 ASP A C 1
ATOM 2872 O O . ASP A 1 373 ? -20.552 12.470 17.998 1.00 96.75 373 ASP A O 1
ATOM 2876 N N . GLU A 1 374 ? -22.202 11.813 19.366 1.00 96.94 374 GLU A N 1
ATOM 2877 C CA . GLU A 1 374 ? -22.627 13.166 19.771 1.00 96.94 374 GLU A CA 1
ATOM 2878 C C . GLU A 1 374 ? -21.521 13.959 20.485 1.00 96.94 374 GLU A C 1
ATOM 2880 O O . GLU A 1 374 ? -21.380 15.163 20.258 1.00 96.94 374 GLU A O 1
ATOM 2885 N N . VAL A 1 375 ? -20.698 13.295 21.305 1.00 96.00 375 VAL A N 1
ATOM 2886 C CA . VAL A 1 375 ? -19.559 13.929 21.997 1.00 96.00 375 VAL A CA 1
ATOM 2887 C C . VAL A 1 375 ? -18.244 13.874 21.205 1.00 96.00 375 VAL A C 1
ATOM 2889 O O . VAL A 1 375 ? -17.208 14.320 21.698 1.00 96.00 375 VAL A O 1
ATOM 2892 N N . GLY A 1 376 ? -18.258 13.345 19.978 1.00 94.50 376 GLY A N 1
ATOM 2893 C CA . GLY A 1 376 ? -17.087 13.299 19.099 1.00 94.50 376 GLY A CA 1
ATOM 2894 C C . GLY A 1 376 ? -15.990 12.332 19.555 1.00 94.50 376 GLY A C 1
ATOM 2895 O O . GLY A 1 376 ? -14.808 12.587 19.318 1.00 94.50 376 GLY A O 1
ATOM 2896 N N . ARG A 1 377 ? -16.355 11.232 20.223 1.00 94.81 377 ARG A N 1
ATOM 2897 C CA . ARG A 1 377 ? -15.426 10.182 20.665 1.00 94.81 377 ARG A CA 1
ATOM 2898 C C . ARG A 1 377 ? -15.424 9.024 19.657 1.00 94.81 377 ARG A C 1
ATOM 2900 O O . ARG A 1 377 ? -16.442 8.352 19.547 1.00 94.81 377 ARG A O 1
ATOM 2907 N N . PRO A 1 378 ? -14.313 8.746 18.944 1.00 92.62 378 PRO A N 1
ATOM 2908 C CA . PRO A 1 378 ? -14.247 7.638 17.988 1.00 92.62 378 PRO A CA 1
ATOM 2909 C C . PRO A 1 378 ? -14.400 6.267 18.659 1.00 92.62 378 PRO A C 1
ATOM 2911 O O . PRO A 1 378 ? -13.830 6.031 19.727 1.00 92.62 378 PRO A O 1
ATOM 2914 N N . PHE A 1 379 ? -15.124 5.352 18.011 1.00 95.94 379 PHE A N 1
ATOM 2915 C CA . PHE A 1 379 ? -15.348 3.998 18.516 1.00 95.94 379 PHE A CA 1
ATOM 2916 C C . PHE A 1 379 ? -15.638 2.988 17.398 1.00 95.94 379 PHE A C 1
ATOM 2918 O O . PHE A 1 379 ? -16.142 3.338 16.329 1.00 95.94 379 PHE A O 1
ATOM 2925 N N . GLY A 1 380 ? -15.337 1.718 17.668 1.00 96.12 380 GLY A N 1
ATOM 2926 C CA . GLY A 1 380 ? -15.778 0.565 16.888 1.00 96.12 380 GLY A CA 1
ATOM 2927 C C . GLY A 1 380 ? -17.049 -0.058 17.452 1.00 96.12 380 GLY A C 1
ATOM 2928 O O . GLY A 1 380 ? -17.429 0.178 18.600 1.00 96.12 380 GLY A O 1
ATOM 2929 N N . ARG A 1 381 ? -17.713 -0.881 16.641 1.00 95.81 381 ARG A N 1
ATOM 2930 C CA . ARG A 1 381 ? -18.975 -1.537 16.987 1.00 95.81 381 ARG A CA 1
ATOM 2931 C C . ARG A 1 381 ? -18.939 -2.986 16.545 1.00 95.81 381 ARG A C 1
ATOM 2933 O O . ARG A 1 381 ? -18.663 -3.247 15.382 1.00 95.81 381 ARG A O 1
ATOM 2940 N N . VAL A 1 382 ? -19.293 -3.881 17.456 1.00 97.00 382 VAL A N 1
ATOM 2941 C CA . VAL A 1 382 ? -19.530 -5.292 17.161 1.00 97.00 382 VAL A CA 1
ATOM 2942 C C . VAL A 1 382 ? -20.819 -5.721 17.849 1.00 97.00 382 VAL A C 1
ATOM 2944 O O . VAL A 1 382 ? -21.023 -5.457 19.037 1.00 97.00 382 VAL A O 1
ATOM 2947 N N . LEU A 1 383 ? -21.707 -6.365 17.093 1.00 95.50 383 LEU A N 1
ATOM 2948 C CA . LEU A 1 383 ? -23.023 -6.785 17.565 1.00 95.50 383 LEU A CA 1
ATOM 2949 C C . LEU A 1 383 ? -23.185 -8.303 17.424 1.00 95.50 383 LEU A C 1
ATOM 2951 O O . LEU A 1 383 ? -23.178 -8.841 16.311 1.00 95.50 383 LEU A O 1
ATOM 2955 N N . GLY A 1 384 ? -23.375 -8.982 18.554 1.00 94.44 384 GLY A N 1
ATOM 2956 C CA . GLY A 1 384 ? -23.573 -10.428 18.618 1.00 94.44 384 GLY A CA 1
ATOM 2957 C C . GLY A 1 384 ? -22.907 -11.067 19.837 1.00 94.44 384 GLY A C 1
ATOM 2958 O O . GLY A 1 384 ? -22.406 -10.370 20.717 1.00 94.44 384 GLY A O 1
ATOM 2959 N N . ASP A 1 385 ? -22.956 -12.396 19.905 1.00 91.75 385 ASP A N 1
ATOM 2960 C CA . ASP A 1 385 ? -22.290 -13.175 20.954 1.00 91.75 385 ASP A CA 1
ATOM 2961 C C . ASP A 1 385 ? -20.834 -13.463 20.563 1.00 91.75 385 ASP A C 1
ATOM 2963 O O . ASP A 1 385 ? -20.560 -13.758 19.403 1.00 91.75 385 ASP A O 1
ATOM 2967 N N . ILE A 1 386 ? -19.904 -13.383 21.516 1.00 94.38 386 ILE A N 1
ATOM 2968 C CA . ILE A 1 386 ? -18.477 -13.627 21.270 1.00 94.38 386 ILE A CA 1
ATOM 2969 C C . ILE A 1 386 ? -18.181 -15.078 20.871 1.00 94.38 386 ILE A C 1
ATOM 2971 O O . ILE A 1 386 ? -17.129 -15.347 20.301 1.00 94.38 386 ILE A O 1
ATOM 2975 N N . ASP A 1 387 ? -19.108 -16.004 21.113 1.00 92.25 387 ASP A N 1
ATOM 2976 C CA . ASP A 1 387 ? -18.996 -17.389 20.649 1.00 92.25 387 ASP A CA 1
ATOM 2977 C C . ASP A 1 387 ? -19.272 -17.536 19.131 1.00 92.25 387 ASP A C 1
ATOM 2979 O O . ASP A 1 387 ? -18.952 -18.571 18.548 1.00 92.25 387 ASP A O 1
ATOM 2983 N N . ASP A 1 388 ? -19.827 -16.510 18.463 1.00 95.19 388 ASP A N 1
ATOM 2984 C CA . ASP A 1 388 ? -20.037 -16.481 17.006 1.00 95.19 388 ASP A CA 1
ATOM 2985 C C . ASP A 1 388 ? -18.721 -16.131 16.270 1.00 95.19 388 ASP A C 1
ATOM 2987 O O . ASP A 1 388 ? -18.200 -15.022 16.440 1.00 95.19 388 ASP A O 1
ATOM 2991 N N . PRO A 1 389 ? -18.194 -17.005 15.385 1.00 95.62 389 PRO A N 1
ATOM 2992 C CA . PRO A 1 389 ? -16.985 -16.729 14.603 1.00 95.62 389 PRO A CA 1
ATOM 2993 C C . PRO A 1 389 ? -17.029 -15.424 13.794 1.00 95.62 389 PRO A C 1
ATOM 2995 O O . PRO A 1 389 ? -15.989 -14.797 13.570 1.00 95.62 389 PRO A O 1
ATOM 2998 N N . ARG A 1 390 ? -18.217 -14.974 13.366 1.00 95.19 390 ARG A N 1
ATOM 2999 C CA . ARG A 1 390 ? -18.378 -13.685 12.677 1.00 95.19 390 ARG A CA 1
ATOM 3000 C C . ARG A 1 390 ? -18.077 -12.517 13.616 1.00 95.19 390 ARG A C 1
ATOM 3002 O O . ARG A 1 390 ? -17.338 -11.610 13.246 1.00 95.19 390 ARG A O 1
ATOM 3009 N N . VAL A 1 391 ? -18.607 -12.560 14.837 1.00 95.62 391 VAL A N 1
ATOM 3010 C CA . VAL A 1 391 ? -18.367 -11.555 15.886 1.00 95.62 391 VAL A CA 1
ATOM 3011 C C . VAL A 1 391 ? -16.892 -11.543 16.269 1.00 95.62 391 VAL A C 1
ATOM 3013 O O . VAL A 1 391 ? -16.281 -10.478 16.314 1.00 95.62 391 VAL A O 1
ATOM 3016 N N . GLN A 1 392 ? -16.297 -12.722 16.464 1.00 96.38 392 GLN A N 1
ATOM 3017 C CA . GLN A 1 392 ? -14.863 -12.872 16.726 1.00 96.38 392 GLN A CA 1
ATOM 3018 C C . GLN A 1 392 ? -14.019 -12.204 15.639 1.00 96.38 392 GLN A C 1
ATOM 3020 O O . GLN A 1 392 ? -13.102 -11.449 15.949 1.00 96.38 392 GLN A O 1
ATOM 3025 N N . SER A 1 393 ? -14.370 -12.423 14.370 1.00 93.81 393 SER A N 1
ATOM 3026 C CA . SER A 1 393 ? -13.672 -11.826 13.227 1.00 93.81 393 SER A CA 1
ATOM 3027 C C . SER A 1 393 ? -13.771 -10.295 13.216 1.00 93.81 393 SER A C 1
ATOM 3029 O O . SER A 1 393 ? -12.785 -9.620 12.927 1.00 93.81 393 SER A O 1
ATOM 3031 N N . GLU A 1 394 ? -14.929 -9.722 13.564 1.00 94.75 394 GLU A N 1
ATOM 3032 C CA . GLU A 1 394 ? -15.100 -8.265 13.677 1.00 94.75 394 GLU A CA 1
ATOM 3033 C C . GLU A 1 394 ? -14.288 -7.675 14.846 1.00 94.75 394 GLU A C 1
ATOM 3035 O O . GLU A 1 394 ? -13.670 -6.617 14.692 1.00 94.75 394 GLU A O 1
ATOM 3040 N N . VAL A 1 395 ? -14.232 -8.366 15.994 1.00 96.44 395 VAL A N 1
ATOM 3041 C CA . VAL A 1 395 ? -13.391 -7.956 17.132 1.00 96.44 395 VAL A CA 1
ATOM 3042 C C . VAL A 1 395 ? -11.910 -8.025 16.760 1.00 96.44 395 VAL A C 1
ATOM 3044 O O . VAL A 1 395 ? -11.202 -7.042 16.964 1.00 96.44 395 VAL A O 1
ATOM 3047 N N . ILE A 1 396 ? -11.449 -9.136 16.172 1.00 94.50 396 ILE A N 1
ATOM 3048 C CA . ILE A 1 396 ? -10.060 -9.307 15.712 1.00 94.50 396 ILE A CA 1
ATOM 3049 C C . ILE A 1 396 ? -9.684 -8.181 14.751 1.00 94.50 396 ILE A C 1
ATOM 3051 O O . ILE A 1 396 ? -8.680 -7.512 14.970 1.00 94.50 396 ILE A O 1
ATOM 3055 N N . ARG A 1 397 ? -10.528 -7.886 13.756 1.00 91.44 397 ARG A N 1
ATOM 3056 C CA . ARG A 1 397 ? -10.277 -6.806 12.793 1.00 91.44 397 ARG A CA 1
ATOM 3057 C C . ARG A 1 397 ? -10.127 -5.444 13.470 1.00 91.44 397 ARG A C 1
ATOM 3059 O O . ARG A 1 397 ? -9.264 -4.654 13.087 1.00 91.44 397 ARG A O 1
ATOM 3066 N N . PHE A 1 398 ? -10.965 -5.143 14.465 1.00 94.56 398 PHE A N 1
ATOM 3067 C CA . PHE A 1 398 ? -10.834 -3.903 15.230 1.00 94.56 398 PHE A CA 1
ATOM 3068 C C . PHE A 1 398 ? -9.511 -3.867 16.002 1.00 94.56 398 PHE A C 1
ATOM 3070 O O . PHE A 1 398 ? -8.798 -2.867 15.947 1.00 94.56 398 PHE A O 1
ATOM 3077 N N . LEU A 1 399 ? -9.169 -4.958 16.687 1.00 94.69 399 LEU A N 1
ATOM 3078 C CA . LEU A 1 399 ? -7.928 -5.083 17.446 1.00 94.69 399 LEU A CA 1
ATOM 3079 C C . LEU A 1 399 ? -6.698 -4.924 16.542 1.00 94.69 399 LEU A C 1
ATOM 3081 O O . LEU A 1 399 ? -5.840 -4.096 16.827 1.00 94.69 399 LEU A O 1
ATOM 3085 N N . GLU A 1 400 ? -6.647 -5.624 15.412 1.00 91.19 400 GLU A N 1
ATOM 3086 C CA . GLU A 1 400 ? -5.548 -5.541 14.444 1.00 91.19 400 GLU A CA 1
ATOM 3087 C C . GLU A 1 400 ? -5.380 -4.126 13.878 1.00 91.19 400 GLU A C 1
ATOM 3089 O O . GLU A 1 400 ? -4.257 -3.634 13.779 1.00 91.19 400 GLU A O 1
ATOM 3094 N N . ARG A 1 401 ? -6.486 -3.439 13.559 1.00 90.38 401 ARG A N 1
ATOM 3095 C CA . ARG A 1 401 ? -6.487 -2.044 13.082 1.00 90.38 401 ARG A CA 1
ATOM 3096 C C . ARG A 1 401 ? -5.969 -1.056 14.131 1.00 90.38 401 ARG A C 1
ATOM 3098 O O . ARG A 1 401 ? -5.427 -0.005 13.774 1.00 90.38 401 ARG A O 1
ATOM 3105 N N . HIS A 1 402 ? -6.180 -1.368 15.406 1.00 93.19 402 HIS A N 1
ATOM 3106 C CA . HIS A 1 402 ? -5.832 -0.516 16.537 1.00 93.19 402 HIS A CA 1
ATOM 3107 C C . HIS A 1 402 ? -4.576 -0.961 17.292 1.00 93.19 402 HIS A C 1
ATOM 3109 O O . HIS A 1 402 ? -4.237 -0.335 18.295 1.00 93.19 402 HIS A O 1
ATOM 3115 N N . ASP A 1 403 ? -3.846 -1.949 16.771 1.00 92.94 403 ASP A N 1
ATOM 3116 C CA . ASP A 1 403 ? -2.588 -2.407 17.349 1.00 92.94 403 ASP A CA 1
ATOM 3117 C C . ASP A 1 403 ? -1.585 -1.239 17.488 1.00 92.94 403 ASP A C 1
ATOM 3119 O O . ASP A 1 403 ? -1.279 -0.555 16.500 1.00 92.94 403 ASP A O 1
ATOM 3123 N N . PRO A 1 404 ? -1.079 -0.963 18.703 1.00 91.44 404 PRO A N 1
ATOM 3124 C CA . PRO A 1 404 ? -0.265 0.219 18.964 1.00 91.44 404 PRO A CA 1
ATOM 3125 C C . PRO A 1 404 ? 1.081 0.185 18.235 1.00 91.44 404 PRO A C 1
ATOM 3127 O O . PRO A 1 404 ? 1.534 1.230 17.759 1.00 91.44 404 PRO A O 1
ATOM 3130 N N . ASP A 1 405 ? 1.695 -0.991 18.095 1.00 90.81 405 ASP A N 1
ATOM 3131 C CA . ASP A 1 405 ? 3.010 -1.147 17.474 1.00 90.81 405 ASP A CA 1
ATOM 3132 C C . ASP A 1 405 ? 2.895 -0.975 15.954 1.00 90.81 405 ASP A C 1
ATOM 3134 O O . ASP A 1 405 ? 3.667 -0.229 15.342 1.00 90.81 405 ASP A O 1
ATOM 3138 N N . ARG A 1 406 ? 1.872 -1.582 15.335 1.00 94.00 406 ARG A N 1
ATOM 3139 C CA . ARG A 1 406 ? 1.535 -1.369 13.916 1.00 94.00 406 ARG A CA 1
ATOM 3140 C C . ARG A 1 406 ? 1.259 0.104 13.636 1.00 94.00 406 ARG A C 1
ATOM 3142 O O . ARG A 1 406 ? 1.843 0.701 12.729 1.00 94.00 406 ARG A O 1
ATOM 3149 N N . ARG A 1 407 ? 0.419 0.745 14.448 1.00 94.75 407 ARG A N 1
ATOM 3150 C CA . ARG A 1 407 ? 0.098 2.167 14.271 1.00 94.75 407 ARG A CA 1
ATOM 3151 C C . ARG A 1 407 ? 1.323 3.064 14.453 1.00 94.75 407 ARG A C 1
ATOM 3153 O O . ARG A 1 407 ? 1.500 4.011 13.683 1.00 94.75 407 ARG A O 1
ATOM 3160 N N . ALA A 1 408 ? 2.201 2.756 15.409 1.00 95.69 408 ALA A N 1
ATOM 3161 C CA . ALA A 1 408 ? 3.461 3.472 15.597 1.00 95.69 408 ALA A CA 1
ATOM 3162 C C . ALA A 1 408 ? 4.377 3.358 14.368 1.00 95.69 408 ALA A C 1
ATOM 3164 O O . ALA A 1 408 ? 4.945 4.370 13.945 1.00 95.69 408 ALA A O 1
ATOM 3165 N N . ARG A 1 409 ? 4.468 2.176 13.739 1.00 96.94 409 ARG A N 1
ATOM 3166 C CA . ARG A 1 409 ? 5.190 1.997 12.465 1.00 96.94 409 ARG A CA 1
ATOM 3167 C C . ARG A 1 409 ? 4.584 2.826 11.333 1.00 96.94 409 ARG A C 1
ATOM 3169 O O . ARG A 1 409 ? 5.331 3.490 10.616 1.00 96.94 409 ARG A O 1
ATOM 3176 N N . GLY A 1 410 ? 3.253 2.853 11.233 1.00 97.81 410 GLY A N 1
ATOM 3177 C CA . GLY A 1 410 ? 2.493 3.732 10.335 1.00 97.81 410 GLY A CA 1
ATOM 3178 C C . GLY A 1 410 ? 2.909 5.198 10.438 1.00 97.81 410 GLY A C 1
ATOM 3179 O O . GLY A 1 410 ? 3.334 5.827 9.467 1.00 97.81 410 GLY A O 1
ATOM 3180 N N . ILE A 1 411 ? 2.865 5.728 11.660 1.00 98.25 411 ILE A N 1
ATOM 3181 C CA . ILE A 1 411 ? 3.255 7.108 11.970 1.00 98.25 411 ILE A CA 1
ATOM 3182 C C . ILE A 1 411 ? 4.741 7.345 11.667 1.00 98.25 411 ILE A C 1
ATOM 3184 O O . ILE A 1 411 ? 5.110 8.403 11.156 1.00 98.25 411 ILE A O 1
ATOM 3188 N N . ALA A 1 412 ? 5.612 6.380 11.969 1.00 98.25 412 ALA A N 1
ATOM 3189 C CA . ALA A 1 412 ? 7.038 6.493 11.688 1.00 98.25 412 ALA A CA 1
ATOM 3190 C C . ALA A 1 412 ? 7.326 6.579 10.180 1.00 98.25 412 ALA A C 1
ATOM 3192 O O . ALA A 1 412 ? 8.139 7.409 9.780 1.00 98.25 412 ALA A O 1
ATOM 3193 N N . ALA A 1 413 ? 6.645 5.784 9.348 1.00 98.06 413 ALA A N 1
ATOM 3194 C CA . ALA A 1 413 ? 6.764 5.865 7.890 1.00 98.06 413 ALA A CA 1
ATOM 3195 C C . ALA A 1 413 ? 6.253 7.200 7.344 1.00 98.06 413 ALA A C 1
ATOM 3197 O O . ALA A 1 413 ? 6.957 7.861 6.586 1.00 98.06 413 ALA A O 1
ATOM 3198 N N . ALA A 1 414 ? 5.093 7.662 7.814 1.00 98.44 414 ALA A N 1
ATOM 3199 C CA . ALA A 1 414 ? 4.573 8.979 7.457 1.00 98.44 414 ALA A CA 1
ATOM 3200 C C . ALA A 1 414 ? 5.566 10.112 7.781 1.00 98.44 414 ALA A C 1
ATOM 3202 O O . ALA A 1 414 ? 5.744 11.032 6.987 1.00 98.44 414 ALA A O 1
ATOM 3203 N N . ARG A 1 415 ? 6.267 10.034 8.920 1.00 98.44 415 ARG A N 1
ATOM 3204 C CA . ARG A 1 415 ? 7.301 11.015 9.292 1.00 98.44 415 ARG A CA 1
ATOM 3205 C C . ARG A 1 415 ? 8.536 10.966 8.398 1.00 98.44 415 ARG A C 1
ATOM 3207 O O . ARG A 1 415 ? 9.166 12.006 8.229 1.00 98.44 415 ARG A O 1
ATOM 3214 N N . ARG A 1 416 ? 8.885 9.802 7.838 1.00 98.19 416 ARG A N 1
ATOM 3215 C CA . ARG A 1 416 ? 10.036 9.654 6.930 1.00 98.19 416 ARG A CA 1
ATOM 3216 C C . ARG A 1 416 ? 9.836 10.347 5.587 1.00 98.19 416 ARG A C 1
ATOM 3218 O O . ARG A 1 416 ? 10.835 10.670 4.956 1.00 98.19 416 ARG A O 1
ATOM 3225 N N . LEU A 1 417 ? 8.593 10.633 5.188 1.00 98.50 417 LEU A N 1
ATOM 3226 C CA . LEU A 1 417 ? 8.305 11.442 3.999 1.00 98.50 417 LEU A CA 1
ATOM 3227 C C . LEU A 1 417 ? 8.843 12.874 4.125 1.00 98.50 417 LEU A C 1
ATOM 3229 O O . LEU A 1 417 ? 9.255 13.481 3.137 1.00 98.50 417 LEU A O 1
ATOM 3233 N N . ARG A 1 418 ? 8.864 13.431 5.341 1.00 98.50 418 ARG A N 1
ATOM 3234 C CA . ARG A 1 418 ? 9.325 14.801 5.563 1.00 98.50 418 ARG A CA 1
ATOM 3235 C C . ARG A 1 418 ? 10.817 14.916 5.257 1.00 98.50 418 ARG A C 1
ATOM 3237 O O . ARG A 1 418 ? 11.640 14.226 5.849 1.00 98.50 418 ARG A O 1
ATOM 3244 N N . GLY A 1 419 ? 11.157 15.880 4.409 1.00 97.94 419 GLY A N 1
ATOM 3245 C CA . GLY A 1 419 ? 12.517 16.126 3.941 1.00 97.94 419 GLY A CA 1
ATOM 3246 C C . GLY A 1 419 ? 12.867 15.379 2.656 1.00 97.94 419 GLY A C 1
ATOM 3247 O O . GLY A 1 419 ? 13.928 15.657 2.105 1.00 97.94 419 GLY A O 1
ATOM 3248 N N . GLN A 1 420 ? 11.989 14.497 2.163 1.00 98.69 420 GLN A N 1
ATOM 3249 C CA . GLN A 1 420 ? 12.193 13.834 0.879 1.00 98.69 420 GLN A CA 1
ATOM 3250 C C . GLN A 1 420 ? 11.971 14.787 -0.298 1.00 98.69 420 GLN A C 1
ATOM 3252 O O . GLN A 1 420 ? 11.255 15.793 -0.198 1.00 98.69 420 GLN A O 1
ATOM 3257 N N . ARG A 1 421 ? 12.562 14.443 -1.440 1.00 98.56 421 ARG A N 1
ATOM 3258 C CA . ARG A 1 421 ? 12.460 15.181 -2.696 1.00 98.56 421 ARG A CA 1
ATOM 3259 C C . ARG A 1 421 ? 11.805 14.325 -3.778 1.00 98.56 421 ARG A C 1
ATOM 3261 O O . ARG A 1 421 ? 12.329 13.279 -4.153 1.00 98.56 421 ARG A O 1
ATOM 3268 N N . TYR A 1 422 ? 10.682 14.810 -4.302 1.00 98.75 422 TYR A N 1
ATOM 3269 C CA . TYR A 1 422 ? 9.972 14.204 -5.426 1.00 98.75 422 TYR A CA 1
ATOM 3270 C C . TYR A 1 422 ? 10.456 14.788 -6.754 1.00 98.75 422 TYR A C 1
ATOM 3272 O O . TYR A 1 422 ? 10.418 16.006 -6.931 1.00 98.75 422 TYR A O 1
ATOM 3280 N N . GLY A 1 423 ? 10.885 13.942 -7.687 1.00 98.25 423 GLY A N 1
ATOM 3281 C CA . GLY A 1 423 ? 11.179 14.335 -9.065 1.00 98.25 423 GLY A CA 1
ATOM 3282 C C . GLY A 1 423 ? 9.916 14.332 -9.923 1.00 98.25 423 GLY A C 1
ATOM 3283 O O . GLY A 1 423 ? 9.447 13.267 -10.309 1.00 98.25 423 GLY A O 1
ATOM 3284 N N . GLU A 1 424 ? 9.382 15.510 -10.239 1.00 97.75 424 GLU A N 1
ATOM 3285 C CA . GLU A 1 424 ? 8.283 15.683 -11.197 1.00 97.75 424 GLU A CA 1
ATOM 3286 C C . GLU A 1 424 ? 8.895 15.888 -12.588 1.00 97.75 424 GLU A C 1
ATOM 3288 O O . GLU A 1 424 ? 9.342 16.990 -12.928 1.00 97.75 424 GLU A O 1
ATOM 3293 N N . PHE A 1 425 ? 9.013 14.811 -13.368 1.00 97.12 425 PHE A N 1
ATOM 3294 C CA . PHE A 1 425 ? 9.677 14.871 -14.666 1.00 97.12 425 PHE A CA 1
ATOM 3295 C C . PHE A 1 425 ? 8.676 15.118 -15.798 1.00 97.12 425 PHE A C 1
ATOM 3297 O O . PHE A 1 425 ? 7.957 14.210 -16.209 1.00 97.12 425 PHE A O 1
ATOM 3304 N N . ASP A 1 426 ? 8.670 16.366 -16.277 1.00 93.38 426 ASP A N 1
ATOM 3305 C CA . ASP A 1 426 ? 7.623 17.095 -17.011 1.00 93.38 426 ASP A CA 1
ATOM 3306 C C . ASP A 1 426 ? 6.359 17.380 -16.180 1.00 93.38 426 ASP A C 1
ATOM 3308 O O . ASP A 1 426 ? 6.267 18.425 -15.547 1.00 93.38 426 ASP A O 1
ATOM 3312 N N . GLY A 1 427 ? 5.348 16.518 -16.170 1.00 89.81 427 GLY A N 1
ATOM 3313 C CA . GLY A 1 427 ? 4.095 16.816 -15.480 1.00 89.81 427 GLY A CA 1
ATOM 3314 C C . GLY A 1 427 ? 3.020 15.756 -15.705 1.00 89.81 427 GLY A C 1
ATOM 3315 O O . GLY A 1 427 ? 3.312 14.660 -16.155 1.00 89.81 427 GLY A O 1
ATOM 3316 N N . PRO A 1 428 ? 1.752 16.034 -15.391 1.00 91.31 428 PRO A N 1
ATOM 3317 C CA . PRO A 1 428 ? 0.695 15.037 -15.521 1.00 91.31 428 PRO A CA 1
ATOM 3318 C C . PRO A 1 428 ? 0.516 14.581 -16.971 1.00 91.31 428 PRO A C 1
ATOM 3320 O O . PRO A 1 428 ? 0.306 15.394 -17.874 1.00 91.31 428 PRO A O 1
ATOM 3323 N N . SER A 1 429 ? 0.513 13.268 -17.170 1.00 96.31 429 SER A N 1
ATOM 3324 C CA . SER A 1 429 ? 0.230 12.650 -18.461 1.00 96.31 429 SER A CA 1
ATOM 3325 C C . SER A 1 429 ? -1.268 12.655 -18.789 1.00 96.31 429 SER A C 1
ATOM 3327 O O . SER A 1 429 ? -2.119 12.499 -17.908 1.00 96.31 429 SER A O 1
ATOM 3329 N N . MET A 1 430 ? -1.596 12.853 -20.071 1.00 96.06 430 MET A N 1
ATOM 3330 C CA . MET A 1 430 ? -2.936 12.664 -20.665 1.00 96.06 430 MET A CA 1
ATOM 3331 C C . MET A 1 430 ? -4.109 13.353 -19.934 1.00 96.06 430 MET A C 1
ATOM 3333 O O . MET A 1 430 ? -5.262 12.934 -20.037 1.00 96.06 430 MET A O 1
ATOM 3337 N N . GLY A 1 431 ? -3.841 14.436 -19.200 1.00 93.62 431 GLY A N 1
ATOM 3338 C CA . GLY A 1 431 ? -4.862 15.164 -18.441 1.00 93.62 431 GLY A CA 1
ATOM 3339 C C . GLY A 1 431 ? -5.325 14.464 -17.157 1.00 93.62 431 GLY A C 1
ATOM 3340 O O . GLY A 1 431 ? -6.365 14.831 -16.601 1.00 93.62 431 GLY A O 1
ATOM 3341 N N . MET A 1 432 ? -4.578 13.475 -16.657 1.00 94.88 432 MET A N 1
ATOM 3342 C CA . MET A 1 432 ? -4.881 12.821 -15.388 1.00 94.88 432 MET A CA 1
ATOM 3343 C C . MET A 1 432 ? -4.682 13.774 -14.206 1.00 94.88 432 MET A C 1
ATOM 3345 O O . MET A 1 432 ? -3.569 14.146 -13.831 1.00 94.88 432 MET A O 1
ATOM 3349 N N . TYR A 1 433 ? -5.784 14.114 -13.537 1.00 93.19 433 TYR A N 1
ATOM 3350 C CA . TYR A 1 433 ? -5.796 15.011 -12.372 1.00 93.19 433 TYR A CA 1
ATOM 3351 C C . TYR A 1 433 ? -5.002 14.507 -11.160 1.00 93.19 433 TYR A C 1
ATOM 3353 O O . TYR A 1 433 ? -4.736 15.271 -10.224 1.00 93.19 433 TYR A O 1
ATOM 3361 N N . THR A 1 434 ? -4.640 13.227 -11.146 1.00 94.56 434 THR A N 1
ATOM 3362 C CA . THR A 1 434 ? -3.844 12.621 -10.081 1.00 94.56 434 THR A CA 1
ATOM 3363 C C . THR A 1 434 ? -2.352 12.935 -10.208 1.00 94.56 434 THR A C 1
ATOM 3365 O O . THR A 1 434 ? -1.671 12.952 -9.185 1.00 94.56 434 THR A O 1
ATOM 3368 N N . GLY A 1 435 ? -1.876 13.305 -11.404 1.00 94.31 435 GLY A N 1
ATOM 3369 C CA . GLY A 1 435 ? -0.515 13.800 -11.620 1.00 94.31 435 GLY A CA 1
ATOM 3370 C C . GLY A 1 435 ? -0.314 15.279 -11.271 1.00 94.31 435 GLY A C 1
ATOM 3371 O O . GLY A 1 435 ? 0.795 15.681 -10.942 1.00 94.31 435 GLY A O 1
ATOM 3372 N N . HIS A 1 436 ? -1.379 16.093 -11.276 1.00 93.94 436 HIS A N 1
ATOM 3373 C CA . HIS A 1 436 ? -1.291 17.527 -10.969 1.00 93.94 436 HIS A CA 1
ATOM 3374 C C . HIS A 1 436 ? -0.977 17.778 -9.486 1.00 93.94 436 HIS A C 1
ATOM 3376 O O . HIS A 1 436 ? -1.822 17.521 -8.627 1.00 93.94 436 HIS A O 1
ATOM 3382 N N . ILE A 1 437 ? 0.167 18.375 -9.161 1.00 91.44 437 ILE A N 1
ATOM 3383 C CA . ILE A 1 437 ? 0.550 18.655 -7.769 1.00 91.44 437 ILE A CA 1
ATOM 3384 C C . ILE A 1 437 ? 0.322 20.125 -7.395 1.00 91.44 437 ILE A C 1
ATOM 3386 O O . ILE A 1 437 ? 0.621 21.034 -8.163 1.00 91.44 437 ILE A O 1
ATOM 3390 N N . ASP A 1 438 ? -0.162 20.360 -6.172 1.00 94.50 438 ASP A N 1
ATOM 3391 C CA . ASP A 1 438 ? 0.072 21.630 -5.478 1.00 94.50 438 ASP A CA 1
ATOM 3392 C C . ASP A 1 438 ? 1.323 21.463 -4.605 1.00 94.50 438 ASP A C 1
ATOM 3394 O O . ASP A 1 438 ? 1.300 20.789 -3.571 1.00 94.50 438 ASP A O 1
ATOM 3398 N N . GLN A 1 439 ? 2.432 22.050 -5.055 1.00 95.94 439 GLN A N 1
ATOM 3399 C CA . GLN A 1 439 ? 3.739 21.886 -4.415 1.00 95.94 439 GLN A CA 1
ATOM 3400 C C . GLN A 1 439 ? 3.776 22.527 -3.019 1.00 95.94 439 GLN A C 1
ATOM 3402 O O . GLN A 1 439 ? 4.464 22.027 -2.129 1.00 95.94 439 GLN A O 1
ATOM 3407 N N . SER A 1 440 ? 3.000 23.597 -2.803 1.00 97.44 440 SER A N 1
ATOM 3408 C CA . SER A 1 440 ? 2.902 24.247 -1.489 1.00 97.44 440 SER A CA 1
ATOM 3409 C C . SER A 1 440 ? 2.155 23.350 -0.509 1.00 97.44 440 SER A C 1
ATOM 3411 O O . SER A 1 440 ? 2.608 23.168 0.619 1.00 97.44 440 SER A O 1
ATOM 3413 N N . GLN A 1 441 ? 1.068 22.720 -0.966 1.00 96.94 441 GLN A N 1
ATOM 3414 C CA . GLN A 1 441 ? 0.335 21.736 -0.172 1.00 96.94 441 GLN A CA 1
ATOM 3415 C C . GLN A 1 441 ? 1.218 20.535 0.194 1.00 96.94 441 GLN A C 1
ATOM 3417 O O . GLN A 1 441 ? 1.185 20.086 1.336 1.00 96.94 441 GLN A O 1
ATOM 3422 N N . TRP A 1 442 ? 2.027 20.019 -0.739 1.00 97.94 442 TRP A N 1
ATOM 3423 C CA . TRP A 1 442 ? 2.940 18.904 -0.452 1.00 97.94 442 TRP A CA 1
ATOM 3424 C C . TRP A 1 442 ? 4.005 19.267 0.584 1.00 97.94 442 TRP A C 1
ATOM 3426 O O . TRP A 1 442 ? 4.270 18.480 1.497 1.00 97.94 442 TRP A O 1
ATOM 3436 N N . MET A 1 443 ? 4.573 20.469 0.487 1.00 98.00 443 MET A N 1
ATOM 3437 C CA . MET A 1 443 ? 5.531 20.960 1.474 1.00 98.00 443 MET A CA 1
ATOM 3438 C C . MET A 1 443 ? 4.881 21.146 2.854 1.00 98.00 443 MET A C 1
ATOM 3440 O O . MET A 1 443 ? 5.454 20.734 3.860 1.00 98.00 443 MET A O 1
ATOM 3444 N N . GLU A 1 444 ? 3.684 21.732 2.924 1.00 97.81 444 GLU A N 1
ATOM 3445 C CA . GLU A 1 444 ? 2.977 21.969 4.189 1.00 97.81 444 GLU A CA 1
ATOM 3446 C C . GLU A 1 444 ? 2.517 20.661 4.850 1.00 97.81 444 GLU A C 1
ATOM 3448 O O . GLU A 1 444 ? 2.762 20.444 6.038 1.00 97.81 444 GLU A O 1
ATOM 3453 N N . GLN A 1 445 ? 1.868 19.786 4.079 1.00 98.06 445 GLN A N 1
ATOM 3454 C CA . GLN A 1 445 ? 1.190 18.600 4.596 1.00 98.06 445 GLN A CA 1
ATOM 3455 C C . GLN A 1 445 ? 2.129 17.401 4.765 1.00 98.06 445 GLN A C 1
ATOM 3457 O O . GLN A 1 445 ? 2.067 16.713 5.782 1.00 98.06 445 GLN A O 1
ATOM 3462 N N . PHE A 1 446 ? 3.008 17.148 3.793 1.00 98.44 446 PHE A N 1
ATOM 3463 C CA . PHE A 1 446 ? 3.884 15.969 3.787 1.00 98.44 446 PHE A CA 1
ATOM 3464 C C . PHE A 1 446 ? 5.347 16.317 4.081 1.00 98.44 446 PHE A C 1
ATOM 3466 O O . PHE A 1 446 ? 6.136 15.437 4.418 1.00 98.44 446 PHE A O 1
ATOM 3473 N N . GLY A 1 447 ? 5.730 17.595 3.989 1.00 98.25 447 GLY A N 1
ATOM 3474 C CA . GLY A 1 447 ? 7.127 18.011 4.110 1.00 98.25 447 GLY A CA 1
ATOM 3475 C C . GLY A 1 447 ? 7.989 17.570 2.928 1.00 98.25 447 GLY A C 1
ATOM 3476 O O . GLY A 1 447 ? 9.197 17.433 3.102 1.00 98.25 447 GLY A O 1
ATOM 3477 N N . ILE A 1 448 ? 7.379 17.313 1.768 1.00 98.75 448 ILE A N 1
ATOM 3478 C CA . ILE A 1 448 ? 8.061 16.829 0.562 1.00 98.75 448 ILE A CA 1
ATOM 3479 C C . ILE A 1 448 ? 8.361 18.011 -0.355 1.00 98.75 448 ILE A C 1
ATOM 3481 O O . ILE A 1 448 ? 7.482 18.819 -0.661 1.00 98.75 448 ILE A O 1
ATOM 3485 N N . HIS A 1 449 ? 9.600 18.090 -0.834 1.00 98.25 449 HIS A N 1
ATOM 3486 C CA . HIS A 1 449 ? 9.995 19.065 -1.840 1.00 98.25 449 HIS A CA 1
ATOM 3487 C C . HIS A 1 449 ? 9.714 18.530 -3.246 1.00 98.25 449 HIS A C 1
ATOM 3489 O O . HIS A 1 449 ? 10.357 17.581 -3.688 1.00 98.25 449 HIS A O 1
ATOM 3495 N N . VAL A 1 450 ? 8.830 19.187 -3.996 1.00 98.19 450 VAL A N 1
ATOM 3496 C CA . VAL A 1 450 ? 8.608 18.868 -5.413 1.00 98.19 450 VAL A CA 1
ATOM 3497 C C . VAL A 1 450 ? 9.669 19.552 -6.267 1.00 98.19 450 VAL A C 1
ATOM 3499 O O . VAL A 1 450 ? 9.858 20.765 -6.205 1.00 98.19 450 VAL A O 1
ATOM 3502 N N . PHE A 1 451 ? 10.402 18.767 -7.046 1.00 97.12 451 PHE A N 1
ATOM 3503 C CA . PHE A 1 451 ? 11.418 19.238 -7.969 1.00 97.12 451 PHE A CA 1
ATOM 3504 C C . PHE A 1 451 ? 11.018 18.918 -9.402 1.00 97.12 451 PHE A C 1
ATOM 3506 O O . PHE A 1 451 ? 11.136 17.784 -9.858 1.00 97.12 451 PHE A O 1
ATOM 3513 N N . HIS A 1 452 ? 10.589 19.953 -10.114 1.00 96.19 452 HIS A N 1
ATOM 3514 C CA . HIS A 1 452 ? 10.249 19.843 -11.520 1.00 96.19 452 HIS A CA 1
ATOM 3515 C C . HIS A 1 452 ? 11.496 19.896 -12.417 1.00 96.19 452 HIS A C 1
ATOM 3517 O O . HIS A 1 452 ? 12.372 20.763 -12.256 1.00 96.19 452 HIS A O 1
ATOM 3523 N N . ARG A 1 453 ? 11.546 19.017 -13.421 1.00 96.00 453 ARG A N 1
ATOM 3524 C CA . ARG A 1 453 ? 12.518 19.073 -14.523 1.00 96.00 453 ARG A CA 1
ATOM 3525 C C . ARG A 1 453 ? 11.901 18.522 -15.801 1.00 96.00 453 ARG A C 1
ATOM 3527 O O . ARG A 1 453 ? 11.153 17.565 -15.730 1.00 96.00 453 ARG A O 1
ATOM 3534 N N . SER A 1 454 ? 12.242 19.078 -16.962 1.00 95.62 454 SER A N 1
ATOM 3535 C CA . SER A 1 454 ? 11.747 18.518 -18.225 1.00 95.62 454 SER A CA 1
ATOM 3536 C C . SER A 1 454 ? 12.473 17.225 -18.607 1.00 95.62 454 SER A C 1
ATOM 3538 O O . SER A 1 454 ? 13.690 17.151 -18.410 1.00 95.62 454 SER A O 1
ATOM 3540 N N . ALA A 1 455 ? 11.786 16.254 -19.224 1.00 92.62 455 ALA A N 1
ATOM 3541 C CA . ALA A 1 455 ? 12.428 15.030 -19.706 1.00 92.62 455 ALA A CA 1
ATOM 3542 C C . ALA A 1 455 ? 13.451 15.279 -20.826 1.00 92.62 455 ALA A C 1
ATOM 3544 O O . ALA A 1 455 ? 14.340 14.452 -21.038 1.00 92.62 455 ALA A O 1
ATOM 3545 N N . LEU A 1 456 ? 13.424 16.446 -21.487 1.00 93.44 456 LEU A N 1
ATOM 3546 C CA . LEU A 1 456 ? 14.483 16.859 -22.419 1.00 93.44 456 LEU A CA 1
ATOM 3547 C C . LEU A 1 456 ? 15.878 16.870 -21.774 1.00 93.44 456 LEU A C 1
ATOM 3549 O O . LEU A 1 456 ? 16.875 16.651 -22.464 1.00 93.44 456 LEU A O 1
ATOM 3553 N N . GLU A 1 457 ? 15.962 17.066 -20.456 1.00 95.44 457 GLU A N 1
ATOM 3554 C CA . GLU A 1 457 ? 17.217 16.916 -19.715 1.00 95.44 457 GLU A CA 1
ATOM 3555 C C . GLU A 1 457 ? 17.784 15.497 -19.854 1.00 95.44 457 GLU A C 1
ATOM 3557 O O . GLU A 1 457 ? 18.986 15.318 -20.060 1.00 95.44 457 GLU A O 1
ATOM 3562 N N . PHE A 1 458 ? 16.926 14.475 -19.814 1.00 95.38 458 PHE A N 1
ATOM 3563 C CA . PHE A 1 458 ? 17.343 13.087 -19.995 1.00 95.38 458 PHE A CA 1
ATOM 3564 C C . PHE A 1 458 ? 17.714 12.800 -21.443 1.00 95.38 458 PHE A C 1
ATOM 3566 O O . PHE A 1 458 ? 18.707 12.117 -21.675 1.00 95.38 458 PHE A O 1
ATOM 3573 N N . ALA A 1 459 ? 17.009 13.388 -22.416 1.00 91.25 459 ALA A N 1
ATOM 3574 C CA . ALA A 1 459 ? 17.409 13.305 -23.821 1.00 91.25 459 ALA A CA 1
ATOM 3575 C C . ALA A 1 459 ? 18.839 13.823 -24.042 1.00 91.25 459 ALA A C 1
ATOM 3577 O O . ALA A 1 459 ? 19.631 13.171 -24.722 1.00 91.25 459 ALA A O 1
ATOM 3578 N N . ASN A 1 460 ? 19.196 14.943 -23.410 1.00 94.31 460 ASN A N 1
ATOM 3579 C CA . ASN A 1 460 ? 20.555 15.477 -23.451 1.00 94.31 460 ASN A CA 1
ATOM 3580 C C . ASN A 1 460 ? 21.562 14.560 -22.726 1.00 94.31 460 ASN A C 1
ATOM 3582 O O . ASN A 1 460 ? 22.636 14.267 -23.250 1.00 94.31 460 ASN A O 1
ATOM 3586 N N . ARG A 1 461 ? 21.215 14.048 -21.539 1.00 96.56 461 ARG A N 1
ATOM 3587 C CA . ARG A 1 461 ? 22.105 13.182 -20.744 1.00 96.56 461 ARG A CA 1
ATOM 3588 C C . ARG A 1 461 ? 22.351 11.814 -21.356 1.00 96.56 461 ARG A C 1
ATOM 3590 O O . ARG A 1 461 ? 23.459 11.304 -21.208 1.00 96.56 461 ARG A O 1
ATOM 3597 N N . MET A 1 462 ? 21.388 11.241 -22.076 1.00 96.25 462 MET A N 1
ATOM 3598 C CA . MET A 1 462 ? 21.577 9.975 -22.791 1.00 96.25 462 MET A CA 1
ATOM 3599 C C . MET A 1 462 ? 22.797 10.013 -23.722 1.00 96.25 462 MET A C 1
ATOM 3601 O O . MET A 1 462 ? 23.486 9.005 -23.852 1.00 96.25 462 MET A O 1
ATOM 3605 N N . ALA A 1 463 ? 23.105 11.172 -24.319 1.00 93.38 463 ALA A N 1
ATOM 3606 C CA . ALA A 1 463 ? 24.273 11.350 -25.184 1.00 93.38 463 ALA A CA 1
ATOM 3607 C C . ALA A 1 463 ? 25.617 11.316 -24.430 1.00 93.38 463 ALA A C 1
ATOM 3609 O O . ALA A 1 463 ? 26.663 11.140 -25.047 1.00 93.38 463 ALA A O 1
ATOM 3610 N N . THR A 1 464 ? 25.598 11.488 -23.106 1.00 95.81 464 THR A N 1
ATOM 3611 C CA . THR A 1 464 ? 26.794 11.455 -22.248 1.00 95.81 464 THR A CA 1
ATOM 3612 C C . THR A 1 464 ? 27.071 10.070 -21.658 1.00 95.81 464 THR A C 1
ATOM 3614 O O . THR A 1 464 ? 28.148 9.845 -21.108 1.00 95.81 464 THR A O 1
ATOM 3617 N N . ILE A 1 465 ? 26.122 9.133 -21.774 1.00 98.25 465 ILE A N 1
ATOM 3618 C CA . ILE A 1 465 ? 26.283 7.761 -21.289 1.00 98.25 465 ILE A CA 1
ATOM 3619 C C . ILE A 1 465 ? 27.226 7.003 -22.222 1.00 98.25 465 ILE A C 1
ATOM 3621 O O . ILE A 1 465 ? 27.003 6.940 -23.433 1.00 98.25 465 ILE A O 1
ATOM 3625 N N . THR A 1 466 ? 28.280 6.415 -21.654 1.00 98.31 466 THR A N 1
ATOM 3626 C CA . THR A 1 466 ? 29.311 5.744 -22.450 1.00 98.31 466 THR A CA 1
ATOM 3627 C C . THR A 1 466 ? 28.800 4.424 -23.042 1.00 98.31 466 THR A C 1
ATOM 3629 O O . THR A 1 466 ? 28.005 3.731 -22.394 1.00 98.31 466 THR A O 1
ATOM 3632 N N . PRO A 1 467 ? 29.247 4.036 -24.253 1.00 98.50 467 PRO A N 1
ATOM 3633 C CA . PRO A 1 467 ? 28.836 2.783 -24.884 1.00 98.50 467 PRO A CA 1
ATOM 3634 C C . PRO A 1 467 ? 29.088 1.542 -24.022 1.00 98.50 467 PRO A C 1
ATOM 3636 O O . PRO A 1 467 ? 28.286 0.617 -24.052 1.00 98.50 467 PRO A O 1
ATOM 3639 N N . GLU A 1 468 ? 30.145 1.532 -23.210 1.00 98.62 468 GLU A N 1
ATOM 3640 C CA . GLU A 1 468 ? 30.509 0.398 -22.353 1.00 98.62 468 GLU A CA 1
ATOM 3641 C C . GLU A 1 468 ? 29.464 0.159 -21.254 1.00 98.62 468 GLU A C 1
ATOM 3643 O O . GLU A 1 468 ? 29.088 -0.985 -21.001 1.00 98.62 468 GLU A O 1
ATOM 3648 N N . ARG A 1 469 ? 28.936 1.229 -20.635 1.00 98.56 469 ARG A N 1
ATOM 3649 C CA . ARG A 1 469 ? 27.857 1.112 -19.634 1.00 98.56 469 ARG A CA 1
ATOM 3650 C C . ARG A 1 469 ? 26.560 0.609 -20.259 1.00 98.56 469 ARG A C 1
ATOM 3652 O O . ARG A 1 469 ? 25.819 -0.130 -19.617 1.00 98.56 469 ARG A O 1
ATOM 3659 N N . VAL A 1 470 ? 26.289 1.011 -21.502 1.00 98.81 470 VAL A N 1
ATOM 3660 C CA . VAL A 1 470 ? 25.115 0.550 -22.257 1.00 98.81 470 VAL A CA 1
ATOM 3661 C C . VAL A 1 470 ? 25.265 -0.919 -22.629 1.00 98.81 470 VAL A C 1
ATOM 3663 O O . VAL A 1 470 ? 24.329 -1.686 -22.431 1.00 98.81 470 VAL A O 1
ATOM 3666 N N . GLN A 1 471 ? 26.440 -1.314 -23.120 1.00 98.81 471 GLN A N 1
ATOM 3667 C CA . GLN A 1 471 ? 26.745 -2.692 -23.486 1.00 98.81 471 GLN A CA 1
ATOM 3668 C C . GLN A 1 471 ? 26.568 -3.635 -22.291 1.00 98.81 471 GLN A C 1
ATOM 3670 O O . GLN A 1 471 ? 25.877 -4.639 -22.419 1.00 98.81 471 GLN A O 1
ATOM 3675 N N . ALA A 1 472 ? 27.085 -3.267 -21.115 1.00 98.81 472 ALA A N 1
ATOM 3676 C CA . ALA A 1 472 ? 26.903 -4.051 -19.893 1.00 98.81 472 ALA A CA 1
ATOM 3677 C C . ALA A 1 472 ? 25.420 -4.225 -19.513 1.00 98.81 472 ALA A C 1
ATOM 3679 O O . ALA A 1 472 ? 25.008 -5.304 -19.096 1.00 98.81 472 ALA A O 1
ATOM 3680 N N . GLY A 1 473 ? 24.601 -3.181 -19.687 1.00 98.69 473 GLY A N 1
ATOM 3681 C CA . GLY A 1 473 ? 23.159 -3.267 -19.443 1.00 98.69 473 GLY A CA 1
ATOM 3682 C C . GLY A 1 473 ? 22.425 -4.155 -20.447 1.00 98.69 473 GLY A C 1
ATOM 3683 O O . GLY A 1 473 ? 21.545 -4.918 -20.056 1.00 98.69 473 GLY A O 1
ATOM 3684 N N . LEU A 1 474 ? 22.802 -4.100 -21.728 1.00 98.81 474 LEU A N 1
ATOM 3685 C CA . LEU A 1 474 ? 22.263 -4.996 -22.754 1.00 98.81 474 LEU A CA 1
ATOM 3686 C C . LEU A 1 474 ? 22.612 -6.455 -22.452 1.00 98.81 474 LEU A C 1
ATOM 3688 O O . LEU A 1 474 ? 21.714 -7.290 -22.424 1.00 98.81 474 LEU A O 1
ATOM 3692 N N . GLU A 1 475 ? 23.880 -6.742 -22.153 1.00 98.75 475 GLU A N 1
ATOM 3693 C CA . GLU A 1 475 ? 24.353 -8.086 -21.801 1.00 98.75 475 GLU A CA 1
ATOM 3694 C C . GLU A 1 475 ? 23.637 -8.628 -20.564 1.00 98.75 475 GLU A C 1
ATOM 3696 O O . GLU A 1 475 ? 23.219 -9.782 -20.544 1.00 98.75 475 GLU A O 1
ATOM 3701 N N . TRP A 1 476 ? 23.432 -7.787 -19.549 1.00 98.69 476 TRP A N 1
ATOM 3702 C CA . TRP A 1 476 ? 22.698 -8.167 -18.348 1.00 98.69 476 TRP A CA 1
ATOM 3703 C C . TRP A 1 476 ? 21.234 -8.509 -18.650 1.00 98.69 476 TRP A C 1
ATOM 3705 O O . TRP A 1 476 ? 20.728 -9.527 -18.176 1.00 98.69 476 TRP A O 1
ATOM 3715 N N . LEU A 1 477 ? 20.553 -7.697 -19.468 1.00 98.62 477 LEU A N 1
ATOM 3716 C CA . LEU A 1 477 ? 19.171 -7.965 -19.877 1.00 98.62 477 LEU A CA 1
ATOM 3717 C C . LEU A 1 477 ? 19.082 -9.242 -20.720 1.00 98.62 477 LEU A C 1
ATOM 3719 O O . LEU A 1 477 ? 18.208 -10.065 -20.466 1.00 98.62 477 LEU A O 1
ATOM 3723 N N . GLU A 1 478 ? 19.993 -9.440 -21.671 1.00 98.19 478 GLU A N 1
ATOM 3724 C CA . GLU A 1 478 ? 20.076 -10.650 -22.499 1.00 98.19 478 GLU A CA 1
ATOM 3725 C C . GLU A 1 478 ? 20.390 -11.905 -21.673 1.00 98.19 478 GLU A C 1
ATOM 3727 O O . GLU A 1 478 ? 19.879 -12.984 -21.970 1.00 98.19 478 GLU A O 1
ATOM 3732 N N . GLN A 1 479 ? 21.201 -11.773 -20.621 1.00 98.31 479 GLN A N 1
ATOM 3733 C CA . GLN A 1 479 ? 21.572 -12.876 -19.740 1.00 98.31 479 GLN A CA 1
ATOM 3734 C C . GLN A 1 479 ? 20.446 -13.275 -18.778 1.00 98.31 479 GLN A C 1
ATOM 3736 O O . GLN A 1 479 ? 20.321 -14.456 -18.441 1.00 98.31 479 GLN A O 1
ATOM 3741 N N . HIS A 1 480 ? 19.679 -12.306 -18.272 1.00 98.19 480 HIS A N 1
ATOM 3742 C CA . HIS A 1 480 ? 18.769 -12.531 -17.148 1.00 98.19 480 HIS A CA 1
ATOM 3743 C C . HIS A 1 480 ? 17.287 -12.501 -17.505 1.00 98.19 480 HIS A C 1
ATOM 3745 O O . HIS A 1 480 ? 16.516 -13.162 -16.808 1.00 98.19 480 HIS A O 1
ATOM 3751 N N . CYS A 1 481 ? 16.873 -11.787 -18.556 1.00 97.94 481 CYS A N 1
ATOM 3752 C CA . CYS A 1 481 ? 15.491 -11.868 -19.027 1.00 97.94 481 CYS A CA 1
ATOM 3753 C C . CYS A 1 481 ? 15.201 -13.282 -19.538 1.00 97.94 481 CYS A C 1
ATOM 3755 O O . CYS A 1 481 ? 16.025 -13.891 -20.218 1.00 97.94 481 CYS A O 1
ATOM 3757 N N . GLY A 1 482 ? 14.005 -13.796 -19.254 1.00 98.25 482 GLY A N 1
ATOM 3758 C CA . GLY A 1 482 ? 13.565 -15.085 -19.789 1.00 98.25 482 GLY A CA 1
ATOM 3759 C C . GLY A 1 482 ? 13.454 -15.087 -21.316 1.00 98.25 482 GLY A C 1
ATOM 3760 O O . GLY A 1 482 ? 13.751 -16.094 -21.955 1.00 98.25 482 GLY A O 1
ATOM 3761 N N . GLU A 1 483 ? 13.037 -13.964 -21.906 1.00 98.44 483 GLU A N 1
ATOM 3762 C CA . GLU A 1 483 ? 12.912 -13.807 -23.358 1.00 98.44 483 GLU A CA 1
ATOM 3763 C C . GLU A 1 483 ? 13.021 -12.330 -23.772 1.00 98.44 483 GLU A C 1
ATOM 3765 O O . GLU A 1 483 ? 12.483 -11.451 -23.097 1.00 98.44 483 GLU A O 1
ATOM 3770 N N . ILE A 1 484 ? 13.637 -12.052 -24.925 1.00 98.62 484 ILE A N 1
ATOM 3771 C CA . ILE A 1 484 ? 13.543 -10.752 -25.608 1.00 98.62 484 ILE A CA 1
ATOM 3772 C C . ILE A 1 484 ? 12.986 -10.983 -27.012 1.00 98.62 484 ILE A C 1
ATOM 3774 O O . ILE A 1 484 ? 13.582 -11.696 -27.821 1.00 98.62 484 ILE A O 1
ATOM 3778 N N . ARG A 1 485 ? 11.836 -10.375 -27.312 1.00 98.12 485 ARG A N 1
ATOM 3779 C CA . ARG A 1 485 ? 11.138 -10.540 -28.592 1.00 98.12 485 ARG A CA 1
ATOM 3780 C C . ARG A 1 485 ? 11.506 -9.432 -29.561 1.00 98.12 485 ARG A C 1
ATOM 3782 O O . ARG A 1 485 ? 10.837 -8.408 -29.652 1.00 98.12 485 ARG A O 1
ATOM 3789 N N . TRP A 1 486 ? 12.578 -9.653 -30.307 1.00 97.81 486 TRP A N 1
ATOM 3790 C CA . TRP A 1 486 ? 13.032 -8.702 -31.316 1.00 97.81 486 TRP A CA 1
ATOM 3791 C C . TRP A 1 486 ? 11.996 -8.498 -32.429 1.00 97.81 486 TRP A C 1
ATOM 3793 O O . TRP A 1 486 ? 11.401 -9.447 -32.938 1.00 97.81 486 TRP A O 1
ATOM 3803 N N . GLN A 1 487 ? 11.823 -7.243 -32.836 1.00 95.94 487 GLN A N 1
ATOM 3804 C CA . GLN A 1 487 ? 10.991 -6.842 -33.963 1.00 95.94 487 GLN A CA 1
ATOM 3805 C C . GLN A 1 487 ? 11.647 -5.662 -34.679 1.00 95.94 487 GLN A C 1
ATOM 3807 O O . GLN A 1 487 ? 11.857 -4.598 -34.090 1.00 95.94 487 GLN A O 1
ATOM 3812 N N . GLU A 1 488 ? 11.941 -5.839 -35.966 1.00 92.00 488 GLU A N 1
ATOM 3813 C CA . GLU A 1 488 ? 12.557 -4.804 -36.793 1.00 92.00 488 GLU A CA 1
ATOM 3814 C C . GLU A 1 488 ? 11.771 -3.484 -36.730 1.00 92.00 488 GLU A C 1
ATOM 3816 O O . GLU A 1 488 ? 10.540 -3.463 -36.763 1.00 92.00 488 GLU A O 1
ATOM 3821 N N . GLY A 1 489 ? 12.494 -2.372 -36.579 1.00 87.31 489 GLY A N 1
ATOM 3822 C CA . GLY A 1 489 ? 11.917 -1.029 -36.473 1.00 87.31 489 GLY A CA 1
ATOM 3823 C C . GLY A 1 489 ? 11.229 -0.703 -35.141 1.00 87.31 489 GLY A C 1
ATOM 3824 O O . GLY A 1 489 ? 10.871 0.453 -34.934 1.00 87.31 489 GLY A O 1
ATOM 3825 N N . ARG A 1 490 ? 11.061 -1.671 -34.228 1.00 91.81 490 ARG A N 1
ATOM 3826 C CA . ARG A 1 490 ? 10.315 -1.495 -32.967 1.00 91.81 490 ARG A CA 1
ATOM 3827 C C . ARG A 1 490 ? 11.161 -1.838 -31.742 1.00 91.81 490 ARG A C 1
ATOM 3829 O O . ARG A 1 490 ? 11.450 -0.961 -30.927 1.00 91.81 490 ARG A O 1
ATOM 3836 N N . LEU A 1 491 ? 11.615 -3.085 -31.641 1.00 97.06 491 LEU A N 1
ATOM 3837 C CA . LEU A 1 491 ? 12.532 -3.570 -30.610 1.00 97.06 491 LEU A CA 1
ATOM 3838 C C . LEU A 1 491 ? 13.754 -4.188 -31.288 1.00 97.06 491 LEU A C 1
ATOM 3840 O O . LEU A 1 491 ? 13.656 -5.278 -31.849 1.00 97.06 491 LEU A O 1
ATOM 3844 N N . THR A 1 492 ? 14.887 -3.486 -31.273 1.00 96.81 492 THR A N 1
ATOM 3845 C CA . THR A 1 492 ? 16.097 -3.877 -32.013 1.00 96.81 492 THR A CA 1
ATOM 3846 C C . THR A 1 492 ? 17.326 -4.009 -31.105 1.00 96.81 492 THR A C 1
ATOM 3848 O O . THR A 1 492 ? 17.453 -3.232 -30.150 1.00 96.81 492 THR A O 1
ATOM 3851 N N . PRO A 1 493 ? 18.222 -4.981 -31.389 1.00 97.06 493 PRO A N 1
ATOM 3852 C CA . PRO A 1 493 ? 19.421 -5.240 -30.592 1.00 97.06 493 PRO A CA 1
ATOM 3853 C C . PRO A 1 493 ? 20.568 -4.276 -30.928 1.00 97.06 493 PRO A C 1
ATOM 3855 O O . PRO A 1 493 ? 20.497 -3.497 -31.882 1.00 97.06 493 PRO A O 1
ATOM 3858 N N . GLY A 1 494 ? 21.659 -4.392 -30.169 1.00 96.88 494 GLY A N 1
ATOM 3859 C CA . GLY A 1 494 ? 22.906 -3.661 -30.396 1.00 96.88 494 GLY A CA 1
ATOM 3860 C C . GLY A 1 494 ? 22.893 -2.230 -29.858 1.00 96.88 494 GLY A C 1
ATOM 3861 O O . GLY A 1 494 ? 21.858 -1.696 -29.465 1.00 96.88 494 GLY A O 1
ATOM 3862 N N . LEU A 1 495 ? 24.066 -1.591 -29.850 1.00 97.25 495 LEU A N 1
ATOM 3863 C CA . LEU A 1 495 ? 24.275 -0.276 -29.228 1.00 97.25 495 LEU A CA 1
ATOM 3864 C C . LEU A 1 495 ? 23.455 0.860 -29.853 1.00 97.25 495 LEU A C 1
ATOM 3866 O O . LEU A 1 495 ? 23.147 1.827 -29.154 1.00 97.25 495 LEU A O 1
ATOM 3870 N N . ASP A 1 496 ? 23.067 0.735 -31.119 1.00 94.62 496 ASP A N 1
ATOM 3871 C CA . ASP A 1 496 ? 22.215 1.703 -31.826 1.00 94.62 496 ASP A CA 1
ATOM 3872 C C . ASP A 1 496 ? 20.726 1.297 -31.821 1.00 94.62 496 ASP A C 1
ATOM 3874 O O . ASP A 1 496 ? 19.869 1.985 -32.384 1.00 94.62 496 ASP A O 1
ATOM 3878 N N . GLY A 1 497 ? 20.402 0.171 -31.178 1.00 95.69 497 GLY A N 1
ATOM 3879 C CA . GLY A 1 497 ? 19.059 -0.385 -31.093 1.00 95.69 497 GLY A CA 1
ATOM 3880 C C . GLY A 1 497 ? 18.120 0.385 -30.160 1.00 95.69 497 GLY A C 1
ATOM 3881 O O . GLY A 1 497 ? 18.528 1.231 -29.359 1.00 95.69 497 GLY A O 1
ATOM 3882 N N . THR A 1 498 ? 16.820 0.095 -30.242 1.00 96.56 498 THR A N 1
ATOM 3883 C CA . THR A 1 498 ? 15.814 0.723 -29.363 1.00 96.56 498 THR A CA 1
ATOM 3884 C C . THR A 1 498 ? 15.940 0.274 -27.909 1.00 96.56 498 THR A C 1
ATOM 3886 O O . THR A 1 498 ? 15.753 1.103 -27.019 1.00 96.56 498 THR A O 1
ATOM 3889 N N . LEU A 1 499 ? 16.348 -0.974 -27.637 1.00 98.25 499 LEU A N 1
ATOM 3890 C CA . LEU A 1 499 ? 16.604 -1.411 -26.257 1.00 98.25 499 LEU A CA 1
ATOM 3891 C C . LEU A 1 499 ? 17.783 -0.643 -25.641 1.00 98.25 499 LEU A C 1
ATOM 3893 O O . LEU A 1 499 ? 17.720 -0.194 -24.499 1.00 98.25 499 LEU A O 1
ATOM 3897 N N . ALA A 1 500 ? 18.832 -0.389 -26.428 1.00 98.25 500 ALA A N 1
ATOM 3898 C CA . ALA A 1 500 ? 19.980 0.398 -25.989 1.00 98.25 500 ALA A CA 1
ATOM 3899 C C . ALA A 1 500 ? 19.617 1.861 -25.685 1.00 98.25 500 ALA A C 1
ATOM 3901 O O . ALA A 1 500 ? 20.268 2.501 -24.858 1.00 98.25 500 ALA A O 1
ATOM 3902 N N . ARG A 1 501 ? 18.578 2.417 -26.326 1.00 97.62 501 ARG A N 1
ATOM 3903 C CA . ARG A 1 501 ? 18.033 3.739 -25.968 1.00 97.62 501 ARG A CA 1
ATOM 3904 C C . ARG A 1 501 ? 17.361 3.718 -24.596 1.00 97.62 501 ARG A C 1
ATOM 3906 O O . ARG A 1 501 ? 17.624 4.611 -23.797 1.00 97.62 501 ARG A O 1
ATOM 3913 N N . GLN A 1 502 ? 16.589 2.677 -24.285 1.00 98.38 502 GLN A N 1
ATOM 3914 C CA . GLN A 1 502 ? 15.996 2.504 -22.954 1.00 98.38 502 GLN A CA 1
ATOM 3915 C C . GLN A 1 502 ? 17.060 2.325 -21.867 1.00 98.38 502 GLN A C 1
ATOM 3917 O O . GLN A 1 502 ? 16.971 2.951 -20.814 1.00 98.38 502 GLN A O 1
ATOM 3922 N N . VAL A 1 503 ? 18.114 1.552 -22.141 1.00 98.81 503 VAL A N 1
ATOM 3923 C CA . VAL A 1 503 ? 19.262 1.403 -21.230 1.00 98.81 503 VAL A CA 1
ATOM 3924 C C . VAL A 1 503 ? 19.952 2.752 -20.976 1.00 98.81 503 VAL A C 1
ATOM 3926 O O . VAL A 1 503 ? 20.236 3.093 -19.828 1.00 98.81 503 VAL A O 1
ATOM 3929 N N . ARG A 1 504 ? 20.172 3.570 -22.018 1.00 98.69 504 ARG A N 1
ATOM 3930 C CA . ARG A 1 504 ? 20.716 4.933 -21.857 1.00 98.69 504 ARG A CA 1
ATOM 3931 C C . ARG A 1 504 ? 19.802 5.825 -21.026 1.00 98.69 504 ARG A C 1
ATOM 3933 O O . ARG A 1 504 ? 20.298 6.551 -20.168 1.00 98.69 504 ARG A O 1
ATOM 3940 N N . LEU A 1 505 ? 18.494 5.777 -21.277 1.00 98.56 505 LEU A N 1
ATOM 3941 C CA . LEU A 1 505 ? 17.510 6.556 -20.529 1.00 98.56 505 LEU A CA 1
ATOM 3942 C C . LEU A 1 505 ? 17.527 6.177 -19.046 1.00 98.56 505 LEU A C 1
ATOM 3944 O O . LEU A 1 505 ? 17.589 7.059 -18.194 1.00 98.56 505 LEU A O 1
ATOM 3948 N N . TYR A 1 506 ? 17.551 4.879 -18.744 1.00 98.75 506 TYR A N 1
ATOM 3949 C CA . TYR A 1 506 ? 17.658 4.377 -17.380 1.00 98.75 506 TYR A CA 1
ATOM 3950 C C . TYR A 1 506 ? 18.906 4.904 -16.659 1.00 98.75 506 TYR A C 1
ATOM 3952 O O . TYR A 1 506 ? 18.793 5.458 -15.568 1.00 98.75 506 TYR A O 1
ATOM 3960 N N . LEU A 1 507 ? 20.086 4.795 -17.279 1.00 98.81 507 LEU A N 1
ATOM 3961 C CA . LEU A 1 507 ? 21.335 5.280 -16.683 1.00 98.81 507 LEU A CA 1
ATOM 3962 C C . LEU A 1 507 ? 21.321 6.799 -16.485 1.00 98.81 507 LEU A C 1
ATOM 3964 O O . LEU A 1 507 ? 21.717 7.285 -15.428 1.00 98.81 507 LEU A O 1
ATOM 3968 N N . ALA A 1 508 ? 20.806 7.550 -17.462 1.00 98.56 508 ALA A N 1
ATOM 3969 C CA . ALA A 1 508 ? 20.657 8.998 -17.353 1.00 98.56 508 ALA A CA 1
ATOM 3970 C C . ALA A 1 508 ? 19.735 9.397 -16.188 1.00 98.56 508 ALA A C 1
ATOM 3972 O O . ALA A 1 508 ? 20.063 10.315 -15.435 1.00 98.56 508 ALA A O 1
ATOM 3973 N N . LEU A 1 509 ? 18.608 8.697 -16.019 1.00 98.44 509 LEU A N 1
ATOM 3974 C CA . LEU A 1 509 ? 17.672 8.891 -14.912 1.00 98.44 509 LEU A CA 1
ATOM 3975 C C . LEU A 1 509 ? 18.305 8.538 -13.567 1.00 98.44 509 LEU A C 1
ATOM 3977 O O . LEU A 1 509 ? 18.231 9.333 -12.631 1.00 98.44 509 LEU A O 1
ATOM 3981 N N . LYS A 1 510 ? 18.951 7.372 -13.478 1.00 98.19 510 LYS A N 1
ATOM 3982 C CA . LYS A 1 510 ? 19.622 6.880 -12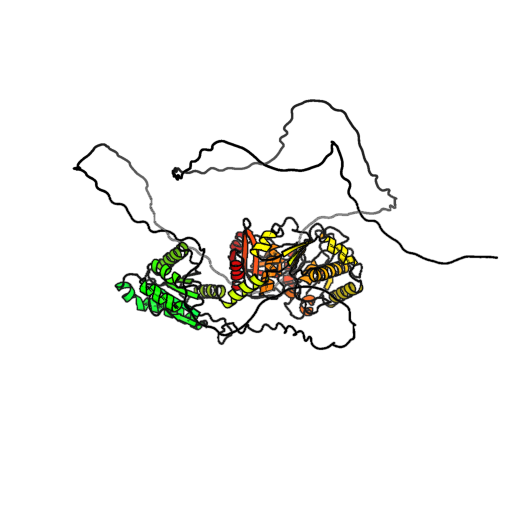.272 1.00 98.19 510 LYS A CA 1
ATOM 3983 C C . LYS A 1 510 ? 20.701 7.855 -11.800 1.00 98.19 510 LYS A C 1
ATOM 3985 O O . LYS A 1 510 ? 20.689 8.275 -10.641 1.00 98.19 510 LYS A O 1
ATOM 3990 N N . ASP A 1 511 ? 21.590 8.266 -12.703 1.00 98.31 511 ASP A N 1
ATOM 3991 C CA . ASP A 1 511 ? 22.670 9.207 -12.403 1.00 98.31 511 ASP A CA 1
ATOM 3992 C C . ASP A 1 511 ? 22.115 10.578 -11.991 1.00 98.31 511 ASP A C 1
ATOM 3994 O O . ASP A 1 511 ? 22.591 11.178 -11.026 1.00 98.31 511 ASP A O 1
ATOM 3998 N N . PHE A 1 512 ? 21.081 11.066 -12.686 1.00 98.31 512 PHE A N 1
ATOM 3999 C CA . PHE A 1 512 ? 20.439 12.338 -12.361 1.00 98.31 512 PHE A CA 1
ATOM 4000 C C . PHE A 1 512 ? 19.769 12.316 -10.987 1.00 98.31 512 PHE A C 1
ATOM 4002 O O . PHE A 1 512 ? 19.990 13.217 -10.182 1.00 98.31 512 PHE A O 1
ATOM 4009 N N . CYS A 1 513 ? 18.985 11.278 -10.694 1.00 98.25 513 CYS A N 1
ATOM 4010 C CA . CYS A 1 513 ? 18.298 11.147 -9.413 1.00 98.25 513 CYS A CA 1
ATOM 4011 C C . CYS A 1 513 ? 19.297 11.059 -8.255 1.00 98.25 513 CYS A C 1
ATOM 4013 O O . CYS A 1 513 ? 19.095 11.702 -7.226 1.00 98.25 513 CYS A O 1
ATOM 4015 N N . ARG A 1 514 ? 20.416 10.343 -8.440 1.00 97.81 514 ARG A N 1
ATOM 4016 C CA . ARG A 1 514 ? 21.510 10.299 -7.459 1.00 97.81 514 ARG A CA 1
ATOM 4017 C C . ARG A 1 514 ? 22.165 11.671 -7.267 1.00 97.81 514 ARG A C 1
ATOM 4019 O O . ARG A 1 514 ? 22.433 12.045 -6.129 1.00 97.81 514 ARG A O 1
ATOM 4026 N N . LEU A 1 515 ? 22.429 12.403 -8.349 1.00 97.69 515 LEU A N 1
ATOM 4027 C CA . LEU A 1 515 ? 23.055 13.729 -8.301 1.00 97.69 515 LEU A CA 1
ATOM 4028 C C . LEU A 1 515 ? 22.177 14.758 -7.574 1.00 97.69 515 LEU A C 1
ATOM 4030 O O . LEU A 1 515 ? 22.669 15.499 -6.728 1.00 97.69 515 LEU A O 1
ATOM 4034 N N . GLU A 1 516 ? 20.888 14.794 -7.905 1.00 97.81 516 GLU A N 1
ATOM 4035 C CA . GLU A 1 516 ? 19.930 15.776 -7.381 1.00 97.81 516 GLU A CA 1
ATOM 4036 C C . GLU A 1 516 ? 19.331 15.381 -6.022 1.00 97.81 516 GLU A C 1
ATOM 4038 O O . GLU A 1 516 ? 18.579 16.161 -5.432 1.00 97.81 516 GLU A O 1
ATOM 4043 N N . GLY A 1 517 ? 19.639 14.178 -5.526 1.00 97.94 517 GLY A N 1
ATOM 4044 C CA . GLY A 1 517 ? 19.076 13.649 -4.286 1.00 97.94 517 GLY A CA 1
ATOM 4045 C C . GLY A 1 517 ? 17.562 13.459 -4.377 1.00 97.94 517 GLY A C 1
ATOM 4046 O O . GLY A 1 517 ? 16.834 13.933 -3.511 1.00 97.94 517 GLY A O 1
ATOM 4047 N N . ILE A 1 518 ? 17.088 12.834 -5.456 1.00 98.56 518 ILE A N 1
ATOM 4048 C CA . ILE A 1 518 ? 15.677 12.485 -5.650 1.00 98.56 518 ILE A CA 1
ATOM 4049 C C . ILE A 1 518 ? 15.382 11.182 -4.904 1.00 98.56 518 ILE A C 1
ATOM 4051 O O . ILE A 1 518 ? 16.062 10.181 -5.126 1.00 98.56 518 ILE A O 1
ATOM 4055 N N . ASP A 1 519 ? 14.364 11.192 -4.043 1.00 98.69 519 ASP A N 1
ATOM 4056 C CA . ASP A 1 519 ? 13.968 10.031 -3.232 1.00 98.69 519 ASP A CA 1
ATOM 4057 C C . ASP A 1 519 ? 12.929 9.148 -3.933 1.00 98.69 519 ASP A C 1
ATOM 4059 O O . ASP A 1 519 ? 12.909 7.934 -3.736 1.00 98.69 519 ASP A O 1
ATOM 4063 N N . PHE A 1 520 ? 12.068 9.762 -4.745 1.00 98.81 520 PHE A N 1
ATOM 4064 C CA . PHE A 1 520 ? 11.079 9.109 -5.600 1.00 98.81 520 PHE A CA 1
ATOM 4065 C C . PHE A 1 520 ? 10.687 10.060 -6.737 1.00 98.81 520 PHE A C 1
ATOM 4067 O O . PHE A 1 520 ? 10.891 11.272 -6.634 1.00 98.81 520 PHE A O 1
ATOM 4074 N N . CYS A 1 521 ? 10.156 9.547 -7.840 1.00 98.62 521 CYS A N 1
ATOM 4075 C CA . CYS A 1 521 ? 9.861 10.357 -9.020 1.00 98.62 521 CYS A CA 1
ATOM 4076 C C . CYS A 1 521 ? 8.624 9.883 -9.784 1.00 98.62 521 CYS A C 1
ATOM 4078 O O . CYS A 1 521 ? 8.065 8.821 -9.517 1.00 98.62 521 CYS A O 1
ATOM 4080 N N . GLY A 1 522 ? 8.187 10.702 -10.730 1.00 98.19 522 GLY A N 1
ATOM 4081 C CA . GLY A 1 522 ? 7.188 10.356 -11.725 1.00 98.19 522 GLY A CA 1
ATOM 4082 C C . GLY A 1 522 ? 7.714 10.671 -13.116 1.00 98.19 522 GLY A C 1
ATOM 4083 O O . GLY A 1 522 ? 8.372 11.695 -13.310 1.00 98.19 522 GLY A O 1
ATOM 4084 N N . LEU A 1 523 ? 7.442 9.783 -14.069 1.00 97.75 523 LEU A N 1
ATOM 4085 C CA . LEU A 1 523 ? 7.866 9.914 -15.460 1.00 97.75 523 LEU A CA 1
ATOM 4086 C C . LEU A 1 523 ? 6.653 10.079 -16.362 1.00 97.75 523 LEU A C 1
ATOM 4088 O O . LEU A 1 523 ? 5.823 9.186 -16.450 1.00 97.75 523 LEU A O 1
ATOM 4092 N N . THR A 1 524 ? 6.544 11.229 -17.027 1.00 96.88 524 THR A N 1
ATOM 4093 C CA . THR A 1 524 ? 5.357 11.558 -17.833 1.00 96.88 524 THR A CA 1
ATOM 4094 C C . THR A 1 524 ? 5.159 10.583 -18.983 1.00 96.88 524 THR A C 1
ATOM 4096 O O . THR A 1 524 ? 4.065 10.052 -19.144 1.00 96.88 524 THR A O 1
ATOM 4099 N N . GLY A 1 525 ? 6.213 10.334 -19.769 1.00 95.12 525 GLY A N 1
ATOM 4100 C CA . GLY A 1 525 ? 6.179 9.456 -20.938 1.00 95.12 525 GLY A CA 1
ATOM 4101 C C . GLY A 1 525 ? 5.174 9.925 -21.998 1.00 95.12 525 GLY A C 1
ATOM 4102 O O . GLY A 1 525 ? 5.523 10.586 -22.976 1.00 95.12 525 GLY A O 1
ATOM 4103 N N . GLN A 1 526 ? 3.912 9.573 -21.800 1.00 95.69 526 GLN A N 1
ATOM 4104 C CA . GLN A 1 526 ? 2.818 9.908 -22.692 1.00 95.69 526 GLN A CA 1
ATOM 4105 C C . GLN A 1 526 ? 2.395 11.391 -22.568 1.00 95.69 526 GLN A C 1
ATOM 4107 O O . GLN A 1 526 ? 2.263 11.935 -21.481 1.00 95.69 526 GLN A O 1
ATOM 4112 N N . LEU A 1 527 ? 2.131 12.119 -23.652 1.00 93.25 527 LEU A N 1
ATOM 4113 C CA . LEU A 1 527 ? 2.288 11.712 -25.053 1.00 93.25 527 LEU A CA 1
ATOM 4114 C C . LEU A 1 527 ? 3.621 12.180 -25.640 1.00 93.25 527 LEU A C 1
ATOM 4116 O O . LEU A 1 527 ? 4.190 11.493 -26.484 1.00 93.25 527 LEU A O 1
ATOM 4120 N N . ASP A 1 528 ? 4.128 13.327 -25.185 1.00 91.75 528 ASP A N 1
ATOM 4121 C CA . ASP A 1 528 ? 5.223 14.014 -25.862 1.00 91.75 528 ASP A CA 1
ATOM 4122 C C . ASP A 1 528 ? 6.461 13.136 -26.001 1.00 91.75 528 ASP A C 1
ATOM 4124 O O . ASP A 1 528 ? 7.050 13.143 -27.067 1.00 91.75 528 ASP A O 1
ATOM 4128 N N . TRP A 1 529 ? 6.846 12.334 -25.007 1.00 94.88 529 TRP A N 1
ATOM 4129 C CA . TRP A 1 529 ? 8.030 11.482 -25.137 1.00 94.88 529 TRP A CA 1
ATOM 4130 C C . TRP A 1 529 ? 7.772 10.221 -25.978 1.00 94.88 529 TRP A C 1
ATOM 4132 O O . TRP A 1 529 ? 8.584 9.820 -26.812 1.00 94.88 529 TRP A O 1
ATOM 4142 N N . THR A 1 530 ? 6.631 9.566 -25.793 1.00 95.25 530 THR A N 1
ATOM 4143 C CA . THR A 1 530 ? 6.353 8.281 -26.453 1.00 95.25 530 THR A CA 1
ATOM 4144 C C . THR A 1 530 ? 5.925 8.408 -27.919 1.00 95.25 530 THR A C 1
ATOM 4146 O O . THR A 1 530 ? 5.911 7.404 -28.633 1.00 95.25 530 THR A O 1
ATOM 4149 N N . GLU A 1 531 ? 5.609 9.615 -28.398 1.00 94.69 531 GLU A N 1
ATOM 4150 C CA . GLU A 1 531 ? 5.203 9.875 -29.789 1.00 94.69 531 GLU A CA 1
ATOM 4151 C C . GLU A 1 531 ? 6.375 10.072 -30.769 1.00 94.69 531 GLU A C 1
ATOM 4153 O O . GLU A 1 531 ? 6.175 10.010 -31.984 1.00 94.69 531 GLU A O 1
ATOM 4158 N N . TRP A 1 532 ? 7.603 10.290 -30.289 1.00 91.44 532 TRP A N 1
ATOM 4159 C CA . TRP A 1 532 ? 8.735 10.631 -31.158 1.00 91.44 532 TRP A CA 1
ATOM 4160 C C . TRP A 1 532 ? 9.635 9.417 -31.445 1.00 91.44 532 TRP A C 1
ATOM 4162 O O . TRP A 1 532 ? 10.292 8.910 -30.531 1.00 91.44 532 TRP A O 1
ATOM 4172 N N . PRO A 1 533 ? 9.751 8.968 -32.713 1.00 88.00 533 PRO A N 1
ATOM 4173 C CA . PRO A 1 533 ? 10.483 7.748 -33.081 1.00 88.00 533 PRO A CA 1
ATOM 4174 C C . PRO A 1 533 ? 11.975 7.729 -32.726 1.00 88.00 533 PRO A C 1
ATOM 4176 O O . PRO A 1 533 ? 12.580 6.657 -32.663 1.00 88.00 533 PRO A O 1
ATOM 4179 N N . GLN A 1 534 ? 12.600 8.895 -32.522 1.00 86.75 534 GLN A N 1
ATOM 4180 C CA . GLN A 1 534 ? 14.009 8.986 -32.130 1.00 86.75 534 GLN A CA 1
ATOM 4181 C C . GLN A 1 534 ? 14.262 8.693 -30.641 1.00 86.75 534 GLN A C 1
ATOM 4183 O O . GLN A 1 534 ? 15.414 8.513 -30.247 1.00 86.75 534 GLN A O 1
ATOM 4188 N N . TRP A 1 535 ? 13.216 8.631 -29.812 1.00 91.31 535 TRP A N 1
ATOM 4189 C CA . TRP A 1 535 ? 13.320 8.326 -28.381 1.00 91.31 535 TRP A CA 1
ATOM 4190 C C . TRP A 1 535 ? 12.999 6.850 -28.113 1.00 91.31 535 TRP A C 1
ATOM 4192 O O . TRP A 1 535 ? 13.421 5.994 -28.887 1.00 91.31 535 TRP A O 1
ATOM 4202 N N . CYS A 1 536 ? 12.370 6.525 -26.988 1.00 94.81 536 CYS A N 1
ATOM 4203 C CA . CYS A 1 536 ? 11.925 5.172 -26.639 1.00 94.81 536 CYS A CA 1
ATOM 4204 C C . CYS A 1 536 ? 10.845 5.254 -25.555 1.00 94.81 536 CYS A C 1
ATOM 4206 O O . CYS A 1 536 ? 10.770 6.258 -24.856 1.00 94.81 536 CYS A O 1
ATOM 4208 N N . ILE A 1 537 ? 10.029 4.221 -25.372 1.00 97.00 537 ILE A N 1
ATOM 4209 C CA . ILE A 1 537 ? 9.139 4.136 -24.202 1.00 97.00 537 ILE A CA 1
ATOM 4210 C C . ILE A 1 537 ? 9.925 3.996 -22.894 1.00 97.00 537 ILE A C 1
ATOM 4212 O O . ILE A 1 537 ? 11.082 3.565 -22.885 1.00 97.00 537 ILE A O 1
ATOM 4216 N N . MET A 1 538 ? 9.283 4.333 -21.778 1.00 97.44 538 MET A N 1
ATOM 4217 C CA . MET A 1 538 ? 9.926 4.381 -20.463 1.00 97.44 538 MET A CA 1
ATOM 4218 C C . MET A 1 538 ? 9.756 3.098 -19.637 1.00 97.44 538 MET A C 1
ATOM 4220 O O . MET A 1 538 ? 10.302 3.023 -18.543 1.00 97.44 538 MET A O 1
ATOM 4224 N N . ASP A 1 539 ? 9.105 2.066 -20.175 1.00 98.69 539 ASP A N 1
ATOM 4225 C CA . ASP A 1 539 ? 8.723 0.852 -19.444 1.00 98.69 539 ASP A CA 1
ATOM 4226 C C . ASP A 1 539 ? 9.913 0.127 -18.791 1.00 98.69 539 ASP A C 1
ATOM 4228 O O . ASP A 1 539 ? 9.875 -0.175 -17.601 1.00 98.69 539 ASP A O 1
ATOM 4232 N N . VAL A 1 540 ? 11.003 -0.128 -19.531 1.00 98.75 540 VAL A N 1
ATOM 4233 C CA . VAL A 1 540 ? 12.223 -0.749 -18.971 1.00 98.75 540 VAL A CA 1
ATOM 4234 C C . VAL A 1 540 ? 12.891 0.151 -17.916 1.00 98.75 540 VAL A C 1
ATOM 4236 O O . VAL A 1 540 ? 13.194 -0.353 -16.833 1.00 98.75 540 VAL A O 1
ATOM 4239 N N . PRO A 1 541 ? 13.113 1.461 -18.161 1.00 98.56 541 PRO A N 1
ATOM 4240 C CA . PRO A 1 541 ? 13.583 2.379 -17.127 1.00 98.56 541 PRO A CA 1
ATOM 4241 C C . PRO A 1 541 ? 12.724 2.389 -15.861 1.00 98.56 541 PRO A C 1
ATOM 4243 O O . PRO A 1 541 ? 13.265 2.269 -14.767 1.00 98.56 541 PRO A O 1
ATOM 4246 N N . GLU A 1 542 ? 11.405 2.502 -15.989 1.00 98.75 542 GLU A N 1
ATOM 4247 C CA . GLU A 1 542 ? 10.464 2.510 -14.866 1.00 98.75 542 GLU A CA 1
ATOM 4248 C C . GLU A 1 542 ? 10.491 1.186 -14.090 1.00 98.75 542 GLU A C 1
ATOM 4250 O O . GLU A 1 542 ? 10.547 1.200 -12.856 1.00 98.75 542 GLU A O 1
ATOM 4255 N N . ALA A 1 543 ? 10.523 0.053 -14.800 1.00 98.75 543 ALA A N 1
ATOM 4256 C CA . ALA A 1 543 ? 10.659 -1.275 -14.208 1.00 98.75 543 ALA A CA 1
ATOM 4257 C C . ALA A 1 543 ? 11.941 -1.371 -13.376 1.00 98.75 543 ALA A C 1
ATOM 4259 O O . ALA A 1 543 ? 11.891 -1.700 -12.193 1.00 98.75 543 ALA A O 1
ATOM 4260 N N . LEU A 1 544 ? 13.087 -1.026 -13.974 1.00 98.75 544 LEU A N 1
ATOM 4261 C CA . LEU A 1 544 ? 14.394 -1.086 -13.322 1.00 98.75 544 LEU A CA 1
ATOM 4262 C C . LEU A 1 544 ? 14.524 -0.085 -12.175 1.00 98.75 544 LEU A C 1
ATOM 4264 O O . LEU A 1 544 ? 15.177 -0.400 -11.186 1.00 98.75 544 LEU A O 1
ATOM 4268 N N . LEU A 1 545 ? 13.934 1.114 -12.254 1.00 98.75 545 LEU A N 1
ATOM 4269 C CA . LEU A 1 545 ? 13.946 2.080 -11.147 1.00 98.75 545 LEU A CA 1
ATOM 4270 C C . LEU A 1 545 ? 13.209 1.518 -9.926 1.00 98.75 545 LEU A C 1
ATOM 4272 O O . LEU A 1 545 ? 13.769 1.546 -8.825 1.00 98.75 545 LEU A O 1
ATOM 4276 N N . ASN A 1 546 ? 12.037 0.916 -10.138 1.00 98.69 546 ASN A N 1
ATOM 4277 C CA . ASN A 1 546 ? 11.249 0.285 -9.080 1.00 98.69 546 ASN A CA 1
ATOM 4278 C C . ASN A 1 546 ? 11.799 -1.078 -8.610 1.00 98.69 546 ASN A C 1
ATOM 4280 O O . ASN A 1 546 ? 11.384 -1.555 -7.555 1.00 98.69 546 ASN A O 1
ATOM 4284 N N . ASP A 1 547 ? 12.714 -1.712 -9.350 1.00 98.25 547 ASP A N 1
ATOM 4285 C CA . ASP A 1 547 ? 13.254 -3.032 -9.000 1.00 98.25 547 ASP A CA 1
ATOM 4286 C C . ASP A 1 547 ? 14.380 -2.995 -7.951 1.00 98.25 547 ASP A C 1
ATOM 4288 O O . ASP A 1 547 ? 14.910 -1.937 -7.587 1.00 98.25 547 ASP A O 1
ATOM 4292 N N . THR A 1 548 ? 14.776 -4.173 -7.470 1.00 97.69 548 THR A N 1
ATOM 4293 C CA . THR A 1 548 ? 15.786 -4.344 -6.413 1.00 97.69 548 THR A CA 1
ATOM 4294 C C . THR A 1 548 ? 17.203 -4.600 -6.922 1.00 97.69 548 THR A C 1
ATOM 4296 O O . THR A 1 548 ? 18.105 -4.777 -6.105 1.00 97.69 548 THR A O 1
ATOM 4299 N N . ALA A 1 549 ? 17.433 -4.641 -8.235 1.00 97.94 549 ALA A N 1
ATOM 4300 C CA . ALA A 1 549 ? 18.763 -4.832 -8.810 1.00 97.94 549 ALA A CA 1
ATOM 4301 C C . ALA A 1 549 ? 18.885 -4.192 -10.198 1.00 97.94 549 ALA A C 1
ATOM 4303 O O . ALA A 1 549 ? 17.889 -3.950 -10.877 1.00 97.94 549 ALA A O 1
ATOM 4304 N N . ASP A 1 550 ? 20.124 -3.934 -10.601 1.00 98.12 550 ASP A N 1
ATOM 4305 C CA . ASP A 1 550 ? 20.525 -3.628 -11.973 1.00 98.12 550 ASP A CA 1
ATOM 4306 C C . ASP A 1 550 ? 21.964 -4.137 -12.217 1.00 98.12 550 ASP A C 1
ATOM 4308 O O . ASP A 1 550 ? 22.555 -4.800 -11.359 1.00 98.12 550 ASP A O 1
ATOM 4312 N N . TRP A 1 551 ? 22.540 -3.854 -13.387 1.00 98.06 551 TRP A N 1
ATOM 4313 C CA . TRP A 1 551 ? 23.887 -4.317 -13.751 1.00 98.06 551 TRP A CA 1
ATOM 4314 C C . TRP A 1 551 ? 25.038 -3.576 -13.054 1.00 98.06 551 TRP A C 1
ATOM 4316 O O . TRP A 1 551 ? 26.172 -4.048 -13.081 1.00 98.06 551 TRP A O 1
ATOM 4326 N N . GLU A 1 552 ? 24.786 -2.427 -12.433 1.00 98.06 552 GLU A N 1
ATOM 4327 C CA . GLU A 1 552 ? 25.769 -1.684 -11.637 1.00 98.06 552 GLU A CA 1
ATOM 4328 C C . GLU A 1 552 ? 25.609 -1.954 -10.128 1.00 98.06 552 GLU A C 1
ATOM 4330 O O . GLU A 1 552 ? 26.556 -1.766 -9.363 1.00 98.06 552 GLU A O 1
ATOM 4335 N N . GLU A 1 553 ? 24.422 -2.384 -9.687 1.00 96.75 553 GLU A N 1
ATOM 4336 C CA . GLU A 1 553 ? 24.058 -2.628 -8.290 1.00 96.75 553 GLU A CA 1
ATOM 4337 C C . GLU A 1 553 ? 23.245 -3.929 -8.148 1.00 96.75 553 GLU A C 1
ATOM 4339 O O . GLU A 1 553 ? 22.023 -3.940 -8.288 1.00 96.75 553 GLU A O 1
ATOM 4344 N N . GLU A 1 554 ? 23.913 -5.026 -7.765 1.00 93.81 554 GLU A N 1
ATOM 4345 C CA . GLU A 1 554 ? 23.273 -6.337 -7.517 1.00 93.81 554 GLU A CA 1
ATOM 4346 C C . GLU A 1 554 ? 22.201 -6.288 -6.409 1.00 93.81 554 GLU A C 1
ATOM 4348 O O . GLU A 1 554 ? 21.303 -7.127 -6.357 1.00 93.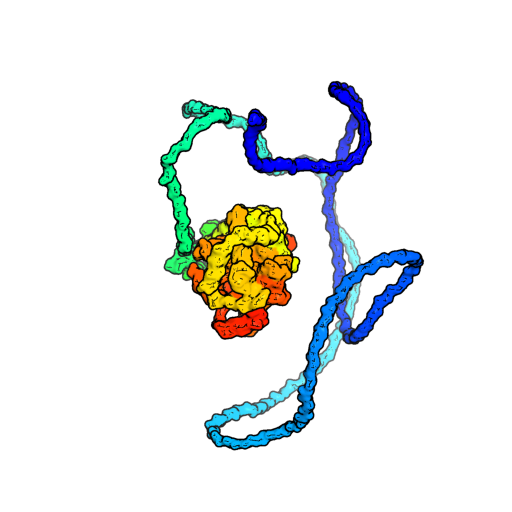81 554 GLU A O 1
ATOM 4353 N N . ARG A 1 555 ? 22.294 -5.298 -5.513 1.00 95.19 555 ARG A N 1
ATOM 4354 C CA . ARG A 1 555 ? 21.285 -4.984 -4.496 1.00 95.19 555 ARG A CA 1
ATOM 4355 C C . ARG A 1 555 ? 21.058 -3.481 -4.455 1.00 95.19 555 ARG A C 1
ATOM 4357 O O . ARG A 1 555 ? 21.791 -2.751 -3.788 1.00 95.19 555 ARG A O 1
ATOM 4364 N N . LYS A 1 556 ? 20.029 -3.037 -5.160 1.00 95.62 556 LYS A N 1
ATOM 4365 C CA . LYS A 1 556 ? 19.608 -1.647 -5.275 1.00 95.62 556 LYS A CA 1
ATOM 4366 C C . LYS A 1 556 ? 18.426 -1.364 -4.350 1.00 95.62 556 LYS A C 1
ATOM 4368 O O . LYS A 1 556 ? 17.475 -2.140 -4.283 1.00 95.62 556 LYS A O 1
ATOM 4373 N N . LYS A 1 557 ? 18.446 -0.206 -3.681 1.00 95.25 557 LYS A N 1
ATOM 4374 C CA . LYS A 1 557 ? 17.231 0.353 -3.070 1.00 95.25 557 LYS A CA 1
ATOM 4375 C C . LYS A 1 557 ? 16.301 0.818 -4.202 1.00 95.25 557 LYS A C 1
ATOM 4377 O O . LYS A 1 557 ? 16.747 1.657 -4.988 1.00 95.25 557 LYS A O 1
ATOM 4382 N N . PRO A 1 558 ? 15.049 0.336 -4.288 1.00 97.31 558 PRO A N 1
ATOM 4383 C CA . PRO A 1 558 ? 14.087 0.852 -5.253 1.00 97.31 558 PRO A CA 1
ATOM 4384 C C . PRO A 1 558 ? 14.015 2.381 -5.211 1.00 97.31 558 PRO A C 1
ATOM 4386 O O . PRO A 1 558 ? 13.893 2.974 -4.138 1.00 97.31 558 PRO A O 1
ATOM 4389 N N . LEU A 1 559 ? 14.100 3.009 -6.382 1.00 98.38 559 LEU A N 1
ATOM 4390 C CA . LEU A 1 559 ? 13.712 4.400 -6.557 1.00 98.38 559 LEU A CA 1
ATOM 4391 C C . LEU A 1 559 ? 12.274 4.365 -7.051 1.00 98.38 559 LEU A C 1
ATOM 4393 O O . LEU A 1 559 ? 12.033 4.062 -8.219 1.00 98.38 559 LEU A O 1
ATOM 4397 N N . ILE A 1 560 ? 11.332 4.621 -6.146 1.00 98.69 560 ILE A N 1
ATOM 4398 C CA . ILE A 1 560 ? 9.912 4.571 -6.478 1.00 98.69 560 ILE A CA 1
ATOM 4399 C C . ILE A 1 560 ? 9.637 5.528 -7.633 1.00 98.69 560 ILE A C 1
ATOM 4401 O O . ILE A 1 560 ? 9.907 6.726 -7.540 1.00 98.69 560 ILE A O 1
ATOM 4405 N N . CYS A 1 561 ? 9.131 4.973 -8.730 1.00 98.62 561 CYS A N 1
ATOM 4406 C CA . CYS A 1 561 ? 8.906 5.688 -9.972 1.00 98.62 561 CYS A CA 1
ATOM 4407 C C . CYS A 1 561 ? 7.473 5.449 -10.449 1.00 98.62 561 CYS A C 1
ATOM 4409 O O . CYS A 1 561 ? 7.098 4.320 -10.770 1.00 98.62 561 CYS A O 1
ATOM 4411 N N . ALA A 1 562 ? 6.668 6.508 -10.462 1.00 98.50 562 ALA A N 1
ATOM 4412 C CA . ALA A 1 562 ? 5.302 6.471 -10.957 1.00 98.50 562 ALA A CA 1
ATOM 4413 C C . ALA A 1 562 ? 5.277 6.636 -12.480 1.00 98.50 562 ALA A C 1
ATOM 4415 O O . ALA A 1 562 ? 5.679 7.684 -12.998 1.00 98.50 562 ALA A O 1
ATOM 4416 N N . THR A 1 563 ? 4.753 5.624 -13.172 1.00 98.50 563 THR A N 1
ATOM 4417 C CA . THR A 1 563 ? 4.381 5.718 -14.587 1.00 98.50 563 THR A CA 1
ATOM 4418 C C . THR A 1 563 ? 3.429 6.900 -14.787 1.00 98.50 563 THR A C 1
ATOM 4420 O O . THR A 1 563 ? 2.639 7.250 -13.901 1.00 98.50 563 THR A O 1
ATOM 4423 N N . GLU A 1 564 ? 3.539 7.552 -15.943 1.00 98.19 564 GLU A N 1
ATOM 4424 C CA . GLU A 1 564 ? 2.679 8.663 -16.369 1.00 98.19 564 GLU A CA 1
ATOM 4425 C C . GLU A 1 564 ? 2.711 9.917 -15.479 1.00 98.19 564 GLU A C 1
ATOM 4427 O O . GLU A 1 564 ? 1.817 10.771 -15.523 1.00 98.19 564 GLU A O 1
ATOM 4432 N N . CYS A 1 565 ? 3.764 10.036 -14.666 1.00 97.62 565 CYS A N 1
ATOM 4433 C CA . CYS A 1 565 ? 3.923 11.061 -13.642 1.00 97.62 565 CYS A CA 1
ATOM 4434 C C . CYS A 1 565 ? 2.658 11.202 -12.784 1.00 97.62 565 CYS A C 1
ATOM 4436 O O . CYS A 1 565 ? 2.213 12.299 -12.430 1.00 97.62 565 CYS A O 1
ATOM 4438 N N . ASP A 1 566 ? 2.043 10.065 -12.454 1.00 98.19 566 ASP A N 1
ATOM 4439 C CA . ASP A 1 566 ? 0.921 10.020 -11.538 1.00 98.19 566 ASP A CA 1
ATOM 4440 C C . ASP A 1 566 ? 1.399 10.272 -10.105 1.00 98.19 566 ASP A C 1
ATOM 4442 O O . ASP A 1 566 ? 1.599 9.360 -9.308 1.00 98.19 566 ASP A O 1
ATOM 4446 N N . SER A 1 567 ? 1.597 11.542 -9.782 1.00 98.12 567 SER A N 1
ATOM 4447 C CA . SER A 1 567 ? 2.179 12.019 -8.535 1.00 98.12 567 SER A CA 1
ATOM 4448 C C . SER A 1 567 ? 1.452 11.558 -7.272 1.00 98.12 567 SER A C 1
ATOM 4450 O O . SER A 1 567 ? 2.100 11.190 -6.293 1.00 98.12 567 SER A O 1
ATOM 4452 N N . ASN A 1 568 ? 0.114 11.520 -7.264 1.00 97.88 568 ASN A N 1
ATOM 4453 C CA . ASN A 1 568 ? -0.623 10.947 -6.130 1.00 97.88 568 ASN A CA 1
ATOM 4454 C C . ASN A 1 568 ? -0.369 9.437 -6.004 1.00 97.88 568 ASN A C 1
ATOM 4456 O O . ASN A 1 568 ? -0.324 8.907 -4.889 1.00 97.88 568 ASN A O 1
ATOM 4460 N N . GLY A 1 569 ? -0.178 8.751 -7.132 1.00 98.19 569 GLY A N 1
ATOM 4461 C CA . GLY A 1 569 ? 0.273 7.366 -7.162 1.00 98.19 569 GLY A CA 1
ATOM 4462 C C . GLY A 1 569 ? 1.693 7.197 -6.646 1.00 98.19 569 GLY A C 1
ATOM 4463 O O . GLY A 1 569 ? 1.911 6.395 -5.746 1.00 98.19 569 GLY A O 1
ATOM 4464 N N . GLY A 1 570 ? 2.627 8.031 -7.100 1.00 98.50 570 GLY A N 1
ATOM 4465 C CA . GLY A 1 570 ? 4.005 8.063 -6.609 1.00 98.50 570 GLY A CA 1
ATOM 4466 C C . GLY A 1 570 ? 4.084 8.296 -5.102 1.00 98.50 570 GLY A C 1
ATOM 4467 O O . GLY A 1 570 ? 4.791 7.572 -4.411 1.00 98.50 570 GLY A O 1
ATOM 4468 N N . LEU A 1 571 ? 3.287 9.223 -4.558 1.00 98.75 571 LEU A N 1
ATOM 4469 C CA . LEU A 1 571 ? 3.189 9.438 -3.110 1.00 98.75 571 LEU A CA 1
ATOM 4470 C C . LEU A 1 571 ? 2.588 8.227 -2.381 1.00 98.75 571 LEU A C 1
ATOM 4472 O O . LEU A 1 571 ? 3.042 7.872 -1.292 1.00 98.75 571 LEU A O 1
ATOM 4476 N N . THR A 1 572 ? 1.586 7.576 -2.982 1.00 98.81 572 THR A N 1
ATOM 4477 C CA . THR A 1 572 ? 1.002 6.341 -2.436 1.00 98.81 572 THR A CA 1
ATOM 4478 C C . THR A 1 572 ? 2.057 5.246 -2.344 1.00 98.81 572 THR A C 1
ATOM 4480 O O . THR A 1 572 ? 2.239 4.644 -1.285 1.00 98.81 572 THR A O 1
ATOM 4483 N N . MET A 1 573 ? 2.769 5.013 -3.446 1.00 98.88 573 MET A N 1
ATOM 4484 C CA . MET A 1 573 ? 3.824 4.016 -3.529 1.00 98.88 573 MET A CA 1
ATOM 4485 C C . MET A 1 573 ? 4.966 4.338 -2.580 1.00 98.88 573 MET A C 1
ATOM 4487 O O . MET A 1 573 ? 5.437 3.446 -1.889 1.00 98.88 573 MET A O 1
ATOM 4491 N N . GLN A 1 574 ? 5.373 5.601 -2.475 1.00 98.88 574 GLN A N 1
ATOM 4492 C CA . GLN A 1 574 ? 6.462 5.979 -1.588 1.00 98.88 574 GLN A CA 1
ATOM 4493 C C . GLN A 1 574 ? 6.108 5.721 -0.123 1.00 98.88 574 GLN A C 1
ATOM 4495 O O . GLN A 1 574 ? 6.905 5.134 0.603 1.00 98.88 574 GLN A O 1
ATOM 4500 N N . LEU A 1 575 ? 4.892 6.064 0.315 1.00 98.88 575 LEU A N 1
ATOM 4501 C CA . LEU A 1 575 ? 4.442 5.747 1.673 1.00 98.88 575 LEU A CA 1
ATOM 4502 C C . LEU A 1 575 ? 4.422 4.229 1.936 1.00 98.88 575 LEU A C 1
ATOM 4504 O O . LEU A 1 575 ? 4.839 3.773 3.000 1.00 98.88 575 LEU A O 1
ATOM 4508 N N . MET A 1 576 ? 3.957 3.440 0.966 1.00 98.81 576 MET A N 1
ATOM 4509 C CA . MET A 1 576 ? 3.950 1.976 1.050 1.00 98.81 576 MET A CA 1
ATOM 4510 C C . MET A 1 576 ? 5.360 1.367 1.045 1.00 98.81 576 MET A C 1
ATOM 4512 O O . MET A 1 576 ? 5.618 0.391 1.755 1.00 98.81 576 MET A O 1
ATOM 4516 N N . HIS A 1 577 ? 6.286 1.944 0.282 1.00 98.62 577 HIS A N 1
ATOM 4517 C CA . HIS A 1 577 ? 7.688 1.543 0.255 1.00 98.62 577 HIS A CA 1
ATOM 4518 C C . HIS A 1 577 ? 8.370 1.854 1.586 1.00 98.62 577 HIS A C 1
ATOM 4520 O O . HIS A 1 577 ? 9.043 0.994 2.146 1.00 98.62 577 HIS A O 1
ATOM 4526 N N . GLU A 1 578 ? 8.128 3.039 2.152 1.00 98.19 578 GLU A N 1
ATOM 4527 C CA . GLU A 1 578 ? 8.632 3.413 3.475 1.00 98.19 578 GLU A CA 1
ATOM 4528 C C . GLU A 1 578 ? 8.144 2.461 4.574 1.00 98.19 578 GLU A C 1
ATOM 4530 O O . GLU A 1 578 ? 8.837 2.283 5.574 1.00 98.19 578 GLU A O 1
ATOM 4535 N N . LEU A 1 579 ? 6.973 1.842 4.413 1.00 97.12 579 LEU A N 1
ATOM 4536 C CA . LEU A 1 579 ? 6.450 0.842 5.346 1.00 97.12 579 LEU A CA 1
ATOM 4537 C C . LEU A 1 579 ? 7.058 -0.544 5.147 1.00 97.12 579 LEU A C 1
ATOM 4539 O O . LEU A 1 579 ? 7.519 -1.154 6.110 1.00 97.12 579 LEU A O 1
ATOM 4543 N N . SER A 1 580 ? 7.024 -1.039 3.912 1.00 96.81 580 SER A N 1
ATOM 4544 C CA . SER A 1 580 ? 7.365 -2.429 3.595 1.00 96.81 580 SER A CA 1
ATOM 4545 C C . SER A 1 580 ? 8.856 -2.659 3.354 1.00 96.81 580 SER A C 1
ATOM 4547 O O . SER A 1 580 ? 9.340 -3.771 3.536 1.00 96.81 580 SER A O 1
ATOM 4549 N N . GLY A 1 581 ? 9.585 -1.634 2.908 1.00 96.25 581 GLY A N 1
ATOM 4550 C CA . GLY A 1 581 ? 10.948 -1.754 2.386 1.00 96.25 581 GLY A CA 1
ATOM 4551 C C . GLY A 1 581 ? 11.043 -2.463 1.027 1.00 96.25 581 GLY A C 1
ATOM 4552 O O . GLY A 1 581 ? 12.147 -2.644 0.519 1.00 96.25 581 GLY A O 1
ATOM 4553 N N . THR A 1 582 ? 9.913 -2.852 0.428 1.00 97.38 582 THR A N 1
ATOM 4554 C CA . THR A 1 582 ? 9.842 -3.626 -0.826 1.00 97.38 582 THR A CA 1
ATOM 4555 C C . THR A 1 582 ? 9.409 -2.758 -2.010 1.00 97.38 582 THR A C 1
ATOM 4557 O O . THR A 1 582 ? 8.849 -1.679 -1.788 1.00 97.38 582 THR A O 1
ATOM 4560 N N . PRO A 1 583 ? 9.633 -3.192 -3.265 1.00 98.44 583 PRO A N 1
ATOM 4561 C CA . PRO A 1 583 ? 8.965 -2.601 -4.422 1.00 98.44 583 PRO A CA 1
ATOM 4562 C C . PRO A 1 583 ? 7.443 -2.546 -4.246 1.00 98.44 583 PRO A C 1
ATOM 4564 O O . PRO A 1 583 ? 6.846 -3.414 -3.607 1.00 98.44 583 PRO A O 1
ATOM 4567 N N . VAL A 1 584 ? 6.808 -1.538 -4.840 1.00 98.81 584 VAL A N 1
ATOM 4568 C CA . VAL A 1 584 ? 5.353 -1.347 -4.775 1.00 98.81 584 VAL A CA 1
ATOM 4569 C C . VAL A 1 584 ? 4.755 -1.545 -6.155 1.00 98.81 584 VAL A C 1
ATOM 4571 O O . VAL A 1 584 ? 5.311 -1.075 -7.146 1.00 98.81 584 VAL A O 1
ATOM 4574 N N . LEU A 1 585 ? 3.625 -2.247 -6.226 1.00 98.75 585 LEU A N 1
ATOM 4575 C CA . LEU A 1 585 ? 2.927 -2.442 -7.487 1.00 98.75 585 LEU A CA 1
ATOM 4576 C C . LEU A 1 585 ? 2.427 -1.085 -8.001 1.00 98.75 585 LEU A C 1
ATOM 4578 O O . LEU A 1 585 ? 1.785 -0.335 -7.266 1.00 98.75 585 LEU A O 1
ATOM 4582 N N . PHE A 1 586 ? 2.684 -0.795 -9.270 1.00 98.75 586 PHE A N 1
ATOM 4583 C CA . PHE A 1 586 ? 1.959 0.207 -10.041 1.00 98.75 586 PHE A CA 1
ATOM 4584 C C . PHE A 1 586 ? 1.181 -0.554 -11.108 1.00 98.75 586 PHE A C 1
ATOM 4586 O O . PHE A 1 586 ? 1.794 -1.292 -11.875 1.00 98.75 586 PHE A O 1
ATOM 4593 N N . ALA A 1 587 ? -0.139 -0.402 -11.157 1.00 98.62 587 ALA A N 1
ATOM 4594 C CA . ALA A 1 587 ? -0.966 -1.047 -12.171 1.00 98.62 587 ALA A CA 1
ATOM 4595 C C . ALA A 1 587 ? -2.192 -0.204 -12.519 1.00 98.62 587 ALA A C 1
ATOM 4597 O O . ALA A 1 587 ? -2.683 0.530 -11.660 1.00 98.62 587 ALA A O 1
ATOM 4598 N N . ASP A 1 588 ? -2.746 -0.372 -13.723 1.00 98.69 588 ASP A N 1
ATOM 4599 C CA . ASP A 1 588 ? -4.145 -0.015 -13.952 1.00 98.69 588 ASP A CA 1
ATOM 4600 C C . ASP A 1 588 ? -5.059 -1.086 -13.364 1.00 98.69 588 ASP A C 1
ATOM 4602 O O . ASP A 1 588 ? -4.840 -2.287 -13.535 1.00 98.69 588 ASP A O 1
ATOM 4606 N N . LEU A 1 589 ? -6.152 -0.648 -12.747 1.00 97.56 589 LEU A N 1
ATOM 4607 C CA . LEU A 1 589 ? -7.328 -1.467 -12.493 1.00 97.56 589 LEU A CA 1
ATOM 4608 C C . LEU A 1 589 ? -8.067 -1.683 -13.826 1.00 97.56 589 LEU A C 1
ATOM 4610 O O . LEU A 1 589 ? -9.005 -0.957 -14.161 1.00 97.56 589 LEU A O 1
ATOM 4614 N N . ARG A 1 590 ? -7.585 -2.639 -14.627 1.00 96.81 590 ARG A N 1
ATOM 4615 C CA . ARG A 1 590 ? -7.888 -2.710 -16.063 1.00 96.81 590 ARG A CA 1
ATOM 4616 C C . ARG A 1 590 ? -9.180 -3.449 -16.388 1.00 96.81 590 ARG A C 1
ATOM 4618 O O . ARG A 1 590 ? -9.981 -2.957 -17.185 1.00 96.81 590 ARG A O 1
ATOM 4625 N N . HIS A 1 591 ? -9.365 -4.647 -15.844 1.00 97.56 591 HIS A N 1
ATOM 4626 C CA . HIS A 1 591 ? -10.506 -5.500 -16.178 1.00 97.56 591 HIS A CA 1
ATOM 4627 C C . HIS A 1 591 ? -10.959 -6.340 -14.980 1.00 97.56 591 HIS A C 1
ATOM 4629 O O . HIS A 1 591 ? -10.193 -6.570 -14.050 1.00 97.56 591 HIS A O 1
ATOM 4635 N N . TYR A 1 592 ? -12.213 -6.792 -15.001 1.00 97.38 592 TYR A N 1
ATOM 4636 C CA . TYR A 1 592 ? -12.782 -7.689 -13.998 1.00 97.38 592 TYR A CA 1
ATOM 4637 C C . TYR A 1 592 ? -13.390 -8.916 -14.683 1.00 97.38 592 TYR A C 1
ATOM 4639 O O . TYR A 1 592 ? -14.370 -8.808 -15.424 1.00 97.38 592 TYR A O 1
ATOM 4647 N N . HIS A 1 593 ? -12.801 -10.078 -14.414 1.00 97.06 593 HIS A N 1
ATOM 4648 C CA . HIS A 1 593 ? -13.257 -11.392 -14.849 1.00 97.06 593 HIS A CA 1
ATOM 4649 C C . HIS A 1 593 ? -14.367 -11.878 -13.912 1.00 97.06 593 HIS A C 1
ATOM 4651 O O . HIS A 1 593 ? -14.110 -12.505 -12.883 1.00 97.06 593 HIS A O 1
ATOM 4657 N N . ALA A 1 594 ? -15.615 -11.550 -14.253 1.00 95.25 594 ALA A N 1
ATOM 4658 C CA . ALA A 1 594 ? -16.780 -11.829 -13.410 1.00 95.25 594 ALA A CA 1
ATOM 4659 C C . ALA A 1 594 ? -17.039 -13.330 -13.171 1.00 95.25 594 ALA A C 1
ATOM 4661 O O . ALA A 1 594 ? -17.617 -13.698 -12.155 1.00 95.25 594 ALA A O 1
ATOM 4662 N N . ASP A 1 595 ? -16.617 -14.197 -14.092 1.00 95.44 595 ASP A N 1
ATOM 4663 C CA . ASP A 1 595 ? -16.704 -15.656 -13.979 1.00 95.44 595 ASP A CA 1
ATOM 4664 C C . ASP A 1 595 ? -15.727 -16.243 -12.949 1.00 95.44 595 ASP A C 1
ATOM 4666 O O . ASP A 1 595 ? -15.994 -17.304 -12.385 1.00 95.44 595 ASP A O 1
ATOM 4670 N N . LEU A 1 596 ? -14.625 -15.538 -12.677 1.00 96.62 596 LEU A N 1
ATOM 4671 C CA . LEU A 1 596 ? -13.569 -15.953 -11.746 1.00 96.62 596 LEU A CA 1
ATOM 4672 C C . LEU A 1 596 ? -13.539 -15.134 -10.445 1.00 96.62 596 LEU A C 1
ATOM 4674 O O . LEU A 1 596 ? -12.794 -15.485 -9.525 1.00 96.62 596 LEU A O 1
ATOM 4678 N N . ASP A 1 597 ? -14.325 -14.055 -10.387 1.00 96.69 597 ASP A N 1
ATOM 4679 C CA . ASP A 1 597 ? -14.296 -13.015 -9.352 1.00 96.69 597 ASP A CA 1
ATOM 4680 C C . ASP A 1 597 ? -12.889 -12.423 -9.143 1.00 96.69 597 ASP A C 1
ATOM 4682 O O . ASP A 1 597 ? -12.362 -12.367 -8.032 1.00 96.69 597 ASP A O 1
ATOM 4686 N N . VAL A 1 598 ? -12.233 -12.046 -10.247 1.00 98.00 598 VAL A N 1
ATOM 4687 C CA . VAL A 1 598 ? -10.815 -11.645 -10.270 1.00 98.00 598 VAL A CA 1
ATOM 4688 C C . VAL A 1 598 ? -10.614 -10.383 -11.100 1.00 98.00 598 VAL A C 1
ATOM 4690 O O . VAL A 1 598 ? -11.130 -10.258 -12.207 1.00 98.00 598 VAL A O 1
ATOM 4693 N N . TYR A 1 599 ? -9.823 -9.455 -10.579 1.00 98.50 599 TYR A N 1
ATOM 4694 C CA . TYR A 1 599 ? -9.389 -8.243 -11.261 1.00 98.50 599 TYR A CA 1
ATOM 4695 C C . TYR A 1 599 ? -8.051 -8.487 -11.961 1.00 98.50 599 TYR A C 1
ATOM 4697 O O . TYR A 1 599 ? -7.126 -9.027 -11.359 1.00 98.50 599 TYR A O 1
ATOM 4705 N N . ASP A 1 600 ? -7.950 -8.075 -13.219 1.00 98.56 600 ASP A N 1
ATOM 4706 C CA . ASP A 1 600 ? -6.703 -8.035 -13.981 1.00 98.56 600 ASP A CA 1
ATOM 4707 C C . ASP A 1 600 ? -6.064 -6.658 -13.786 1.00 98.56 600 ASP A C 1
ATOM 4709 O O . ASP A 1 600 ? -6.624 -5.634 -14.205 1.00 98.56 600 ASP A O 1
ATOM 4713 N N . LEU A 1 601 ? -4.934 -6.632 -13.079 1.00 98.75 601 LEU A N 1
ATOM 4714 C CA . LEU A 1 601 ? -4.164 -5.424 -12.822 1.00 98.75 601 LEU A CA 1
ATOM 4715 C C . LEU A 1 601 ? -3.009 -5.371 -13.816 1.00 98.75 601 LEU A C 1
ATOM 4717 O O . LEU A 1 601 ? -2.107 -6.205 -13.757 1.00 98.75 601 LEU A O 1
ATOM 4721 N N . VAL A 1 602 ? -3.057 -4.402 -14.728 1.00 98.06 602 VAL A N 1
ATOM 4722 C CA . VAL A 1 602 ? -2.158 -4.337 -15.888 1.00 98.06 602 VAL A CA 1
ATOM 4723 C C . VAL A 1 602 ? -1.668 -2.916 -16.029 1.00 98.06 602 VAL A C 1
ATOM 4725 O O . VAL A 1 602 ? -2.444 -2.042 -16.386 1.00 98.06 602 VAL A O 1
ATOM 4728 N N . ASN A 1 603 ? -0.402 -2.644 -15.736 1.00 98.12 603 ASN A N 1
ATOM 4729 C CA . ASN A 1 603 ? 0.136 -1.320 -16.043 1.00 98.12 603 ASN A CA 1
ATOM 4730 C C . ASN A 1 603 ? 0.355 -1.190 -17.550 1.00 98.12 603 ASN A C 1
ATOM 4732 O O . ASN A 1 603 ? 0.586 -2.192 -18.228 1.00 98.12 603 ASN A O 1
ATOM 4736 N N . SER A 1 604 ? 0.399 0.038 -18.050 1.00 96.94 604 SER A N 1
ATOM 4737 C CA . SER A 1 604 ? 0.642 0.363 -19.452 1.00 96.94 604 SER A CA 1
ATOM 4738 C C . SER A 1 604 ? 2.099 0.166 -19.890 1.00 96.94 604 SER A C 1
ATOM 4740 O O . SER A 1 604 ? 2.676 1.048 -20.521 1.00 96.94 604 SER A O 1
ATOM 4742 N N . GLY A 1 605 ? 2.707 -0.969 -19.541 1.00 97.00 605 GLY A N 1
ATOM 4743 C CA . GLY A 1 605 ? 4.061 -1.294 -19.968 1.00 97.00 605 GLY A CA 1
ATOM 4744 C C . GLY A 1 605 ? 4.913 -2.064 -18.973 1.00 97.00 605 GLY A C 1
ATOM 4745 O O . GLY A 1 605 ? 5.722 -2.891 -19.388 1.00 97.00 605 GLY A O 1
ATOM 4746 N N . GLN A 1 606 ? 4.756 -1.816 -17.667 1.00 98.12 606 GLN A N 1
ATOM 4747 C CA . GLN A 1 606 ? 5.674 -2.376 -16.670 1.00 98.12 606 GLN A CA 1
ATOM 4748 C C . GLN A 1 606 ? 5.093 -2.588 -15.271 1.00 98.12 606 GLN A C 1
ATOM 4750 O O . GLN A 1 606 ? 4.262 -1.838 -14.774 1.00 98.12 606 GLN A O 1
ATOM 4755 N N . HIS A 1 607 ? 5.632 -3.579 -14.584 1.00 98.38 607 HIS A N 1
ATOM 4756 C CA . HIS A 1 607 ? 5.609 -3.704 -13.137 1.00 98.38 607 HIS A CA 1
ATOM 4757 C C . HIS A 1 607 ? 7.064 -3.859 -12.698 1.00 98.38 607 HIS A C 1
ATOM 4759 O O . HIS A 1 607 ? 7.899 -4.295 -13.496 1.00 98.38 607 HIS A O 1
ATOM 4765 N N . ALA A 1 608 ? 7.364 -3.600 -11.423 1.00 98.25 608 ALA A N 1
ATOM 4766 C CA . ALA A 1 608 ? 8.661 -3.973 -10.865 1.00 98.25 608 ALA A CA 1
ATOM 4767 C C . ALA A 1 608 ? 8.864 -5.498 -11.022 1.00 98.25 608 ALA A C 1
ATOM 4769 O O . ALA A 1 608 ? 8.056 -6.259 -10.473 1.00 98.25 608 ALA A O 1
ATOM 4770 N N . PRO A 1 609 ? 9.906 -5.965 -11.736 1.00 98.56 609 PRO A N 1
ATOM 4771 C CA . PRO A 1 609 ? 10.160 -7.386 -11.987 1.00 98.56 609 PRO A CA 1
ATOM 4772 C C . PRO A 1 609 ? 10.201 -8.245 -10.729 1.00 98.56 609 PRO A C 1
ATOM 4774 O O . PRO A 1 609 ? 9.800 -9.408 -10.775 1.00 98.56 609 PRO A O 1
ATOM 4777 N N . TRP A 1 610 ? 10.581 -7.669 -9.585 1.00 98.62 610 TRP A N 1
ATOM 4778 C CA . TRP A 1 610 ? 10.448 -8.291 -8.273 1.00 98.62 610 TRP A CA 1
ATOM 4779 C C . TRP A 1 610 ? 9.089 -8.971 -8.046 1.00 98.62 610 TRP A C 1
ATOM 4781 O O . TRP A 1 610 ? 9.060 -10.047 -7.468 1.00 98.62 610 TRP A O 1
ATOM 4791 N N . PHE A 1 611 ? 7.959 -8.458 -8.548 1.00 98.69 611 PHE A N 1
ATOM 4792 C CA . PHE A 1 611 ? 6.654 -9.117 -8.366 1.00 98.69 611 PHE A CA 1
ATOM 4793 C C . PHE A 1 611 ? 6.517 -10.480 -9.064 1.00 98.69 611 PHE A C 1
ATOM 4795 O O . PHE A 1 611 ? 5.634 -11.254 -8.686 1.00 98.69 611 PHE A O 1
ATOM 4802 N N . ALA A 1 612 ? 7.375 -10.810 -10.035 1.00 98.38 612 ALA A N 1
ATOM 4803 C CA . ALA A 1 612 ? 7.293 -12.061 -10.785 1.00 98.38 612 ALA A CA 1
ATOM 4804 C C . ALA A 1 612 ? 7.528 -13.301 -9.908 1.00 98.38 612 ALA A C 1
ATOM 4806 O O . ALA A 1 612 ? 6.869 -14.324 -10.087 1.00 98.38 612 ALA A O 1
ATOM 4807 N N . ARG A 1 613 ? 8.446 -13.214 -8.934 1.00 98.19 613 ARG A N 1
ATOM 4808 C CA . ARG A 1 613 ? 8.702 -14.277 -7.939 1.00 98.19 613 ARG A CA 1
ATOM 4809 C C . ARG A 1 613 ? 8.856 -13.772 -6.504 1.00 98.19 613 ARG A C 1
ATOM 4811 O O . ARG A 1 613 ? 8.736 -14.574 -5.584 1.00 98.19 613 ARG A O 1
ATOM 4818 N N . ARG A 1 614 ? 9.069 -12.469 -6.306 1.00 97.12 614 ARG A N 1
ATOM 4819 C CA . ARG A 1 614 ? 9.392 -11.806 -5.029 1.00 97.12 614 ARG A CA 1
ATOM 4820 C C . ARG A 1 614 ? 10.621 -12.396 -4.349 1.00 97.12 614 ARG A C 1
ATOM 4822 O O . ARG A 1 614 ? 10.667 -12.524 -3.129 1.00 97.12 614 ARG A O 1
ATOM 4829 N N . SER A 1 615 ? 11.600 -12.783 -5.160 1.00 96.88 615 SER A N 1
ATOM 4830 C CA . SER A 1 615 ? 12.879 -13.316 -4.704 1.00 96.88 615 SER A CA 1
ATOM 4831 C C . SER A 1 615 ? 13.863 -12.185 -4.408 1.00 96.88 615 SER A C 1
ATOM 4833 O O . SER A 1 615 ? 13.919 -11.204 -5.153 1.00 96.88 615 SER A O 1
ATOM 4835 N N . ASP A 1 616 ? 14.680 -12.354 -3.367 1.00 93.75 616 ASP A N 1
ATOM 4836 C CA . ASP A 1 616 ? 15.852 -11.504 -3.116 1.00 93.75 616 ASP A CA 1
ATOM 4837 C C . ASP A 1 616 ? 16.969 -11.740 -4.148 1.00 93.75 616 ASP A C 1
ATOM 4839 O O . ASP A 1 616 ? 17.810 -10.869 -4.367 1.00 93.75 616 ASP A O 1
ATOM 4843 N N . ASP A 1 617 ? 16.990 -12.914 -4.793 1.00 97.25 617 ASP A N 1
ATOM 4844 C CA . ASP A 1 617 ? 17.814 -13.143 -5.978 1.00 97.25 617 ASP A CA 1
ATOM 4845 C C . ASP A 1 617 ? 17.058 -12.658 -7.213 1.00 97.25 617 ASP A C 1
ATOM 4847 O O . ASP A 1 617 ? 16.117 -13.306 -7.685 1.00 97.25 617 ASP A O 1
ATOM 4851 N N . PHE A 1 618 ? 17.490 -11.514 -7.747 1.00 97.69 618 PHE A N 1
ATOM 4852 C CA . PHE A 1 618 ? 16.874 -10.884 -8.911 1.00 97.69 618 PHE A CA 1
ATOM 4853 C C . PHE A 1 618 ? 16.821 -11.821 -10.126 1.00 97.69 618 PHE A C 1
ATOM 4855 O O . PHE A 1 618 ? 15.923 -11.688 -10.955 1.00 97.69 618 PHE A O 1
ATOM 4862 N N . ARG A 1 619 ? 17.738 -12.792 -10.230 1.00 98.19 619 ARG A N 1
ATOM 4863 C CA . ARG A 1 619 ? 17.811 -13.728 -11.361 1.00 98.19 619 ARG A CA 1
ATOM 4864 C C . ARG A 1 619 ? 16.546 -14.574 -11.475 1.00 98.19 619 ARG A C 1
ATOM 4866 O O . ARG A 1 619 ? 16.069 -14.809 -12.580 1.00 98.19 619 ARG A O 1
ATOM 4873 N N . GLU A 1 620 ? 15.963 -14.973 -10.347 1.00 98.38 620 GLU A N 1
ATOM 4874 C CA . GLU A 1 620 ? 14.707 -15.731 -10.317 1.00 98.38 620 GLU A CA 1
ATOM 4875 C C . GLU A 1 620 ? 13.517 -14.891 -10.799 1.00 98.38 620 GLU A C 1
ATOM 4877 O O . GLU A 1 620 ? 12.616 -15.410 -11.464 1.00 98.38 620 GLU A O 1
ATOM 4882 N N . ASN A 1 621 ? 13.537 -13.587 -10.504 1.00 98.38 621 ASN A N 1
ATOM 4883 C CA . ASN A 1 621 ? 12.515 -12.638 -10.940 1.00 98.38 621 ASN A CA 1
ATOM 4884 C C . ASN A 1 621 ? 12.632 -12.377 -12.452 1.00 98.38 621 ASN A C 1
ATOM 4886 O O . ASN A 1 621 ? 11.687 -12.616 -13.204 1.00 98.38 621 ASN A O 1
ATOM 4890 N N . TRP A 1 622 ? 13.815 -11.955 -12.909 1.00 98.50 622 TRP A N 1
ATOM 4891 C CA . TRP A 1 622 ? 14.070 -11.577 -14.303 1.00 98.50 622 TRP A CA 1
ATOM 4892 C C . TRP A 1 622 ? 13.950 -12.749 -15.279 1.00 98.50 622 TRP A C 1
ATOM 4894 O O . TRP A 1 622 ? 13.486 -12.557 -16.401 1.00 98.50 622 TRP A O 1
ATOM 4904 N N . LYS A 1 623 ? 14.205 -13.985 -14.835 1.00 98.50 623 LYS A N 1
ATOM 4905 C CA . LYS A 1 623 ? 13.975 -15.190 -15.647 1.00 98.50 623 LYS A CA 1
ATOM 4906 C C . LYS A 1 623 ? 12.508 -15.388 -16.056 1.00 98.50 623 LYS A C 1
ATOM 4908 O O . LYS A 1 623 ? 12.236 -16.127 -16.998 1.00 98.50 623 LYS A O 1
ATOM 4913 N N . GLN A 1 624 ? 11.555 -14.758 -15.365 1.00 98.50 624 GLN A N 1
ATOM 4914 C CA . GLN A 1 624 ? 10.136 -14.774 -15.752 1.00 98.50 624 GLN A CA 1
ATOM 4915 C C . GLN A 1 624 ? 9.758 -13.636 -16.707 1.00 98.50 624 GLN A C 1
ATOM 4917 O O . GLN A 1 624 ? 8.663 -13.651 -17.270 1.00 98.50 624 GLN A O 1
ATOM 4922 N N . VAL A 1 625 ? 10.627 -12.635 -16.854 1.00 98.69 625 VAL A N 1
ATOM 4923 C CA . VAL A 1 625 ? 10.362 -11.439 -17.651 1.00 98.69 625 VAL A CA 1
ATOM 4924 C C . VAL A 1 625 ? 10.552 -11.743 -19.127 1.00 98.69 625 VAL A C 1
ATOM 4926 O O . VAL A 1 625 ? 11.557 -12.319 -19.546 1.00 98.69 625 VAL A O 1
ATOM 4929 N N . ARG A 1 626 ? 9.586 -11.292 -19.921 1.00 98.62 626 ARG A N 1
ATOM 4930 C CA . ARG A 1 626 ? 9.647 -11.261 -21.376 1.00 98.62 626 ARG A CA 1
ATOM 4931 C C . ARG A 1 626 ? 9.592 -9.810 -21.828 1.00 98.62 626 ARG A C 1
ATOM 4933 O O . ARG A 1 626 ? 8.649 -9.097 -21.492 1.00 98.62 626 ARG A O 1
ATOM 4940 N N . LEU A 1 627 ? 10.587 -9.377 -22.591 1.00 98.81 627 LEU A N 1
ATOM 4941 C CA . LEU A 1 627 ? 10.597 -8.051 -23.196 1.00 98.81 627 LEU A CA 1
ATOM 4942 C C . LEU A 1 627 ? 9.874 -8.102 -24.542 1.00 98.81 627 LEU A C 1
ATOM 4944 O O . LEU A 1 627 ? 10.356 -8.729 -25.489 1.00 98.81 627 LEU A O 1
ATOM 4948 N N . PHE A 1 628 ? 8.711 -7.459 -24.616 1.00 98.44 628 PHE A N 1
ATOM 4949 C CA . PHE A 1 628 ? 7.891 -7.378 -25.825 1.00 98.44 628 PHE A CA 1
ATOM 4950 C C . PHE A 1 628 ? 8.107 -6.058 -26.552 1.00 98.44 628 PHE A C 1
ATOM 4952 O O . PHE A 1 628 ? 8.263 -5.037 -25.889 1.00 98.44 628 PHE A O 1
ATOM 4959 N N . PRO A 1 629 ? 8.060 -6.022 -27.893 1.00 98.00 629 PRO A N 1
ATOM 4960 C CA . PRO A 1 629 ? 8.061 -4.755 -28.602 1.00 98.00 629 PRO A CA 1
ATOM 4961 C C . PRO A 1 629 ? 6.827 -3.941 -28.208 1.00 98.00 629 PRO A C 1
ATOM 4963 O O . PRO A 1 629 ? 5.710 -4.457 -28.193 1.00 98.00 629 PRO A O 1
ATOM 4966 N N . ALA A 1 630 ? 7.035 -2.658 -27.923 1.00 95.50 630 ALA A N 1
ATOM 4967 C CA . ALA A 1 630 ? 5.962 -1.723 -27.623 1.00 95.50 630 ALA A CA 1
ATOM 4968 C C . ALA A 1 630 ? 4.893 -1.751 -28.725 1.00 95.50 630 ALA A C 1
ATOM 4970 O O . ALA A 1 630 ? 5.216 -1.842 -29.917 1.00 95.50 630 ALA A O 1
ATOM 4971 N N . LEU A 1 631 ? 3.628 -1.565 -28.357 1.00 93.75 631 LEU A N 1
ATOM 4972 C CA . LEU A 1 631 ? 2.527 -1.479 -29.316 1.00 93.75 631 LEU A CA 1
ATOM 4973 C C . LEU A 1 631 ? 2.640 -0.215 -30.184 1.00 93.75 631 LEU A C 1
ATOM 4975 O O . LEU A 1 631 ? 2.589 0.898 -29.668 1.00 93.75 631 LEU A O 1
ATOM 4979 N N . ASP A 1 632 ? 2.756 -0.374 -31.508 1.00 89.88 632 ASP A N 1
ATOM 4980 C CA . ASP A 1 632 ? 2.902 0.747 -32.466 1.00 89.88 632 ASP A CA 1
ATOM 4981 C C . ASP A 1 632 ? 1.716 1.703 -32.466 1.00 89.88 632 ASP A C 1
ATOM 4983 O O . ASP A 1 632 ? 1.882 2.908 -32.628 1.00 89.88 632 ASP A O 1
ATOM 4987 N N . PHE A 1 633 ? 0.529 1.167 -32.195 1.00 91.56 633 PHE A N 1
ATOM 4988 C CA . PHE A 1 633 ? -0.696 1.945 -32.110 1.00 91.56 633 PHE A CA 1
ATOM 4989 C C . PHE A 1 633 ? -0.661 3.026 -31.013 1.00 91.56 633 PHE A C 1
ATOM 4991 O O . PHE A 1 633 ? -1.242 4.089 -31.214 1.00 91.56 633 PHE A O 1
ATOM 4998 N N . TYR A 1 634 ? 0.018 2.768 -29.888 1.00 93.81 634 TYR A N 1
ATOM 4999 C CA . TYR A 1 634 ? 0.121 3.705 -28.760 1.00 93.81 634 TYR A CA 1
ATOM 5000 C C . TYR A 1 634 ? 1.479 4.404 -28.690 1.00 93.81 634 TYR A C 1
ATOM 5002 O O . TYR A 1 634 ? 1.563 5.582 -28.365 1.00 93.81 634 TYR A O 1
ATOM 5010 N N . PHE A 1 635 ? 2.557 3.679 -28.983 1.00 95.94 635 PHE A N 1
ATOM 5011 C CA . PHE A 1 635 ? 3.907 4.107 -28.654 1.00 95.94 635 PHE A CA 1
ATOM 5012 C C . PHE A 1 635 ? 4.791 4.155 -29.896 1.00 95.94 635 PHE A C 1
ATOM 5014 O O . PHE A 1 635 ? 5.504 3.201 -30.228 1.00 95.94 635 PHE A O 1
ATOM 5021 N N . ARG A 1 636 ? 4.780 5.283 -30.603 1.00 94.56 636 ARG A N 1
ATOM 5022 C CA . ARG A 1 636 ? 5.575 5.464 -31.831 1.00 94.56 636 ARG A CA 1
ATOM 5023 C C . ARG A 1 636 ? 7.083 5.446 -31.588 1.00 94.56 636 ARG A C 1
ATOM 5025 O O . ARG A 1 636 ? 7.833 5.098 -32.494 1.00 94.56 636 ARG A O 1
ATOM 5032 N N . ALA A 1 637 ? 7.523 5.781 -30.376 1.00 94.12 637 ALA A N 1
ATOM 5033 C CA . ALA A 1 637 ? 8.929 5.770 -29.980 1.00 94.12 637 ALA A CA 1
ATOM 5034 C C . ALA A 1 637 ? 9.566 4.365 -29.986 1.00 94.12 637 ALA A C 1
ATOM 5036 O O . ALA A 1 637 ? 10.789 4.248 -30.062 1.00 94.12 637 ALA A O 1
ATOM 5037 N N . GLY A 1 638 ? 8.757 3.298 -29.929 1.00 95.25 638 GLY A N 1
ATOM 5038 C CA . GLY A 1 638 ? 9.254 1.922 -29.854 1.00 95.25 638 GLY A CA 1
ATOM 5039 C C . GLY A 1 638 ? 10.014 1.636 -28.553 1.00 95.25 638 GLY A C 1
ATOM 5040 O O . GLY A 1 638 ? 9.979 2.424 -27.610 1.00 95.25 638 GLY A O 1
ATOM 5041 N N . GLY A 1 639 ? 10.706 0.500 -28.499 1.00 97.06 639 GLY A N 1
ATOM 5042 C CA . GLY A 1 639 ? 11.310 -0.047 -27.279 1.00 97.06 639 GLY A CA 1
ATOM 5043 C C . GLY A 1 639 ? 10.570 -1.284 -26.775 1.00 97.06 639 GLY A C 1
ATOM 5044 O O . GLY A 1 639 ? 9.728 -1.841 -27.481 1.00 97.06 639 GLY A O 1
ATOM 5045 N N . ALA A 1 640 ? 10.929 -1.727 -25.576 1.00 98.31 640 ALA A N 1
ATOM 5046 C CA . ALA A 1 640 ? 10.397 -2.908 -24.922 1.00 98.31 640 ALA A CA 1
ATOM 5047 C C . ALA A 1 640 ? 9.441 -2.558 -23.779 1.00 98.31 640 ALA A C 1
ATOM 5049 O O . ALA A 1 640 ? 9.804 -1.751 -22.921 1.00 98.31 640 ALA A O 1
ATOM 5050 N N . SER A 1 641 ? 8.288 -3.225 -23.748 1.00 98.50 641 SER A N 1
ATOM 5051 C CA . SER A 1 641 ? 7.432 -3.388 -22.571 1.00 98.50 641 SER A CA 1
ATOM 5052 C C . SER A 1 641 ? 7.853 -4.635 -21.785 1.00 98.50 641 SER A C 1
ATOM 5054 O O . SER A 1 641 ? 8.406 -5.587 -22.344 1.00 98.50 641 SER A O 1
ATOM 5056 N N . VAL A 1 642 ? 7.618 -4.624 -20.475 1.00 98.69 642 VAL A N 1
ATOM 5057 C CA . VAL A 1 642 ? 8.087 -5.626 -19.510 1.00 98.69 642 VAL A CA 1
ATOM 5058 C C . VAL A 1 642 ? 6.923 -6.531 -19.110 1.00 98.69 642 VAL A C 1
ATOM 5060 O O . VAL A 1 642 ? 6.111 -6.154 -18.271 1.00 98.69 642 VAL A O 1
ATOM 5063 N N . ALA A 1 643 ? 6.844 -7.738 -19.673 1.00 98.62 643 ALA A N 1
ATOM 5064 C CA . ALA A 1 643 ? 5.736 -8.664 -19.436 1.00 98.62 643 ALA A CA 1
ATOM 5065 C C . ALA A 1 643 ? 6.124 -9.827 -18.514 1.00 98.62 643 ALA A C 1
ATOM 5067 O O . ALA A 1 643 ? 7.118 -10.518 -18.745 1.00 98.62 643 ALA A O 1
ATOM 5068 N N . PHE A 1 644 ? 5.295 -10.098 -17.509 1.00 98.62 644 PHE A N 1
ATOM 5069 C CA . PHE A 1 644 ? 5.342 -11.295 -16.664 1.00 98.62 644 PHE A CA 1
ATOM 5070 C C . PHE A 1 644 ? 4.001 -11.476 -15.934 1.00 98.62 644 PHE A C 1
ATOM 5072 O O . PHE A 1 644 ? 3.152 -10.584 -15.951 1.00 98.62 644 PHE A O 1
ATOM 5079 N N . TYR A 1 645 ? 3.830 -12.619 -15.268 1.00 98.62 645 TYR A N 1
ATOM 5080 C CA . TYR A 1 645 ? 2.713 -12.874 -14.356 1.00 98.62 645 TYR A CA 1
ATOM 5081 C C . TYR A 1 645 ? 3.194 -12.753 -12.914 1.00 98.62 645 TYR A C 1
ATOM 5083 O O . TYR A 1 645 ? 4.163 -13.415 -12.533 1.00 98.62 645 TYR A O 1
ATOM 5091 N N . ALA A 1 646 ? 2.567 -11.883 -12.124 1.00 98.56 646 ALA A N 1
ATOM 5092 C CA . ALA A 1 646 ? 2.937 -11.705 -10.726 1.00 98.56 646 ALA A CA 1
ATOM 5093 C C . ALA A 1 646 ? 2.690 -12.994 -9.925 1.00 98.56 646 ALA A C 1
ATOM 5095 O O . ALA A 1 646 ? 1.680 -13.672 -10.108 1.00 98.56 646 ALA A O 1
ATOM 5096 N N . ALA A 1 647 ? 3.601 -13.327 -9.009 1.00 98.44 647 ALA A N 1
ATOM 5097 C CA . ALA A 1 647 ? 3.453 -14.508 -8.164 1.00 98.44 647 ALA A CA 1
ATOM 5098 C C . ALA A 1 647 ? 2.217 -14.391 -7.241 1.00 98.44 647 ALA A C 1
ATOM 5100 O O . ALA A 1 647 ? 1.892 -13.288 -6.787 1.00 98.44 647 ALA A O 1
ATOM 5101 N N . PRO A 1 648 ? 1.568 -15.505 -6.859 1.00 98.12 648 PRO A N 1
ATOM 5102 C CA . PRO A 1 648 ? 0.400 -15.469 -5.979 1.00 98.12 648 PRO A CA 1
ATOM 5103 C C . PRO A 1 648 ? 0.784 -15.036 -4.560 1.00 98.12 648 PRO A C 1
ATOM 5105 O O . PRO A 1 648 ? 1.883 -15.335 -4.099 1.00 98.12 648 PRO A O 1
ATOM 5108 N N . ALA A 1 649 ? -0.103 -14.345 -3.850 1.00 98.38 649 ALA A N 1
ATOM 5109 C CA . ALA A 1 649 ? 0.111 -13.883 -2.481 1.00 98.38 649 ALA A CA 1
ATOM 5110 C C . ALA A 1 649 ? -1.214 -13.914 -1.715 1.00 98.38 649 ALA A C 1
ATOM 5112 O O . ALA A 1 649 ? -2.167 -13.255 -2.119 1.00 98.38 649 ALA A O 1
ATOM 5113 N N . GLU A 1 650 ? -1.266 -14.643 -0.598 1.00 97.50 650 GLU A N 1
ATOM 5114 C CA . GLU A 1 650 ? -2.506 -14.845 0.172 1.00 97.50 650 GLU A CA 1
ATOM 5115 C C . GLU A 1 650 ? -3.065 -13.556 0.778 1.00 97.50 650 GLU A C 1
ATOM 5117 O O . GLU A 1 650 ? -4.275 -13.418 0.936 1.00 97.50 650 GLU A O 1
ATOM 5122 N N . ARG A 1 651 ? -2.183 -12.612 1.118 1.00 97.44 651 ARG A N 1
ATOM 5123 C CA . ARG A 1 651 ? -2.558 -11.324 1.691 1.00 97.44 651 ARG A CA 1
ATOM 5124 C C . ARG A 1 651 ? -1.798 -10.203 1.006 1.00 97.44 651 ARG A C 1
ATOM 5126 O O . ARG A 1 651 ? -0.569 -10.217 0.946 1.00 97.44 651 ARG A O 1
ATOM 5133 N N . VAL A 1 652 ? -2.546 -9.223 0.527 1.00 98.56 652 VAL A N 1
ATOM 5134 C CA . VAL A 1 652 ? -2.062 -8.017 -0.137 1.00 98.56 652 VAL A CA 1
ATOM 5135 C C . VAL A 1 652 ? -2.871 -6.837 0.383 1.00 98.56 652 VAL A C 1
ATOM 5137 O O . VAL A 1 652 ? -4.084 -6.947 0.562 1.00 98.56 652 VAL A O 1
ATOM 5140 N N . THR A 1 653 ? -2.207 -5.710 0.616 1.00 98.69 653 THR A N 1
ATOM 5141 C CA . THR A 1 653 ? -2.861 -4.447 0.957 1.00 98.69 653 THR A CA 1
ATOM 5142 C C . THR A 1 653 ? -2.816 -3.517 -0.240 1.00 98.69 653 THR A C 1
ATOM 5144 O O . THR A 1 653 ? -1.737 -3.188 -0.736 1.00 98.69 653 THR A O 1
ATOM 5147 N N . PHE A 1 654 ? -3.990 -3.082 -0.682 1.00 98.81 654 PHE A N 1
ATOM 5148 C CA . PHE A 1 654 ? -4.177 -2.142 -1.774 1.00 98.81 654 PHE A CA 1
ATOM 5149 C C . PHE A 1 654 ? -4.426 -0.741 -1.232 1.00 98.81 654 PHE A C 1
ATOM 5151 O O . PHE A 1 654 ? -5.070 -0.551 -0.196 1.00 98.81 654 PHE A O 1
ATOM 5158 N N . GLY A 1 655 ? -3.933 0.260 -1.954 1.00 98.25 655 GLY A N 1
ATOM 5159 C CA . GLY A 1 655 ? -4.059 1.644 -1.539 1.00 98.25 655 GLY A CA 1
ATOM 5160 C C . GLY A 1 655 ? -3.986 2.624 -2.692 1.00 98.25 655 GLY A C 1
ATOM 5161 O O . GLY A 1 655 ? -3.327 2.382 -3.704 1.00 98.25 655 GLY A O 1
ATOM 5162 N N . ARG A 1 656 ? -4.685 3.751 -2.536 1.00 98.38 656 ARG A N 1
ATOM 5163 C CA . ARG A 1 656 ? -4.692 4.819 -3.535 1.00 98.38 656 ARG A CA 1
ATOM 5164 C C . ARG A 1 656 ? -5.027 6.180 -2.943 1.00 98.38 656 ARG A C 1
ATOM 5166 O O . ARG A 1 656 ? -6.169 6.417 -2.541 1.00 98.38 656 ARG A O 1
ATOM 5173 N N . LEU A 1 657 ? -4.057 7.094 -2.944 1.00 98.19 657 LEU A N 1
ATOM 5174 C CA . LEU A 1 657 ? -4.303 8.503 -2.649 1.00 98.19 657 LEU A CA 1
ATOM 5175 C C . LEU A 1 657 ? -5.029 9.181 -3.811 1.00 98.19 657 LEU A C 1
ATOM 5177 O O . LEU A 1 657 ? -4.647 9.083 -4.974 1.00 98.19 657 LEU A O 1
ATOM 5181 N N . THR A 1 658 ? -6.078 9.918 -3.470 1.00 96.94 658 THR A N 1
ATOM 5182 C CA . THR A 1 658 ? -6.797 10.826 -4.367 1.00 96.94 658 THR A CA 1
ATOM 5183 C C . THR A 1 658 ? -7.148 12.101 -3.610 1.00 96.94 658 THR A C 1
ATOM 5185 O O . THR A 1 658 ? -6.932 12.203 -2.401 1.00 96.94 658 THR A O 1
ATOM 5188 N N . ARG A 1 659 ? -7.717 13.090 -4.307 1.00 94.88 659 ARG A N 1
ATOM 5189 C CA . ARG A 1 659 ? -8.237 14.304 -3.673 1.00 94.88 659 ARG A CA 1
ATOM 5190 C C . ARG A 1 659 ? -9.730 14.453 -3.918 1.00 94.88 659 ARG A C 1
ATOM 5192 O O . ARG A 1 659 ? -10.195 14.324 -5.046 1.00 94.88 659 ARG A O 1
ATOM 5199 N N . ALA A 1 660 ? -10.462 14.812 -2.872 1.00 94.12 660 ALA A N 1
ATOM 5200 C CA . ALA A 1 660 ? -11.843 15.263 -2.944 1.00 94.12 660 ALA A CA 1
ATOM 5201 C C . ALA A 1 660 ? -11.897 16.739 -2.532 1.00 94.12 660 ALA A C 1
ATOM 5203 O O . ALA A 1 660 ? -11.629 17.083 -1.382 1.00 94.12 660 ALA A O 1
ATOM 5204 N N . LYS A 1 661 ? -12.220 17.633 -3.479 1.00 93.44 661 LYS A N 1
ATOM 5205 C CA . LYS A 1 661 ? -12.280 19.094 -3.244 1.00 93.44 661 LYS A CA 1
ATOM 5206 C C . LYS A 1 661 ? -10.996 19.648 -2.592 1.00 93.44 661 LYS A C 1
ATOM 5208 O O . LYS A 1 661 ? -11.059 20.417 -1.639 1.00 93.44 661 LYS A O 1
ATOM 5213 N N . GLY A 1 662 ? -9.835 19.201 -3.075 1.00 92.31 662 GLY A N 1
ATOM 5214 C CA . GLY A 1 662 ? -8.517 19.610 -2.571 1.00 92.31 662 GLY A CA 1
ATOM 5215 C C . GLY A 1 662 ? -8.044 18.900 -1.296 1.00 92.31 662 GLY A C 1
ATOM 5216 O O . GLY A 1 662 ? -6.886 19.060 -0.925 1.00 92.31 662 GLY A O 1
ATOM 5217 N N . LYS A 1 663 ? -8.886 18.086 -0.644 1.00 96.38 663 LYS A N 1
ATOM 5218 C CA . LYS A 1 663 ? -8.503 17.297 0.536 1.00 96.38 663 LYS A CA 1
ATOM 5219 C C . LYS A 1 663 ? -8.076 15.894 0.136 1.00 96.38 663 LYS A C 1
ATOM 5221 O O . LYS A 1 663 ? -8.783 15.249 -0.638 1.00 96.38 663 LYS A O 1
ATOM 5226 N N . TYR A 1 664 ? -6.951 15.425 0.664 1.00 97.88 664 TYR A N 1
ATOM 5227 C CA . TYR A 1 664 ? -6.491 14.063 0.415 1.00 97.88 664 TYR A CA 1
ATOM 5228 C C . TYR A 1 664 ? -7.352 13.032 1.133 1.00 97.88 664 TYR A C 1
ATOM 5230 O O . TYR A 1 664 ? -7.726 13.202 2.294 1.00 97.88 664 TYR A O 1
ATOM 5238 N N . ARG A 1 665 ? -7.587 11.930 0.431 1.00 97.88 665 ARG A N 1
ATOM 5239 C CA . ARG A 1 665 ? -8.140 10.695 0.973 1.00 97.88 665 ARG A CA 1
ATOM 5240 C C . ARG A 1 665 ? -7.374 9.509 0.406 1.00 97.88 665 ARG A C 1
ATOM 5242 O O . ARG A 1 665 ? -6.944 9.563 -0.748 1.00 97.88 665 ARG A O 1
ATOM 5249 N N . MET A 1 666 ? -7.236 8.445 1.181 1.00 98.38 666 MET A N 1
ATOM 5250 C CA . MET A 1 666 ? -6.636 7.193 0.734 1.00 98.38 666 MET A CA 1
ATOM 5251 C C . MET A 1 666 ? -7.688 6.097 0.756 1.00 98.38 666 MET A C 1
ATOM 5253 O O . MET A 1 666 ? -8.190 5.747 1.820 1.00 98.38 666 MET A O 1
ATOM 5257 N N . CYS A 1 667 ? -8.027 5.557 -0.411 1.00 98.44 667 CYS A N 1
ATOM 5258 C CA . CYS A 1 667 ? -8.826 4.339 -0.467 1.00 98.44 667 CYS A CA 1
ATOM 5259 C C . CYS A 1 667 ? -7.933 3.148 -0.102 1.00 98.44 667 CYS A C 1
ATOM 5261 O O . CYS A 1 667 ? -6.826 3.063 -0.631 1.00 98.44 667 CYS A O 1
ATOM 5263 N N . LEU A 1 668 ? -8.385 2.291 0.816 1.00 98.31 668 LEU A N 1
ATOM 5264 C CA . LEU A 1 668 ? -7.624 1.184 1.402 1.00 98.31 668 LEU A CA 1
ATOM 5265 C C . LEU A 1 668 ? -8.488 -0.075 1.486 1.00 98.31 668 LEU A C 1
ATOM 5267 O O . LEU A 1 668 ? -9.635 -0.010 1.930 1.00 98.31 668 LEU A O 1
ATOM 5271 N N . PHE A 1 669 ? -7.933 -1.219 1.107 1.00 98.12 669 PHE A N 1
ATOM 5272 C CA . PHE A 1 669 ? -8.571 -2.524 1.288 1.00 98.12 669 PHE A CA 1
ATOM 5273 C C . PHE A 1 669 ? -7.554 -3.653 1.152 1.00 98.12 669 PHE A C 1
ATOM 5275 O O . PHE A 1 669 ? -6.460 -3.454 0.620 1.00 98.12 669 PHE A O 1
ATOM 5282 N N . THR A 1 670 ? -7.914 -4.844 1.619 1.00 98.06 670 THR A N 1
ATOM 5283 C CA . THR A 1 670 ? -7.099 -6.049 1.446 1.00 98.06 670 THR A CA 1
ATOM 5284 C C . THR A 1 670 ? -7.573 -6.907 0.277 1.00 98.06 670 THR A C 1
ATOM 5286 O O . THR A 1 670 ? -8.642 -6.702 -0.301 1.00 98.06 670 THR A O 1
ATOM 5289 N N . GLY A 1 671 ? -6.743 -7.871 -0.094 1.00 98.25 671 GLY A N 1
ATOM 5290 C CA . GLY A 1 671 ? -7.071 -8.915 -1.049 1.00 98.25 671 GLY A CA 1
ATOM 5291 C C . GLY A 1 671 ? -5.932 -9.919 -1.170 1.00 98.25 671 GLY A C 1
ATOM 5292 O O . GLY A 1 671 ? -5.113 -10.058 -0.260 1.00 98.25 671 GLY A O 1
ATOM 5293 N N . SER A 1 672 ? -5.856 -10.587 -2.315 1.00 98.75 672 SER A N 1
ATOM 5294 C CA . SER A 1 672 ? -4.820 -11.570 -2.644 1.00 98.75 672 SER A CA 1
ATOM 5295 C C . SER A 1 672 ? -4.404 -11.461 -4.108 1.00 98.75 672 SER A C 1
ATOM 5297 O O . SER A 1 672 ? -5.203 -11.036 -4.942 1.00 98.75 672 SER A O 1
ATOM 5299 N N . PHE A 1 673 ? -3.174 -11.870 -4.424 1.00 98.75 673 PHE A N 1
ATOM 5300 C CA . PHE A 1 673 ? -2.786 -12.202 -5.796 1.00 98.75 673 PHE A CA 1
ATOM 5301 C C . PHE A 1 673 ? -2.989 -13.690 -6.038 1.00 98.75 673 PHE A C 1
ATOM 5303 O O . PHE A 1 673 ? -2.643 -14.514 -5.187 1.00 98.75 673 PHE A O 1
ATOM 5310 N N . VAL A 1 674 ? -3.520 -14.034 -7.204 1.00 98.31 674 VAL A N 1
ATOM 5311 C CA . VAL A 1 674 ? -3.845 -15.406 -7.589 1.00 98.31 674 VAL A CA 1
ATOM 5312 C C . VAL A 1 674 ? -3.081 -15.807 -8.843 1.00 98.31 674 VAL A C 1
ATOM 5314 O O . VAL A 1 674 ? -2.745 -14.972 -9.675 1.00 98.31 674 VAL A O 1
ATOM 5317 N N . ASP A 1 675 ? -2.809 -17.101 -8.962 1.00 97.12 675 ASP A N 1
ATOM 5318 C CA . ASP A 1 675 ? -2.148 -17.702 -10.115 1.00 97.12 675 ASP A CA 1
ATOM 5319 C C . ASP A 1 675 ? -2.994 -18.885 -10.592 1.00 97.12 675 ASP A C 1
ATOM 5321 O O . ASP A 1 675 ? -3.362 -19.748 -9.791 1.00 97.12 675 ASP A O 1
ATOM 5325 N N . PHE A 1 676 ? -3.326 -18.904 -11.883 1.00 97.38 676 PHE A N 1
ATOM 5326 C CA . PHE A 1 676 ? -4.104 -19.972 -12.516 1.00 97.38 676 PHE A CA 1
ATOM 5327 C C . PHE A 1 676 ? -3.222 -20.982 -13.260 1.00 97.38 676 PHE A C 1
ATOM 5329 O O . PHE A 1 676 ? -3.729 -21.914 -13.885 1.00 97.38 676 PHE A O 1
ATOM 5336 N N . GLY A 1 677 ? -1.901 -20.815 -13.191 1.00 97.19 677 GLY A N 1
ATOM 5337 C CA . GLY A 1 677 ? -0.950 -21.547 -14.009 1.00 97.19 677 GLY A CA 1
ATOM 5338 C C . GLY A 1 677 ? -0.773 -20.916 -15.390 1.00 97.19 677 GLY A C 1
ATOM 5339 O O . GLY A 1 677 ? -1.534 -20.057 -15.833 1.00 97.19 677 GLY A O 1
ATOM 5340 N N . TRP A 1 678 ? 0.279 -21.355 -16.081 1.00 95.38 678 TRP A N 1
ATOM 5341 C CA . TRP A 1 678 ? 0.754 -20.718 -17.311 1.00 95.38 678 TRP A CA 1
ATOM 5342 C C . TRP A 1 678 ? -0.307 -20.614 -18.413 1.00 95.38 678 TRP A C 1
ATOM 5344 O O . TRP A 1 678 ? -0.509 -19.535 -18.960 1.00 95.38 678 TRP A O 1
ATOM 5354 N N . GLU A 1 679 ? -0.983 -21.720 -18.740 1.00 97.69 679 GLU A N 1
ATOM 5355 C CA . GLU A 1 679 ? -1.926 -21.773 -19.866 1.00 97.69 679 GLU A CA 1
ATOM 5356 C C . GLU A 1 679 ? -3.112 -20.823 -19.678 1.00 97.69 679 GLU A C 1
ATOM 5358 O O . GLU A 1 679 ? -3.475 -20.091 -20.600 1.00 97.69 679 GLU A O 1
ATOM 5363 N N . GLU A 1 680 ? -3.689 -20.798 -18.476 1.00 97.75 680 GLU A N 1
ATOM 5364 C CA . GLU A 1 680 ? -4.841 -19.947 -18.189 1.00 97.75 680 GLU A CA 1
ATOM 5365 C C . GLU A 1 680 ? -4.435 -18.476 -18.048 1.00 97.75 680 GLU A C 1
ATOM 5367 O O . GLU A 1 680 ? -5.105 -17.606 -18.602 1.00 97.75 680 GLU A O 1
ATOM 5372 N N . ASN A 1 681 ? -3.291 -18.183 -17.419 1.00 98.00 681 ASN A N 1
ATOM 5373 C CA . ASN A 1 681 ? -2.754 -16.820 -17.372 1.00 98.00 681 ASN A CA 1
ATOM 5374 C C . ASN A 1 681 ? -2.476 -16.267 -18.781 1.00 98.00 681 ASN A C 1
ATOM 5376 O O . ASN A 1 681 ? -2.764 -15.100 -19.047 1.00 98.00 681 ASN A O 1
ATOM 5380 N N . GLU A 1 682 ? -1.954 -17.092 -19.695 1.00 97.50 682 GLU A N 1
ATOM 5381 C CA . GLU A 1 682 ? -1.762 -16.736 -21.106 1.00 97.50 682 GLU A CA 1
ATOM 5382 C C . GLU A 1 682 ? -3.091 -16.468 -21.815 1.00 97.50 682 GLU A C 1
ATOM 5384 O O . GLU A 1 682 ? -3.194 -15.515 -22.593 1.00 97.50 682 GLU A O 1
ATOM 5389 N N . ARG A 1 683 ? -4.118 -17.286 -21.557 1.00 97.81 683 ARG A N 1
ATOM 5390 C CA . ARG A 1 683 ? -5.454 -17.091 -22.130 1.00 97.81 683 ARG A CA 1
ATOM 5391 C C . ARG A 1 683 ? -6.069 -15.770 -21.669 1.00 97.81 683 ARG A C 1
ATOM 5393 O O . ARG A 1 683 ? -6.565 -15.023 -22.511 1.00 97.81 683 ARG A O 1
ATOM 5400 N N . LEU A 1 684 ? -6.031 -15.491 -20.365 1.00 97.88 684 LEU A N 1
ATOM 5401 C CA . LEU A 1 684 ? -6.572 -14.271 -19.760 1.00 97.88 684 LEU A CA 1
ATOM 5402 C C . LEU A 1 684 ? -5.829 -13.022 -20.258 1.00 97.88 684 LEU A C 1
ATOM 5404 O O . LEU A 1 684 ? -6.468 -12.088 -20.737 1.00 97.88 684 LEU A O 1
ATOM 5408 N N . ALA A 1 685 ? -4.494 -13.044 -20.278 1.00 97.56 685 ALA A N 1
ATOM 5409 C CA . ALA A 1 685 ? -3.671 -11.919 -20.732 1.00 97.56 685 ALA A CA 1
ATOM 5410 C C . ALA A 1 685 ? -3.946 -11.515 -22.189 1.00 97.56 685 ALA A C 1
ATOM 5412 O O . ALA A 1 685 ? -3.957 -10.336 -22.540 1.00 97.56 685 ALA A O 1
ATOM 5413 N N . ARG A 1 686 ? -4.234 -12.493 -23.057 1.00 97.44 686 ARG A N 1
ATOM 5414 C CA . ARG A 1 686 ? -4.607 -12.246 -24.462 1.00 97.44 686 ARG A CA 1
ATOM 5415 C C . ARG A 1 686 ? -5.965 -11.562 -24.630 1.00 97.44 686 ARG A C 1
ATOM 5417 O O . ARG A 1 686 ? -6.263 -11.112 -25.734 1.00 97.44 686 ARG A O 1
ATOM 5424 N N . MET A 1 687 ? -6.789 -11.493 -23.584 1.00 96.38 687 MET A N 1
ATOM 5425 C CA . MET A 1 687 ? -8.063 -10.768 -23.607 1.00 96.38 687 MET A CA 1
ATOM 5426 C C . MET A 1 687 ? -7.895 -9.265 -23.351 1.00 96.38 687 MET A C 1
ATOM 5428 O O . MET A 1 687 ? -8.796 -8.496 -23.688 1.00 96.38 687 MET A O 1
ATOM 5432 N N . THR A 1 688 ? -6.775 -8.844 -22.756 1.00 95.62 688 THR A N 1
ATOM 5433 C CA . THR A 1 688 ? -6.472 -7.441 -22.450 1.00 95.62 688 THR A CA 1
ATOM 5434 C C . THR A 1 688 ? -5.265 -6.967 -23.264 1.00 95.62 688 THR A C 1
ATOM 5436 O O . THR A 1 688 ? -5.395 -6.823 -24.480 1.00 95.62 688 THR A O 1
ATOM 5439 N N . THR A 1 689 ? -4.117 -6.690 -22.641 1.00 96.25 689 THR A N 1
ATOM 5440 C CA . THR A 1 689 ? -2.897 -6.289 -23.357 1.00 96.25 689 THR A CA 1
ATOM 5441 C C . THR A 1 689 ? -1.779 -7.284 -23.065 1.00 96.25 689 THR A C 1
ATOM 5443 O O . THR A 1 689 ? -1.105 -7.177 -22.049 1.00 96.25 689 THR A O 1
ATOM 5446 N N . TYR A 1 690 ? -1.577 -8.240 -23.970 1.00 96.94 690 TYR A N 1
ATOM 5447 C CA . TYR A 1 690 ? -0.687 -9.389 -23.772 1.00 96.94 690 TYR A CA 1
ATOM 5448 C C . TYR A 1 690 ? 0.797 -9.024 -23.576 1.00 96.94 690 TYR A C 1
ATOM 5450 O O . TYR A 1 690 ? 1.541 -9.751 -22.922 1.00 96.94 690 TYR A O 1
ATOM 5458 N N . GLU A 1 691 ? 1.235 -7.913 -24.165 1.00 97.50 691 GLU A N 1
ATOM 5459 C CA . GLU A 1 691 ? 2.607 -7.398 -24.110 1.00 97.50 691 GLU A CA 1
ATOM 5460 C C . GLU A 1 691 ? 2.959 -6.734 -22.769 1.00 97.50 691 GLU A C 1
ATOM 5462 O O . GLU A 1 691 ? 4.105 -6.328 -22.566 1.00 97.50 691 GLU A O 1
ATOM 5467 N N . TRP A 1 692 ? 1.984 -6.580 -21.873 1.00 98.44 692 TRP A N 1
ATOM 5468 C CA . TRP A 1 692 ? 2.127 -5.909 -20.583 1.00 98.44 692 TRP A CA 1
ATOM 5469 C C . TRP A 1 692 ? 2.173 -6.923 -19.427 1.00 98.44 692 TRP A C 1
ATOM 5471 O O . TRP A 1 692 ? 1.883 -8.107 -19.615 1.00 98.44 692 TRP A O 1
ATOM 5481 N N . PRO A 1 693 ? 2.605 -6.514 -18.223 1.00 98.56 693 PRO A N 1
ATOM 5482 C CA . PRO A 1 693 ? 2.615 -7.400 -17.067 1.00 98.56 693 PRO A CA 1
ATOM 5483 C C . PRO A 1 693 ? 1.237 -7.468 -16.417 1.00 98.56 693 PRO A C 1
ATOM 5485 O O . PRO A 1 693 ? 0.511 -6.476 -16.382 1.00 98.56 693 PRO A O 1
ATOM 5488 N N . HIS A 1 694 ? 0.916 -8.634 -15.860 1.00 98.75 694 HIS A N 1
ATOM 5489 C CA . HIS A 1 694 ? -0.373 -8.898 -15.230 1.00 98.75 694 HIS A CA 1
ATOM 5490 C C . HIS A 1 694 ? -0.196 -9.335 -13.779 1.00 98.75 694 HIS A C 1
ATOM 5492 O O . HIS A 1 694 ? 0.587 -10.241 -13.469 1.00 98.75 694 HIS A O 1
ATOM 5498 N N . ALA A 1 695 ? -0.997 -8.748 -12.896 1.00 98.69 695 ALA A N 1
ATOM 5499 C CA . ALA A 1 695 ? -1.260 -9.267 -11.565 1.00 98.69 695 ALA A CA 1
ATOM 5500 C C . ALA A 1 695 ? -2.760 -9.542 -11.421 1.00 98.69 695 ALA A C 1
ATOM 5502 O O . ALA A 1 695 ? -3.574 -8.622 -11.364 1.00 98.69 695 ALA A O 1
ATOM 5503 N N . TYR A 1 696 ? -3.131 -10.818 -11.336 1.00 98.75 696 TYR A N 1
ATOM 5504 C CA . TYR A 1 696 ? -4.513 -11.213 -11.089 1.00 98.75 696 TYR A CA 1
ATOM 5505 C C . TYR A 1 696 ? -4.814 -11.124 -9.594 1.00 98.75 696 TYR A C 1
ATOM 5507 O O . TYR A 1 696 ? -4.104 -11.720 -8.782 1.00 98.75 696 TYR A O 1
ATOM 5515 N N . ALA A 1 697 ? -5.859 -10.389 -9.217 1.00 98.69 697 ALA A N 1
ATOM 5516 C CA . ALA A 1 697 ? -6.169 -10.100 -7.823 1.00 98.69 697 ALA A CA 1
ATOM 5517 C C . ALA A 1 697 ? -7.622 -10.413 -7.448 1.00 98.69 697 ALA A C 1
ATOM 5519 O O . ALA A 1 697 ? -8.547 -10.100 -8.193 1.00 98.69 697 ALA A O 1
ATOM 5520 N N . ARG A 1 698 ? -7.839 -10.963 -6.249 1.00 98.56 698 ARG A N 1
ATOM 5521 C CA . ARG A 1 698 ? -9.160 -10.981 -5.595 1.00 98.56 698 ARG A CA 1
ATOM 5522 C C . ARG A 1 698 ? -9.186 -9.932 -4.501 1.00 98.56 698 ARG A C 1
ATOM 5524 O O . ARG A 1 698 ? -8.226 -9.838 -3.738 1.00 98.56 698 ARG A O 1
ATOM 5531 N N . PHE A 1 699 ? -10.261 -9.160 -4.411 1.00 98.38 699 PHE A N 1
ATOM 5532 C CA . PHE A 1 699 ? -10.397 -8.103 -3.410 1.00 98.38 699 PHE A CA 1
ATOM 5533 C C . PHE A 1 699 ? -11.329 -8.535 -2.283 1.00 98.38 699 PHE A C 1
ATOM 5535 O O . PHE A 1 699 ? -12.392 -9.092 -2.533 1.00 98.38 699 PHE A O 1
ATOM 5542 N N . ASP A 1 700 ? -10.981 -8.181 -1.047 1.00 96.56 700 ASP A N 1
ATOM 5543 C CA . ASP A 1 700 ? -11.813 -8.423 0.138 1.00 96.56 700 ASP A CA 1
ATOM 5544 C C . ASP A 1 700 ? -12.917 -7.353 0.290 1.00 96.56 700 ASP A C 1
ATOM 5546 O O . ASP A 1 700 ? -13.423 -7.103 1.383 1.00 96.56 700 ASP A O 1
ATOM 5550 N N . CYS A 1 701 ? -13.289 -6.684 -0.806 1.00 95.88 701 CYS A N 1
ATOM 5551 C CA . CYS A 1 701 ? -14.361 -5.699 -0.848 1.00 95.88 701 CYS A CA 1
ATOM 5552 C C . CYS A 1 701 ? -15.301 -5.974 -2.023 1.00 95.88 701 CYS A C 1
ATOM 5554 O O . CYS A 1 701 ? -14.911 -6.516 -3.056 1.00 95.88 701 CYS A O 1
ATOM 5556 N N . SER A 1 702 ? -16.568 -5.587 -1.871 1.00 95.06 702 SER A N 1
ATOM 5557 C CA . SER A 1 702 ? -17.542 -5.768 -2.949 1.00 95.06 702 SER A CA 1
ATOM 5558 C C . SER A 1 702 ? -17.253 -4.839 -4.131 1.00 95.06 702 SER A C 1
ATOM 5560 O O . SER A 1 702 ? -16.863 -3.684 -3.946 1.00 95.06 702 SER A O 1
ATOM 5562 N N . MET A 1 703 ? -17.569 -5.294 -5.346 1.00 94.38 703 MET A N 1
ATOM 5563 C CA . MET A 1 703 ? -17.514 -4.455 -6.550 1.00 94.38 703 MET A CA 1
ATOM 5564 C C . MET A 1 703 ? -18.349 -3.170 -6.400 1.00 94.38 703 MET A C 1
ATOM 5566 O O . MET A 1 703 ? -17.956 -2.116 -6.891 1.00 94.38 703 MET A O 1
ATOM 5570 N N . ALA A 1 704 ? -19.479 -3.229 -5.683 1.00 95.31 704 ALA A N 1
ATOM 5571 C CA . ALA A 1 704 ? -20.312 -2.058 -5.411 1.00 95.31 704 ALA A CA 1
ATOM 5572 C C . ALA A 1 704 ? -19.582 -1.015 -4.546 1.00 95.31 704 ALA A C 1
ATOM 5574 O O . ALA A 1 704 ? -19.605 0.172 -4.869 1.00 95.31 704 ALA A O 1
ATOM 5575 N N . ALA A 1 705 ? -18.896 -1.457 -3.486 1.00 95.94 705 ALA A N 1
ATOM 5576 C CA . ALA A 1 705 ? -18.083 -0.577 -2.650 1.00 95.94 705 ALA A CA 1
ATOM 5577 C C . ALA A 1 705 ? -16.908 0.015 -3.444 1.00 95.94 705 ALA A C 1
ATOM 5579 O O . ALA A 1 705 ? -16.675 1.223 -3.381 1.00 95.94 705 ALA A O 1
ATOM 5580 N N . LEU A 1 706 ? -16.217 -0.807 -4.242 1.00 96.38 706 LEU A N 1
ATOM 5581 C CA . LEU A 1 706 ? -15.130 -0.352 -5.108 1.00 96.38 706 LEU A CA 1
ATOM 5582 C C . LEU A 1 706 ? -15.619 0.724 -6.090 1.00 96.38 706 LEU A C 1
ATOM 5584 O O . LEU A 1 706 ? -15.064 1.818 -6.123 1.00 96.38 706 LEU A O 1
ATOM 5588 N N . ALA A 1 707 ? -16.708 0.467 -6.820 1.00 95.12 707 ALA A N 1
ATOM 5589 C CA . ALA A 1 707 ? -17.275 1.405 -7.789 1.00 95.12 707 ALA A CA 1
ATOM 5590 C C . ALA A 1 707 ? -17.734 2.729 -7.156 1.00 95.12 707 ALA A C 1
ATOM 5592 O O . ALA A 1 707 ? -17.649 3.785 -7.782 1.00 95.12 707 ALA A O 1
ATOM 5593 N N . GLN A 1 708 ? -18.225 2.690 -5.916 1.00 95.69 708 GLN A N 1
ATOM 5594 C CA . GLN A 1 708 ? -18.698 3.880 -5.215 1.00 95.69 708 GLN A CA 1
ATOM 5595 C C . GLN A 1 708 ? -17.555 4.749 -4.668 1.00 95.69 708 GLN A C 1
ATOM 5597 O O . GLN A 1 708 ? -17.691 5.974 -4.603 1.00 95.69 708 GLN A O 1
ATOM 5602 N N . HIS A 1 709 ? -16.451 4.135 -4.236 1.00 95.50 709 HIS A N 1
ATOM 5603 C CA . HIS A 1 709 ? -15.439 4.811 -3.422 1.00 95.50 709 HIS A CA 1
ATOM 5604 C C . HIS A 1 709 ? -14.064 4.946 -4.088 1.00 95.50 709 HIS A C 1
ATOM 5606 O O . HIS A 1 709 ? -13.314 5.859 -3.730 1.00 95.50 709 HIS A O 1
ATOM 5612 N N . TYR A 1 710 ? -13.735 4.102 -5.065 1.00 96.25 710 TYR A N 1
ATOM 5613 C CA . TYR A 1 710 ? -12.474 4.166 -5.800 1.00 96.25 710 TYR A CA 1
ATOM 5614 C C . TYR A 1 710 ? -12.542 5.240 -6.893 1.00 96.25 710 TYR A C 1
ATOM 5616 O O . TYR A 1 710 ? -13.524 5.345 -7.620 1.00 96.25 710 TYR A O 1
ATOM 5624 N N . SER A 1 711 ? -11.536 6.110 -6.995 1.00 94.31 711 SER A N 1
ATOM 5625 C CA . SER A 1 711 ? -11.592 7.290 -7.884 1.00 94.31 711 SER A CA 1
ATOM 5626 C C . SER A 1 711 ? -10.300 7.495 -8.665 1.00 94.31 711 SER A C 1
ATOM 5628 O O . SER A 1 711 ? -9.742 8.591 -8.688 1.00 94.31 711 SER A O 1
ATOM 5630 N N . SER A 1 712 ? -9.806 6.411 -9.254 1.00 96.19 712 SER A N 1
ATOM 5631 C CA . SER A 1 712 ? -8.587 6.372 -10.055 1.00 96.19 712 SER A CA 1
ATOM 5632 C C . SER A 1 712 ? -8.621 5.182 -11.011 1.00 96.19 712 SER A C 1
ATOM 5634 O O . SER A 1 712 ? -9.268 4.184 -10.698 1.00 96.19 712 SER A O 1
ATOM 5636 N N . ASN A 1 713 ? -7.906 5.273 -12.132 1.00 96.88 713 ASN A N 1
ATOM 5637 C CA . ASN A 1 713 ? -7.545 4.118 -12.957 1.00 96.88 713 ASN A CA 1
ATOM 5638 C C . ASN A 1 713 ? -6.388 3.332 -12.322 1.00 96.88 713 ASN A C 1
ATOM 5640 O O . ASN A 1 713 ? -6.456 2.111 -12.260 1.00 96.88 713 ASN A O 1
ATOM 5644 N N . HIS A 1 714 ? -5.381 4.021 -11.773 1.00 98.56 714 HIS A N 1
ATOM 5645 C CA . HIS A 1 714 ? -4.238 3.365 -11.138 1.00 98.56 714 HIS A CA 1
ATOM 5646 C C . HIS A 1 714 ? -4.532 2.845 -9.734 1.00 98.56 714 HIS A C 1
ATOM 5648 O O . HIS A 1 714 ? -5.225 3.515 -8.958 1.00 98.56 714 HIS A O 1
ATOM 5654 N N . ILE A 1 715 ? -3.906 1.712 -9.412 1.00 98.69 715 ILE A N 1
ATOM 5655 C CA . ILE A 1 715 ? -3.909 1.021 -8.125 1.00 98.69 715 ILE A CA 1
ATOM 5656 C C . ILE A 1 715 ? -2.491 0.640 -7.695 1.00 98.69 715 ILE A C 1
ATOM 5658 O O . ILE A 1 715 ? -1.640 0.302 -8.520 1.00 98.69 715 ILE A O 1
ATOM 5662 N N . HIS A 1 716 ? -2.250 0.685 -6.382 1.00 98.81 716 HIS A N 1
ATOM 5663 C CA . HIS A 1 716 ? -0.972 0.311 -5.785 1.00 98.81 716 HIS A CA 1
ATOM 5664 C C . HIS A 1 716 ? -1.147 -0.741 -4.708 1.00 98.81 716 HIS A C 1
ATOM 5666 O O . HIS A 1 716 ? -2.179 -0.776 -4.031 1.00 98.81 716 HIS A O 1
ATOM 5672 N N . ALA A 1 717 ? -0.136 -1.592 -4.556 1.00 98.69 717 ALA A N 1
ATOM 5673 C CA . ALA A 1 717 ? -0.206 -2.720 -3.645 1.00 98.69 717 ALA A CA 1
ATOM 5674 C C . ALA A 1 717 ? 1.155 -3.117 -3.070 1.00 98.69 717 ALA A C 1
ATOM 5676 O O . ALA A 1 717 ? 2.174 -3.084 -3.765 1.00 98.69 717 ALA A O 1
ATOM 5677 N N . ILE A 1 718 ? 1.130 -3.568 -1.816 1.00 98.62 718 ILE A N 1
ATOM 5678 C CA . ILE A 1 718 ? 2.238 -4.239 -1.127 1.00 98.62 718 ILE A CA 1
ATOM 5679 C C . ILE A 1 718 ? 1.755 -5.557 -0.521 1.00 98.62 718 ILE A C 1
ATOM 5681 O O . ILE A 1 718 ? 0.609 -5.673 -0.082 1.00 98.62 718 ILE A O 1
ATOM 5685 N N . VAL A 1 719 ? 2.627 -6.566 -0.508 1.00 98.19 719 VAL A N 1
ATOM 5686 C CA . VAL A 1 719 ? 2.315 -7.892 0.048 1.00 98.19 719 VAL A CA 1
ATOM 5687 C C . VAL A 1 719 ? 2.279 -7.832 1.575 1.00 98.19 719 VAL A C 1
ATOM 5689 O O . VAL A 1 719 ? 3.121 -7.188 2.198 1.00 98.19 719 VAL A O 1
ATOM 5692 N N . GLY A 1 720 ? 1.317 -8.531 2.173 1.00 96.31 720 GLY A N 1
ATOM 5693 C CA . GLY A 1 720 ? 1.031 -8.523 3.604 1.00 96.31 720 GLY A CA 1
ATOM 5694 C C . GLY A 1 720 ? -0.174 -7.655 3.968 1.00 96.31 720 GLY A C 1
ATOM 5695 O O . GLY A 1 720 ? -0.753 -6.962 3.127 1.00 96.31 720 GLY A O 1
ATOM 5696 N N . ASP A 1 721 ? -0.563 -7.715 5.239 1.00 95.06 721 ASP A N 1
ATOM 5697 C CA . ASP A 1 721 ? -1.556 -6.814 5.823 1.00 95.06 721 ASP A CA 1
ATOM 5698 C C . ASP A 1 721 ? -0.843 -5.594 6.416 1.00 95.06 721 ASP A C 1
ATOM 5700 O O . ASP A 1 721 ? -0.074 -5.716 7.368 1.00 95.06 721 ASP A O 1
ATOM 5704 N N . TRP A 1 722 ? -1.131 -4.421 5.858 1.00 97.12 722 TRP A N 1
ATOM 5705 C CA . TRP A 1 722 ? -0.582 -3.124 6.256 1.00 97.12 722 TRP A CA 1
ATOM 5706 C C . TRP A 1 722 ? -1.688 -2.111 6.573 1.00 97.12 722 TRP A C 1
ATOM 5708 O O . TRP A 1 722 ? -1.455 -0.900 6.568 1.00 97.12 722 TRP A O 1
ATOM 5718 N N . MET A 1 723 ? -2.916 -2.585 6.812 1.00 96.44 723 MET A N 1
ATOM 5719 C CA . MET A 1 723 ? -4.081 -1.718 6.987 1.00 96.44 723 MET A CA 1
ATOM 5720 C C . MET A 1 723 ? -3.916 -0.795 8.194 1.00 96.44 723 MET A C 1
ATOM 5722 O O . MET A 1 723 ? -4.109 0.414 8.075 1.00 96.44 723 MET A O 1
ATOM 5726 N N . ALA A 1 724 ? -3.520 -1.340 9.347 1.00 95.69 724 ALA A N 1
ATOM 5727 C CA . ALA A 1 724 ? -3.344 -0.569 10.577 1.00 95.69 724 ALA A CA 1
ATOM 5728 C C . ALA A 1 724 ? -2.272 0.522 10.422 1.00 95.69 724 ALA A C 1
ATOM 5730 O O . ALA A 1 724 ? -2.488 1.678 10.800 1.00 95.69 724 ALA A O 1
ATOM 5731 N N . GLU A 1 725 ? -1.140 0.161 9.814 1.00 98.25 725 GLU A N 1
ATOM 5732 C CA . GLU A 1 725 ? -0.035 1.057 9.500 1.00 98.25 725 GLU A CA 1
ATOM 5733 C C . GLU A 1 725 ? -0.485 2.202 8.579 1.00 98.25 725 GLU A C 1
ATOM 5735 O O . GLU A 1 725 ? -0.267 3.373 8.896 1.00 98.25 725 GLU A O 1
ATOM 5740 N N . LEU A 1 726 ? -1.138 1.887 7.456 1.00 98.50 726 LEU A N 1
ATOM 5741 C CA . LEU A 1 726 ? -1.556 2.881 6.463 1.00 98.50 726 LEU A CA 1
ATOM 5742 C C . LEU A 1 726 ? -2.664 3.797 6.983 1.00 98.50 726 LEU A C 1
ATOM 5744 O O . LEU A 1 726 ? -2.642 4.996 6.709 1.00 98.50 726 LEU A O 1
ATOM 5748 N N . ILE A 1 727 ? -3.603 3.272 7.772 1.00 97.75 727 ILE A N 1
ATOM 5749 C CA . ILE A 1 727 ? -4.649 4.080 8.413 1.00 97.75 727 ILE A CA 1
ATOM 5750 C C . ILE A 1 727 ? -4.017 5.074 9.390 1.00 97.75 727 ILE A C 1
ATOM 5752 O O . ILE A 1 727 ? -4.327 6.263 9.333 1.00 97.75 727 ILE A O 1
ATOM 5756 N N . ALA A 1 728 ? -3.087 4.621 10.237 1.00 97.88 728 ALA A N 1
ATOM 5757 C CA . ALA A 1 728 ? -2.381 5.501 11.166 1.00 97.88 728 ALA A CA 1
ATOM 5758 C C . ALA A 1 728 ? -1.514 6.542 10.444 1.00 97.88 728 ALA A C 1
ATOM 5760 O O . ALA A 1 728 ? -1.454 7.697 10.870 1.00 97.88 728 ALA A O 1
ATOM 5761 N N . ALA A 1 729 ? -0.869 6.156 9.340 1.00 98.5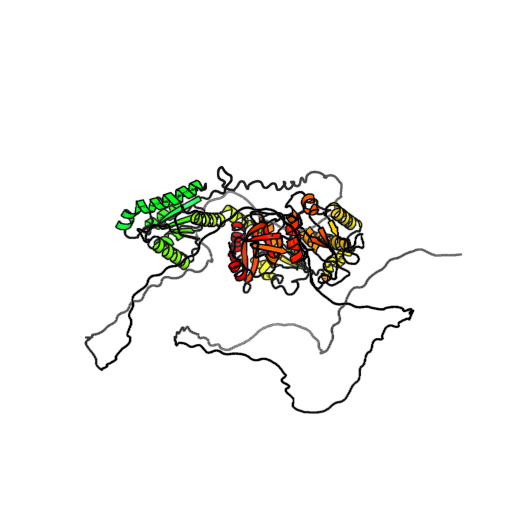6 729 ALA A N 1
ATOM 5762 C CA . ALA A 1 729 ? -0.134 7.080 8.485 1.00 98.56 729 ALA A CA 1
ATOM 5763 C C . ALA A 1 729 ? -1.062 8.156 7.898 1.00 98.56 729 ALA A C 1
ATOM 5765 O O . ALA A 1 729 ? -0.744 9.341 7.978 1.00 98.56 729 ALA A O 1
ATOM 5766 N N . CYS A 1 730 ? -2.231 7.767 7.377 1.00 98.56 730 CYS A N 1
ATOM 5767 C CA . CYS A 1 730 ? -3.220 8.704 6.845 1.00 98.56 730 CYS A CA 1
ATOM 5768 C C . CYS A 1 730 ? -3.678 9.706 7.909 1.00 98.56 730 CYS A C 1
ATOM 5770 O O . CYS A 1 730 ? -3.597 10.915 7.695 1.00 98.56 730 CYS A O 1
ATOM 5772 N N . GLU A 1 731 ? -4.083 9.210 9.079 1.00 96.88 731 GLU A N 1
ATOM 5773 C CA . GLU A 1 731 ? -4.522 10.041 10.202 1.00 96.88 731 GLU A CA 1
ATOM 5774 C C . GLU A 1 731 ? -3.422 11.017 10.647 1.00 96.88 731 GLU A C 1
ATOM 5776 O O . GLU A 1 731 ? -3.704 12.187 10.906 1.00 96.88 731 GLU A O 1
ATOM 5781 N N . HIS A 1 732 ? -2.158 10.574 10.675 1.00 98.00 732 HIS A N 1
ATOM 5782 C CA . HIS A 1 732 ? -1.023 11.436 11.010 1.00 98.00 732 HIS A CA 1
ATOM 5783 C C . HIS A 1 732 ? -0.795 12.551 9.982 1.00 98.00 732 HIS A C 1
ATOM 5785 O O . 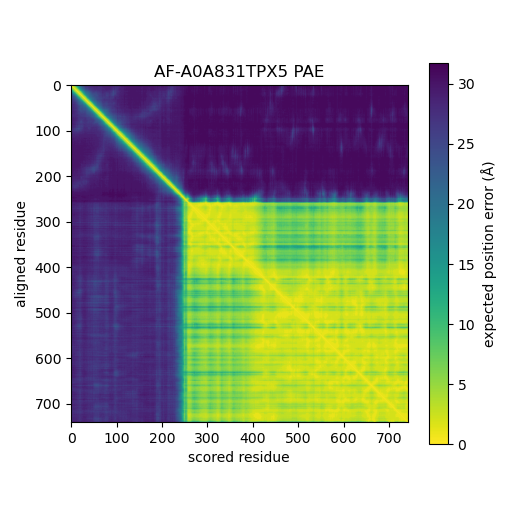HIS A 1 732 ? -0.473 13.676 10.363 1.00 98.00 732 HIS A O 1
ATOM 5791 N N . LEU A 1 733 ? -0.969 12.245 8.695 1.00 98.25 733 LEU A N 1
ATOM 5792 C CA . LEU A 1 733 ? -0.757 13.171 7.580 1.00 98.25 733 LEU A CA 1
ATOM 5793 C C . LEU A 1 733 ? -1.978 14.058 7.284 1.00 98.25 733 LEU A C 1
ATOM 5795 O O . LEU A 1 733 ? -1.957 14.824 6.321 1.00 98.25 733 LEU A O 1
ATOM 5799 N N . GLY A 1 734 ? -3.065 13.949 8.055 1.00 97.81 734 GLY A N 1
ATOM 5800 C CA . GLY A 1 734 ? -4.313 14.665 7.768 1.00 97.81 734 GLY A CA 1
ATOM 5801 C C . GLY A 1 734 ? -4.986 14.212 6.464 1.00 97.81 734 GLY A C 1
ATOM 5802 O O . GLY A 1 734 ? -5.654 15.003 5.799 1.00 97.81 734 GLY A O 1
ATOM 5803 N N . VAL A 1 735 ? -4.777 12.953 6.079 1.00 98.44 735 VAL A N 1
ATOM 5804 C CA . VAL A 1 735 ? -5.424 12.279 4.949 1.00 98.44 735 VAL A CA 1
ATOM 5805 C C . VAL A 1 735 ? -6.607 11.474 5.480 1.00 98.44 735 VAL A C 1
ATOM 5807 O O . VAL A 1 735 ? -6.480 10.770 6.476 1.00 98.44 735 VAL A O 1
ATOM 5810 N N . GLU A 1 736 ? -7.755 11.537 4.809 1.00 97.88 736 GLU A N 1
ATOM 5811 C CA . GLU A 1 736 ? -8.930 10.733 5.170 1.00 97.88 736 GLU A CA 1
ATOM 5812 C C . GLU A 1 736 ? -8.753 9.261 4.733 1.00 97.88 736 GLU A C 1
ATOM 5814 O O . GLU A 1 736 ? -8.692 8.998 3.528 1.00 97.88 736 GLU A O 1
ATOM 5819 N N . PRO A 1 737 ? -8.690 8.274 5.648 1.00 97.25 737 PRO A N 1
ATOM 5820 C CA . PRO A 1 737 ? -8.680 6.865 5.263 1.00 97.25 737 PRO A CA 1
ATOM 5821 C C . PRO A 1 737 ? -10.096 6.387 4.895 1.00 97.25 737 PRO A C 1
ATOM 5823 O O . PRO A 1 737 ? -11.014 6.440 5.712 1.00 97.25 737 PRO A O 1
ATOM 5826 N N . VAL A 1 738 ? -10.268 5.857 3.684 1.00 97.44 738 VAL A N 1
ATOM 5827 C CA . VAL A 1 738 ? -11.517 5.260 3.180 1.00 97.44 738 VAL A CA 1
ATOM 5828 C C . VAL A 1 738 ? -11.317 3.750 3.045 1.00 97.44 738 VAL A C 1
ATOM 5830 O O . VAL A 1 738 ? -10.767 3.277 2.052 1.00 97.44 738 VAL A O 1
ATOM 5833 N N . VAL A 1 739 ? -11.734 2.996 4.063 1.00 95.44 739 VAL A N 1
ATOM 5834 C CA . VAL A 1 739 ? -11.523 1.539 4.158 1.00 95.44 739 VAL A CA 1
ATOM 5835 C C . VAL A 1 739 ? -12.704 0.776 3.554 1.00 95.44 739 VAL A C 1
ATOM 5837 O O . VAL A 1 739 ? -13.834 1.013 3.978 1.00 95.44 739 VAL A O 1
ATOM 5840 N N . LEU A 1 740 ? -12.458 -0.123 2.590 1.00 95.31 740 LEU A N 1
ATOM 5841 C CA . LEU A 1 740 ? -13.522 -0.871 1.891 1.00 95.31 740 LEU A CA 1
ATOM 5842 C C . LEU A 1 740 ? -13.720 -2.324 2.354 1.00 95.31 740 LEU A C 1
ATOM 5844 O O . LEU A 1 740 ? -14.753 -2.906 2.020 1.00 95.31 740 LEU A O 1
ATOM 5848 N N . SER A 1 741 ? -12.755 -2.907 3.072 1.00 85.38 741 SER A N 1
ATOM 5849 C CA . SER A 1 741 ? -12.745 -4.315 3.514 1.00 85.38 741 SER A CA 1
ATOM 5850 C C . SER A 1 741 ? -12.823 -4.469 5.027 1.00 85.38 741 SER A C 1
ATOM 5852 O O . SER A 1 741 ? -12.130 -3.693 5.728 1.00 85.38 741 SER A O 1
#

Nearest PDB structures (foldseek):
  3a9r-assembly1_A  TM=6.112E-01  e=3.704E-34  Aeribacillus pallidus
  4f2d-assembly1_A  TM=5.512E-01  e=1.349E-23  Escherichia coli K-12
  7cx7-assembly1_D-2  TM=5.557E-01  e=2.216E-22  Geobacillus kaustophilus HTA426
  7cwv-assembly2_B-2  TM=5.627E-01  e=2.799E-22  Thermotoga maritima MSB8
  2ajt-assembly1_A  TM=5.643E-01  e=4.731E-22  Escherichia coli

Solvent-accessible surface area (backbone atoms only — not comparable to full-atom values): 45578 Å² total; per-residue (Å²): 135,83,89,86,83,89,85,86,86,92,83,89,89,90,90,82,91,85,91,88,85,90,87,88,86,84,89,81,88,83,87,83,82,86,88,84,86,83,91,82,90,82,89,87,89,83,93,86,89,85,85,90,85,88,85,88,88,86,86,88,82,90,78,90,83,87,87,89,90,86,83,89,85,85,85,87,82,86,86,86,86,83,89,86,89,83,86,89,84,83,89,83,89,87,87,86,86,84,85,84,85,87,86,84,89,84,86,87,88,86,88,82,86,87,89,86,88,89,85,87,88,88,84,86,82,89,88,90,87,90,86,88,88,87,84,86,91,85,88,89,85,93,85,92,81,89,88,87,86,86,82,88,80,84,87,85,86,84,87,88,80,90,80,88,82,85,88,78,82,89,86,83,83,84,86,87,84,88,84,91,87,88,85,88,87,90,85,87,83,88,87,78,83,92,82,84,87,89,84,87,90,84,89,80,89,87,85,81,81,87,81,84,84,91,84,85,88,85,86,84,81,89,83,82,91,80,93,86,76,95,72,87,82,83,71,79,75,84,77,78,90,64,93,64,77,65,91,83,64,50,51,37,102,84,69,45,81,40,49,38,35,10,37,40,31,44,25,32,63,49,64,79,53,29,65,71,43,40,66,59,48,52,48,56,47,49,53,53,47,48,53,45,40,74,73,49,28,47,68,42,68,34,92,57,66,26,37,46,72,70,38,15,46,57,33,26,56,71,24,38,88,26,56,33,33,37,44,39,21,45,26,40,32,55,34,67,46,52,53,54,22,49,74,52,44,86,39,56,34,33,38,36,20,31,79,34,94,92,37,51,2,55,62,20,38,56,47,28,52,53,43,29,60,74,74,69,48,76,68,48,81,44,76,43,45,72,89,39,70,68,40,42,50,52,50,49,53,52,48,59,48,54,33,66,68,48,25,49,50,13,38,52,27,48,55,62,42,42,76,33,28,36,32,36,30,59,43,44,20,90,79,42,73,53,18,61,78,60,55,66,56,36,36,72,57,47,34,27,46,70,44,78,43,56,58,65,58,41,64,60,39,30,75,72,55,53,68,66,65,34,49,49,42,51,51,44,47,69,72,33,36,55,40,75,49,75,34,89,97,30,16,34,77,60,85,90,16,31,47,34,45,26,45,25,45,32,51,31,48,53,56,46,32,64,73,73,57,45,58,30,29,18,44,14,48,50,56,80,49,17,59,37,63,91,49,31,42,54,24,51,31,42,18,48,34,21,15,50,40,55,81,91,33,82,75,35,80,50,36,42,49,17,70,37,9,25,42,32,52,27,53,39,40,43,52,50,24,59,65,68,77,46,65,47,46,53,23,25,69,67,47,70,44,76,93,72,62,32,34,42,28,36,20,101,17,28,42,33,47,42,47,37,56,66,46,91,53,56,61,68,9,31,42,55,27,31,33,25,45,37,56,65,92,79,27,49,10,15,7,43,12,37,16,39,59,33,46,59,34,88,40,24,26,38,40,38,45,44,68,60,95,86,40,48,30,31,39,34,36,42,28,26,36,50,71,77,52,72,71,53,48,54,56,56,34,64,73,69,62,59,52,24,17,40,37,38,28,36,63,57,42,54,70,68,56,46,69,75,67,59,84,69,58,62,43,29,38,42,83,37,87,47,63,22,20,51,44,33,17,23,58,70,51,71,25,47,67,45,74,61,85

Secondary structure (DSSP, 8-state):
--------------------PPP---------------------------------------------------------------------------PPPPP--------------------------------------------------------------------------------PPPPP----------------------------------------------PPPPPP---PPPTT--B-TTS-B--EEEEEEE--SSHHHHHHHHHHHHHHHHHHHHHHHHTT-EEEE-SS-B-SHHHHHHHHHHHTT-SEEEEEESS---HHHHHHHHTT--SPEEEEE---TTTTHHHHHHHHHHHHHHTT--EEEEES-TTSHHHHHHHHHHHHHH-HHHHHHHHHHHHHTTT-EEEEES--GGG-TTT---HHHHHHHT-PEEEEE-THHHHHHHTTS-HHHHHHHHHHHHHHSSEE--BTTTB--STTSHHHHHHHHHHHHHHHHHHHT-SEEEE--TTTTTT-TTS--SHHHHHHHHSS--SS-SSPPP-EEEETT-HHHHHHHHHHHHHHSS--EEEEEEEEETTTTEEEEE-SS---GGGGT--SSHHHHHTT-EEEEPPTTT-TT--EEEE-BPPPEEEEEEEEEEEETTEEEEEEEEEEE----HHHHHHHHTTS-TTS-EEEEEESS-HHHHHHH---SEEEEEES--HHHHHHHHHHTT-EEEE--

pLDDT: mean 74.15, std 31.43, range [23.64, 98.88]

Radius of gyration: 41.77 Å; Cα contacts (8 Å, |Δi|>4): 1140; chains: 1; bounding box: 146×129×118 Å

Foldseek 3Di:
DDDDDDDDDDDDDDDDDDDDDDDDDDDDDDDDDDDDDDDDDDDDDDDDDDDDDDDDDDDDDDDDDDDDDDDDDDDDDDDDDDDDDDDDDDDDDDDDDDDDDDDDDDDDDDDDDDDDDDDDDDDDDDDDDDDDDDDDDDDDDDDDDDDDDDDDDDDDDDDDDDDDDDDDDDDDDDDDDDDDDDDDDDDDDDDDDDDDDDDDDDDDDDDDDDDDDDDDDDDDDDDDDDDDDPDDDPDDDPDDPDPDPDPPFDAAPVRHGAWEEEEAEADALDPVRQVVCWVVRVVLVVQVQVVSVVVVYHYQYQPTHQRDLVSLVVSLLSSQPTQEYEYEFQAAGDLVSLVSNCVSHPHAYEYEQEDDPVHPRVVNSVVNVVVCVVVVHHYHYAYYRCVDVVSVVSVVVVCVLSRPVLLVLLQVLLLVQAPAEEEEAAFFAPPPPLGDDPQVCCCVQRNYHYDYDYCVQLVVQLVVDDLVQLVLQLVQLVVQALAEDDDPLFADDDCQGQQSLLSSSLVSVVVVCVVVVHQAYEDQQPDVQQPDQQHEGNQSSQLQLLEQDGSVGQGDQRRHYHYNSSVQVRVFQSSVCSSPVHRKWKFFQFDADPVVLKTKTWHQFYTNLCQQPVDSRCSVSNSQWYWDWHDCVRGVNHGTGTEGEGDKAQKKKKWTWDDDVNAIAIEIFMWIWDDPDDPVVCVVCVVGPVRTYITMIHTPADPVLCVVPPDDRIMMMDGDDSSSSNCSSCVSSRYHYHYGD

Sequence (741 aa):
MGNGGRNSSAIAPHLHSVIAVPSCRGTRRRRGSGPLAGEARFAGVDRRGWGTARLLTCGSFARAAQPPRKENSHASLACCIRPRRGADRPRGDGVWRFPPPAGTRRHLEARHHPRIGGRAALDSPRTAARTRPGFPDADLRTGREADDGRQRDGPVAPAGGRLGGQRREAADEPECRRQRTRRHPRRLPARGRWQDALDRGERCRSDGKRGSLLHEAIAGCEGEVSPDSAAARRRSRPAQGSLVPDPSLRVDRRGRATMRIGICTFTDGRQRVAERLRNDCLGFQRRVANWLREQGHEVIEASDVIWNYASARAQAERIASCDVAVFNFCVWSFPDFTAQAAEFLSAPILCVGNINPAYPGWVAFFASAGTLDEVGRPFGRVLGDIDDPRVQSEVIRFLERHDPDRRARGIAAARRLRGQRYGEFDGPSMGMYTGHIDQSQWMEQFGIHVFHRSALEFANRMATITPERVQAGLEWLEQHCGEIRWQEGRLTPGLDGTLARQVRLYLALKDFCRLEGIDFCGLTGQLDWTEWPQWCIMDVPEALLNDTADWEEERKKPLICATECDSNGGLTMQLMHELSGTPVLFADLRHYHADLDVYDLVNSGQHAPWFARRSDDFRENWKQVRLFPALDFYFRAGGASVAFYAAPAERVTFGRLTRAKGKYRMCLFTGSFVDFGWEENERLARMTTYEWPHAYARFDCSMAALAQHYSSNHIHAIVGDWMAELIAACEHLGVEPVVLS

Mean predicted aligned error: 17.58 Å